Protein AF-A0A3E2HBJ3-F1 (afdb_monomer_lite)

InterPro domains:
  IPR029058 Alpha/Beta hydrolase fold [G3DSA:3.40.50.1820] (327-447)
  IPR029058 Alpha/Beta hydrolase fold [SSF53474] (350-447)
  IPR036291 NAD(P)-binding domain superfamily [SSF51735] (19-275)
  IPR052228 Secondary Metabolite Biosynthesis Oxidoreductase [PTHR47534] (6-343)

Sequence (447 aa):
MTKLDTVHSLTTTLVQGQPLVAVFFGGTGGIGHYTLRALATASAKNGGKGFRAYIVGRKAKAAEDIIAECHDIYPQGKYKFVKIDDLSLIKDVDRACADIVELEEKESQHPRIDYLMMCQGGSIFLPRIDTKEGLDVTMSLMYYSRMRIITKLLPLLLKSKLPPAVVSVYAAGSEAKLFPEDLSLRDLSHYSYSQARSHMAYMHTFFMENLAEQNRGKLALIHIFPGVVLGPGFQNPELPAWFRVVWNCFFVPIFGRFLTVKPDNCGNRMLSLASTCYPPRPIDESSNKEAVTKGTDGKPGSGVYSLTWNGENNFPSKLYSAINKDEMRKKVWEHTARAFEVIEAGEVFKEYFIFCADLLGLLYGSSSPFSFNPDTSRICGPDFLQTTIRDNIRLHKQILDTLDVTSVAAVIGESMESITTLEWPLCTLKDYVKTIILITTPADHSA

pLDDT: mean 90.89, std 8.53, range [45.78, 98.81]

Structure (mmCIF, N/CA/C/O backbone):
data_AF-A0A3E2HBJ3-F1
#
_entry.id   AF-A0A3E2HBJ3-F1
#
loop_
_atom_site.group_PDB
_atom_site.id
_atom_site.type_symbol
_atom_site.label_atom_id
_atom_site.label_alt_id
_atom_site.label_comp_id
_atom_site.label_asym_id
_atom_site.label_entity_id
_atom_site.label_seq_id
_atom_site.pdbx_PDB_ins_code
_atom_site.Cartn_x
_atom_site.Cartn_y
_atom_site.Cartn_z
_atom_site.occupancy
_atom_site.B_iso_or_equiv
_atom_site.auth_seq_id
_atom_site.auth_comp_id
_atom_site.auth_asym_id
_atom_site.auth_atom_id
_atom_site.pdbx_PDB_model_num
ATOM 1 N N . MET A 1 1 ? 5.352 10.130 24.819 1.00 59.56 1 MET A N 1
ATOM 2 C CA . MET A 1 1 ? 4.547 8.912 24.593 1.00 59.56 1 MET A CA 1
ATOM 3 C C . MET A 1 1 ? 3.095 9.208 24.932 1.00 59.56 1 MET A C 1
ATOM 5 O O . MET A 1 1 ? 2.836 9.612 26.063 1.00 59.56 1 MET A O 1
ATOM 9 N N . THR A 1 2 ? 2.147 8.981 24.016 1.00 73.31 2 THR A N 1
ATOM 10 C CA . THR A 1 2 ? 0.710 9.113 24.325 1.00 73.31 2 THR A CA 1
ATOM 11 C C . THR A 1 2 ? 0.325 8.146 25.444 1.00 73.31 2 THR A C 1
ATOM 13 O O . THR A 1 2 ? 0.535 6.930 25.319 1.00 73.31 2 THR A O 1
ATOM 16 N N . LYS A 1 3 ? -0.194 8.692 26.552 1.00 85.19 3 LYS A N 1
ATOM 17 C CA . LYS A 1 3 ? -0.596 7.926 27.741 1.00 85.19 3 LYS A CA 1
ATOM 18 C C . LYS A 1 3 ? -1.747 6.980 27.399 1.00 85.19 3 LYS A C 1
ATOM 20 O O . LYS A 1 3 ? -2.591 7.302 26.565 1.00 85.19 3 LYS A O 1
ATOM 25 N N . LEU A 1 4 ? -1.780 5.815 28.044 1.00 85.25 4 LEU A N 1
ATOM 26 C CA . LEU A 1 4 ? -2.797 4.797 27.768 1.00 85.25 4 LEU A CA 1
ATOM 27 C C . LEU A 1 4 ? -4.214 5.285 28.117 1.00 85.25 4 LEU A C 1
ATOM 29 O O . LEU A 1 4 ? -5.149 4.998 27.380 1.00 85.25 4 LEU A O 1
ATOM 33 N N . ASP A 1 5 ? -4.360 6.111 29.154 1.00 87.69 5 ASP A N 1
ATOM 34 C CA . ASP A 1 5 ? -5.650 6.714 29.522 1.00 87.69 5 ASP A CA 1
ATOM 35 C C . ASP A 1 5 ? -6.202 7.613 28.408 1.00 87.69 5 ASP A C 1
ATOM 37 O O . ASP A 1 5 ? -7.395 7.592 28.107 1.00 87.69 5 ASP A O 1
ATOM 41 N N . THR A 1 6 ? -5.320 8.359 27.735 1.00 88.94 6 THR A N 1
ATOM 42 C CA . THR A 1 6 ? -5.684 9.155 26.558 1.00 88.94 6 THR A CA 1
ATOM 43 C C . THR A 1 6 ? -6.136 8.250 25.417 1.00 88.94 6 THR A C 1
ATOM 45 O O . THR A 1 6 ? -7.175 8.508 24.823 1.00 88.94 6 THR A O 1
ATOM 48 N N . VAL A 1 7 ? -5.408 7.159 25.146 1.00 89.88 7 VAL A N 1
ATOM 49 C CA . VAL A 1 7 ? -5.790 6.161 24.129 1.00 89.88 7 VAL A CA 1
ATOM 50 C C . VAL A 1 7 ? -7.188 5.610 24.421 1.00 89.88 7 VAL A C 1
ATOM 52 O O . VAL A 1 7 ? -8.035 5.604 23.532 1.00 89.88 7 VAL A O 1
ATOM 55 N N . HIS A 1 8 ? -7.465 5.224 25.668 1.00 91.81 8 HIS A N 1
ATOM 56 C CA . HIS A 1 8 ? -8.780 4.726 26.063 1.00 91.81 8 HIS A CA 1
ATOM 57 C C . HIS A 1 8 ? -9.880 5.776 25.880 1.00 91.81 8 HIS A C 1
ATOM 59 O O . HIS A 1 8 ? -10.893 5.473 25.252 1.00 91.81 8 HIS A O 1
ATOM 65 N N . SER A 1 9 ? -9.660 7.017 26.319 1.00 92.31 9 SER A N 1
ATOM 66 C CA . SER A 1 9 ? -10.615 8.120 26.132 1.00 92.31 9 SER A CA 1
ATOM 67 C C . SER A 1 9 ? -10.951 8.372 24.651 1.00 92.31 9 SER A C 1
ATOM 69 O O . SER A 1 9 ? -12.122 8.508 24.278 1.00 92.31 9 SER A O 1
ATOM 71 N N . LEU A 1 10 ? -9.938 8.338 23.776 1.00 91.88 10 LEU A N 1
ATOM 72 C CA . LEU A 1 10 ? -10.115 8.487 22.329 1.00 91.88 10 LEU A CA 1
ATOM 73 C C . LEU A 1 10 ? -10.937 7.335 21.734 1.00 91.88 10 LEU A C 1
ATOM 75 O O . LEU A 1 10 ? -11.866 7.576 20.965 1.00 91.88 10 LEU A O 1
ATOM 79 N N . THR A 1 11 ? -10.641 6.088 22.118 1.00 92.25 11 THR A N 1
ATOM 80 C CA . THR A 1 11 ? -11.408 4.919 21.652 1.00 92.25 11 THR A CA 1
ATOM 81 C C . THR A 1 11 ? -12.848 4.919 22.166 1.00 92.25 11 THR A C 1
ATOM 83 O O . THR A 1 11 ? -13.752 4.558 21.419 1.00 92.25 11 THR A O 1
ATOM 86 N N . THR A 1 12 ? -13.083 5.381 23.399 1.00 93.38 12 THR A N 1
ATOM 87 C CA . THR A 1 12 ? -14.426 5.546 23.972 1.00 93.38 12 THR A CA 1
ATOM 88 C C . THR A 1 12 ? -15.247 6.538 23.158 1.00 93.38 12 THR A C 1
ATOM 90 O O . THR A 1 12 ? -16.350 6.214 22.723 1.00 93.38 12 THR A O 1
ATOM 93 N N . THR A 1 13 ? -14.679 7.715 22.885 1.00 93.25 13 THR A N 1
ATOM 94 C CA . THR A 1 13 ? -15.342 8.758 22.087 1.00 93.25 13 THR A CA 1
ATOM 95 C C . THR A 1 13 ? -15.704 8.243 20.692 1.00 93.25 13 THR A C 1
ATOM 97 O O . THR A 1 13 ? -16.808 8.486 20.204 1.00 93.25 13 THR A O 1
ATOM 100 N N . LEU A 1 14 ? -14.802 7.478 20.069 1.00 93.75 14 LEU A N 1
ATOM 101 C CA . LEU A 1 14 ? -15.009 6.896 18.746 1.00 93.75 14 LEU A CA 1
ATOM 102 C C . LEU A 1 14 ? -16.221 5.947 18.710 1.00 93.75 14 LEU A C 1
ATOM 104 O O . LEU A 1 14 ? -17.112 6.125 17.880 1.00 93.75 14 LEU A O 1
ATOM 108 N N . VAL A 1 15 ? -16.280 4.961 19.614 1.00 95.56 15 VAL A N 1
ATOM 109 C CA . VAL A 1 15 ? -17.346 3.936 19.599 1.00 95.56 15 VAL A CA 1
ATOM 110 C C . VAL A 1 15 ? -18.705 4.467 20.068 1.00 95.56 15 VAL A C 1
ATOM 112 O O . VAL A 1 15 ? -19.746 3.938 19.674 1.00 95.56 15 VAL A O 1
ATOM 115 N N . GLN A 1 16 ? -18.716 5.526 20.884 1.00 94.75 16 GLN A N 1
ATOM 116 C CA . GLN A 1 16 ? -19.937 6.209 21.327 1.00 94.75 16 GLN A CA 1
ATOM 117 C C . GLN A 1 16 ? -20.500 7.169 20.269 1.00 94.75 16 GLN A C 1
ATOM 119 O O . GLN A 1 16 ? -21.687 7.507 20.306 1.00 94.75 16 GLN A O 1
ATOM 124 N N . GLY A 1 17 ? -19.679 7.617 19.316 1.00 91.81 17 GLY A N 1
ATOM 125 C CA . GLY A 1 17 ? -20.082 8.586 18.299 1.00 91.81 17 GLY A CA 1
ATOM 126 C C . GLY A 1 17 ? -21.186 8.052 17.388 1.00 91.81 17 GLY A C 1
ATOM 127 O O . GLY A 1 17 ? -22.285 8.612 17.335 1.00 91.81 17 GLY A O 1
ATOM 128 N N . GLN A 1 18 ? -20.927 6.933 16.711 1.00 93.06 18 GLN A N 1
ATOM 129 C CA . GLN A 1 18 ? -21.837 6.313 15.742 1.00 93.06 18 GLN A CA 1
ATOM 130 C C . GLN A 1 18 ? -21.513 4.823 15.536 1.00 93.06 18 GLN A C 1
ATOM 132 O O . GLN A 1 18 ? -20.426 4.392 15.921 1.00 93.06 18 GLN A O 1
ATOM 137 N N . PRO A 1 19 ? -22.401 4.038 14.892 1.00 95.62 19 PRO A N 1
ATOM 138 C CA . PRO A 1 19 ? -22.034 2.705 14.438 1.00 95.62 19 PRO A CA 1
ATOM 139 C C . PRO A 1 19 ? -20.883 2.771 13.426 1.00 95.62 19 PRO A C 1
ATOM 141 O O . PRO A 1 19 ? -20.932 3.593 12.505 1.00 95.62 19 PRO A O 1
ATOM 144 N N . LEU A 1 20 ? -19.882 1.903 13.565 1.00 97.12 20 LEU A N 1
ATOM 145 C CA . LEU A 1 20 ? -18.678 1.922 12.722 1.00 97.12 20 LEU A CA 1
ATOM 146 C C . LEU A 1 20 ? -18.701 0.828 11.654 1.00 97.12 20 LEU A C 1
ATOM 148 O O . LEU A 1 20 ? -19.156 -0.286 11.909 1.00 97.12 20 LEU A O 1
ATOM 152 N N . VAL A 1 21 ? -18.156 1.122 10.478 1.00 98.38 21 VAL A N 1
ATOM 153 C CA . VAL A 1 21 ? -17.808 0.117 9.467 1.00 98.38 21 VAL A CA 1
ATOM 154 C C . VAL A 1 21 ? -16.293 0.044 9.337 1.00 98.38 21 VAL A C 1
ATOM 156 O O . VAL A 1 21 ? -15.652 1.017 8.938 1.00 98.38 21 VAL A O 1
ATOM 159 N N . ALA A 1 22 ? -15.721 -1.103 9.695 1.00 98.50 22 ALA A N 1
ATOM 160 C CA . ALA A 1 22 ? -14.284 -1.314 9.764 1.00 98.50 22 ALA A CA 1
ATOM 161 C C . ALA A 1 22 ? -13.831 -2.472 8.862 1.00 98.50 22 ALA A C 1
ATOM 163 O O . ALA A 1 22 ? -14.463 -3.526 8.830 1.00 98.50 22 ALA A O 1
ATOM 164 N N . VAL A 1 23 ? -12.715 -2.299 8.157 1.00 98.81 23 VAL A N 1
ATOM 165 C CA . VAL A 1 23 ? -12.122 -3.320 7.278 1.00 98.81 23 VAL A CA 1
ATOM 166 C C . VAL A 1 23 ? -10.689 -3.599 7.717 1.00 98.81 23 VAL A C 1
ATOM 168 O O . VAL A 1 23 ? -9.910 -2.669 7.913 1.00 98.81 23 VAL A O 1
ATOM 171 N N . PHE A 1 24 ? -10.329 -4.876 7.858 1.00 98.38 24 PHE A N 1
ATOM 172 C CA . PHE A 1 24 ? -9.036 -5.323 8.380 1.00 98.38 24 PHE A CA 1
ATOM 173 C C . PHE A 1 24 ? -8.329 -6.255 7.390 1.00 98.38 24 PHE A C 1
ATOM 175 O O . PHE A 1 24 ? -8.541 -7.470 7.402 1.00 98.38 24 PHE A O 1
ATOM 182 N N . PHE A 1 25 ? -7.435 -5.704 6.570 1.00 97.88 25 PHE A N 1
ATOM 183 C CA . PHE A 1 25 ? -6.512 -6.481 5.744 1.00 97.88 25 PHE A CA 1
ATOM 184 C C . PHE A 1 25 ? -5.351 -7.012 6.584 1.00 97.88 25 PHE A C 1
ATOM 186 O O . PHE A 1 25 ? -4.659 -6.257 7.270 1.00 97.88 25 PHE A O 1
ATOM 193 N N . GLY A 1 26 ? -5.154 -8.334 6.550 1.00 92.31 26 GLY A N 1
ATOM 194 C CA . GLY A 1 26 ? -4.297 -9.029 7.515 1.00 92.31 26 GLY A CA 1
ATOM 195 C C . GLY A 1 26 ? -4.997 -9.280 8.857 1.00 92.31 26 GLY A C 1
ATOM 196 O O . GLY A 1 26 ? -4.331 -9.414 9.879 1.00 92.31 26 GLY A O 1
ATOM 197 N N . GLY A 1 27 ? -6.334 -9.340 8.872 1.00 90.00 27 GLY A N 1
ATOM 198 C CA . GLY A 1 27 ? -7.138 -9.446 10.094 1.00 90.00 27 GLY A CA 1
ATOM 199 C C . GLY A 1 27 ? -7.087 -10.806 10.801 1.00 90.00 27 GLY A C 1
ATOM 200 O O . GLY A 1 27 ? -7.453 -10.899 11.967 1.00 90.00 27 GLY A O 1
ATOM 201 N N . THR A 1 28 ? -6.592 -11.861 10.146 1.00 90.38 28 THR A N 1
ATOM 202 C CA . THR A 1 28 ? -6.589 -13.240 10.678 1.00 90.38 28 THR A CA 1
ATOM 203 C C . THR A 1 28 ? -5.418 -13.544 11.625 1.00 90.38 28 THR A C 1
ATOM 205 O O . THR A 1 28 ? -4.959 -14.683 11.706 1.00 90.38 28 THR A O 1
ATOM 208 N N . GLY A 1 29 ? -4.857 -12.526 12.280 1.00 89.00 29 GLY A N 1
ATOM 209 C CA . GLY A 1 29 ? -3.776 -12.675 13.251 1.00 89.00 29 GLY A CA 1
ATOM 210 C C . GLY A 1 29 ? -3.040 -11.369 13.550 1.00 89.00 29 GLY A C 1
ATOM 211 O O . GLY A 1 29 ? -3.219 -10.361 12.871 1.00 89.00 29 GLY A O 1
ATOM 212 N N . GLY A 1 30 ? -2.191 -11.391 14.581 1.00 90.50 30 GLY A N 1
ATOM 213 C CA . GLY A 1 30 ? -1.325 -10.264 14.939 1.00 90.50 30 GLY A CA 1
ATOM 214 C C . GLY A 1 30 ? -2.084 -8.947 15.138 1.00 90.50 30 GLY A C 1
ATOM 215 O O . GLY A 1 30 ? -3.126 -8.909 15.785 1.00 90.50 30 GLY A O 1
ATOM 216 N N . ILE A 1 31 ? -1.551 -7.862 14.570 1.00 93.00 31 ILE A N 1
ATOM 217 C CA . ILE A 1 31 ? -2.036 -6.491 14.788 1.00 93.00 31 ILE A CA 1
ATOM 218 C C . ILE A 1 31 ? -3.498 -6.316 14.349 1.00 93.00 31 ILE A C 1
ATOM 220 O O . ILE A 1 31 ? -4.268 -5.669 15.060 1.00 93.00 31 ILE A O 1
ATOM 224 N N . GLY A 1 32 ? -3.900 -6.914 13.223 1.00 94.44 32 GLY A N 1
ATOM 225 C CA . GLY A 1 32 ? -5.278 -6.847 12.734 1.00 94.44 32 GLY A CA 1
ATOM 226 C C . GLY A 1 32 ? -6.265 -7.462 13.725 1.00 94.44 32 GLY A C 1
ATOM 227 O O . GLY A 1 32 ? -7.242 -6.813 14.098 1.00 94.44 32 GLY A O 1
ATOM 228 N N . HIS A 1 33 ? -5.942 -8.653 14.242 1.00 95.00 33 HIS A N 1
ATOM 229 C CA . HIS A 1 33 ? -6.715 -9.296 15.307 1.00 95.00 33 HIS A CA 1
ATOM 230 C C . HIS A 1 33 ? -6.777 -8.410 16.562 1.00 95.00 33 HIS A C 1
ATOM 232 O O . HIS A 1 33 ? -7.863 -8.101 17.049 1.00 95.00 33 HIS A O 1
ATOM 238 N N . TYR A 1 34 ? -5.632 -7.943 17.066 1.00 95.62 34 TYR A N 1
ATOM 239 C CA . TYR A 1 34 ? -5.597 -7.149 18.298 1.00 95.62 34 TYR A CA 1
ATOM 240 C C . TYR A 1 34 ? -6.432 -5.866 18.190 1.00 95.62 34 TYR A C 1
ATOM 242 O O . TYR A 1 34 ? -7.060 -5.452 19.163 1.00 95.62 34 TYR A O 1
ATOM 250 N N . THR A 1 35 ? -6.475 -5.256 17.005 1.00 97.19 35 THR A N 1
ATOM 251 C CA . THR A 1 35 ? -7.274 -4.052 16.744 1.00 97.19 35 THR A CA 1
ATOM 252 C C . THR A 1 35 ? -8.773 -4.362 16.713 1.00 97.19 35 THR A C 1
ATOM 254 O O . THR A 1 35 ? -9.554 -3.632 17.320 1.00 97.19 35 THR A O 1
ATOM 257 N N . LEU A 1 36 ? -9.185 -5.470 16.084 1.00 97.88 36 LEU A N 1
ATOM 258 C CA . LEU A 1 36 ? -10.582 -5.921 16.097 1.00 97.88 36 LEU A CA 1
ATOM 259 C C . LEU A 1 36 ? -11.061 -6.240 17.521 1.00 97.88 36 LEU A C 1
ATOM 261 O O . LEU A 1 36 ? -12.124 -5.783 17.940 1.00 97.88 36 LEU A O 1
ATOM 265 N N . ARG A 1 37 ? -10.237 -6.951 18.297 1.00 97.50 37 ARG A N 1
ATOM 266 C CA . ARG A 1 37 ? -10.508 -7.257 19.706 1.00 97.50 37 ARG A CA 1
ATOM 267 C C . ARG A 1 37 ? -10.623 -5.989 20.554 1.00 97.50 37 ARG A C 1
ATOM 269 O O . ARG A 1 37 ? -11.498 -5.901 21.417 1.00 97.50 37 ARG A O 1
ATOM 276 N N . ALA A 1 38 ? -9.777 -4.987 20.300 1.00 97.44 38 ALA A N 1
ATOM 277 C CA . ALA A 1 38 ? -9.869 -3.684 20.955 1.00 97.44 38 ALA A CA 1
ATOM 278 C C . ALA A 1 38 ? -11.175 -2.953 20.599 1.00 97.44 38 ALA A C 1
ATOM 280 O O . ALA A 1 38 ? -11.800 -2.385 21.491 1.00 97.44 38 ALA A O 1
ATOM 281 N N . LEU A 1 39 ? -11.631 -3.022 19.342 1.00 98.00 39 LEU A N 1
ATOM 282 C CA . LEU A 1 39 ? -12.913 -2.449 18.913 1.00 98.00 39 LEU A CA 1
ATOM 283 C C . LEU A 1 39 ? -14.101 -3.126 19.609 1.00 98.00 39 LEU A C 1
ATOM 285 O O . LEU A 1 39 ? -14.969 -2.430 20.142 1.00 98.00 39 LEU A O 1
ATOM 289 N N . ALA A 1 40 ? -14.116 -4.461 19.667 1.00 98.00 40 ALA A N 1
ATOM 290 C CA . ALA A 1 40 ? -15.130 -5.221 20.398 1.00 98.00 40 ALA A CA 1
ATOM 291 C C . ALA A 1 40 ? -15.133 -4.856 21.891 1.00 98.00 40 ALA A C 1
ATOM 293 O O . ALA A 1 40 ? -16.171 -4.509 22.452 1.00 98.00 40 ALA A O 1
ATOM 294 N N . THR A 1 41 ? -13.952 -4.828 22.515 1.00 97.56 41 THR A N 1
ATOM 295 C CA . THR A 1 41 ? -13.788 -4.502 23.939 1.00 97.56 41 THR A CA 1
ATOM 296 C C . THR A 1 41 ? -14.238 -3.077 24.258 1.00 97.56 41 THR A C 1
ATOM 298 O O . THR A 1 41 ? -14.958 -2.866 25.234 1.00 97.56 41 THR A O 1
ATOM 301 N N . ALA A 1 42 ? -13.833 -2.093 23.450 1.00 96.62 42 ALA A N 1
ATOM 302 C CA . ALA A 1 42 ? -14.231 -0.702 23.635 1.00 96.62 42 ALA A CA 1
ATOM 303 C C . ALA A 1 42 ? -15.745 -0.533 23.457 1.00 96.62 42 ALA A C 1
ATOM 305 O O . ALA A 1 42 ? -16.374 0.169 24.247 1.00 96.62 42 ALA A O 1
ATOM 306 N N . SER A 1 43 ? -16.339 -1.216 22.474 1.00 97.31 43 SER A N 1
ATOM 307 C CA . SER A 1 43 ? -17.785 -1.178 22.232 1.00 97.31 43 SER A CA 1
ATOM 308 C C . SER A 1 43 ? -18.574 -1.792 23.390 1.00 97.31 43 SER A C 1
ATOM 310 O O . SER A 1 43 ? -19.545 -1.193 23.847 1.00 97.31 43 SER A O 1
ATOM 312 N N . ALA A 1 44 ? -18.128 -2.934 23.919 1.00 96.94 44 ALA A N 1
ATOM 313 C CA . ALA A 1 44 ? -18.772 -3.601 25.048 1.00 96.94 44 ALA A CA 1
ATOM 314 C C . ALA A 1 44 ? -18.678 -2.787 26.347 1.00 96.94 44 ALA A C 1
ATOM 316 O O . ALA A 1 44 ? -19.669 -2.627 27.054 1.00 96.94 44 ALA A O 1
ATOM 317 N N . LYS A 1 45 ? -17.493 -2.247 26.662 1.00 95.94 45 LYS A N 1
ATOM 318 C CA . LYS A 1 45 ? -17.251 -1.554 27.938 1.00 95.94 45 LYS A CA 1
ATOM 319 C C . LYS A 1 45 ? -17.801 -0.135 27.988 1.00 95.94 45 LYS A C 1
ATOM 321 O O . LYS A 1 45 ? -18.138 0.336 29.068 1.00 95.94 45 LYS A O 1
ATOM 326 N N . ASN A 1 46 ? -17.874 0.548 26.846 1.00 93.31 46 ASN A N 1
ATOM 327 C CA . ASN A 1 46 ? -18.139 1.985 26.812 1.00 93.31 46 ASN A CA 1
ATOM 328 C C . ASN A 1 46 ? -19.472 2.351 26.142 1.00 93.31 46 ASN A C 1
ATOM 330 O O . ASN A 1 46 ? -19.656 3.502 25.756 1.00 93.31 46 ASN A O 1
ATOM 334 N N . GLY A 1 47 ? -20.402 1.402 25.987 1.00 91.50 47 GLY A N 1
ATOM 335 C CA . GLY A 1 47 ? -21.711 1.670 25.378 1.00 91.50 47 GLY A CA 1
ATOM 336 C C . GLY A 1 47 ? -21.617 2.023 23.891 1.00 91.50 47 GLY A C 1
ATOM 337 O O . GLY A 1 47 ? -22.210 3.003 23.442 1.00 91.50 47 GLY A O 1
ATOM 338 N N . GLY A 1 48 ? -20.828 1.255 23.135 1.00 92.81 48 GLY A N 1
ATOM 339 C CA . GLY A 1 48 ? -20.656 1.456 21.699 1.00 92.81 48 GLY A CA 1
ATOM 340 C C . GLY A 1 48 ? -21.964 1.287 20.925 1.00 92.81 48 GLY A C 1
ATOM 341 O O . GLY A 1 48 ? -22.804 0.455 21.264 1.00 92.81 48 GLY A O 1
ATOM 342 N N . LYS A 1 49 ? -22.125 2.053 19.843 1.00 94.88 49 LYS A N 1
ATOM 343 C CA . LYS A 1 49 ? -23.349 2.069 19.017 1.00 94.88 49 LYS A CA 1
ATOM 344 C C . LYS A 1 49 ? -23.433 0.932 17.982 1.00 94.88 49 LYS A C 1
ATOM 346 O O . LYS A 1 49 ? -24.240 1.007 17.058 1.00 94.88 49 LYS A O 1
ATOM 351 N N . GLY A 1 50 ? -22.611 -0.107 18.115 1.00 95.69 50 GLY A N 1
ATOM 352 C CA . GLY A 1 50 ? -22.509 -1.219 17.166 1.00 95.69 50 GLY A CA 1
ATOM 353 C C . GLY A 1 50 ? -21.425 -1.030 16.103 1.00 95.69 50 GLY A C 1
ATOM 354 O O . GLY A 1 50 ? -20.943 0.076 15.863 1.00 95.69 50 GLY A O 1
ATOM 355 N N . PHE A 1 51 ? -21.034 -2.117 15.437 1.00 97.56 51 PHE A N 1
ATOM 356 C CA . PHE A 1 51 ? -20.147 -2.044 14.276 1.00 97.56 51 PHE A CA 1
ATOM 357 C C . PHE A 1 51 ? -20.347 -3.210 13.303 1.00 97.56 51 PHE A C 1
ATOM 359 O O . PHE A 1 51 ? -20.869 -4.266 13.668 1.00 97.56 51 PHE A O 1
ATOM 366 N N . ARG A 1 52 ? -19.899 -3.005 12.062 1.00 98.25 52 ARG A N 1
ATOM 367 C CA . ARG A 1 52 ? -19.652 -4.046 11.060 1.00 98.25 52 ARG A CA 1
ATOM 368 C C . ARG A 1 52 ? -18.152 -4.150 10.822 1.00 98.25 52 ARG A C 1
ATOM 370 O O . ARG A 1 52 ? -17.514 -3.140 10.538 1.00 98.25 52 ARG A O 1
ATOM 377 N N . ALA A 1 53 ? -17.603 -5.350 10.938 1.00 98.56 53 ALA A N 1
ATOM 378 C CA . ALA A 1 53 ? -16.197 -5.626 10.696 1.00 98.56 53 ALA A CA 1
ATOM 379 C C . ALA A 1 53 ? -16.034 -6.617 9.541 1.00 98.56 53 ALA A C 1
ATOM 381 O O . ALA A 1 53 ? -16.609 -7.704 9.574 1.00 98.56 53 ALA A O 1
ATOM 382 N N . TYR A 1 54 ? -15.210 -6.255 8.561 1.00 98.75 54 TYR A N 1
ATOM 383 C CA . TYR A 1 54 ? -14.771 -7.125 7.473 1.00 98.75 54 TYR A CA 1
ATOM 384 C C . TYR A 1 54 ? -13.342 -7.589 7.753 1.00 98.75 54 TYR A C 1
ATOM 386 O O . TYR A 1 54 ? -12.403 -6.792 7.746 1.00 98.75 54 TYR A O 1
ATOM 394 N N . ILE A 1 55 ? -13.177 -8.876 8.038 1.00 98.44 55 ILE A N 1
ATOM 395 C CA . ILE A 1 55 ? -11.899 -9.508 8.355 1.00 98.44 55 ILE A CA 1
ATOM 396 C C . ILE A 1 55 ? -11.372 -10.134 7.071 1.00 98.44 55 ILE A C 1
ATOM 398 O O . ILE A 1 55 ? -11.937 -11.112 6.589 1.00 98.44 55 ILE A O 1
ATOM 402 N N . VAL A 1 56 ? -10.285 -9.592 6.524 1.00 98.31 56 VAL A N 1
ATOM 403 C CA . VAL A 1 56 ? -9.696 -10.083 5.275 1.00 98.31 56 VAL A CA 1
ATOM 404 C C . VAL A 1 56 ? -8.424 -10.870 5.566 1.00 98.31 56 VAL A C 1
ATOM 406 O O . VAL A 1 56 ? -7.495 -10.378 6.222 1.00 98.31 56 VAL A O 1
ATOM 409 N N . GLY A 1 57 ? -8.349 -12.096 5.053 1.00 95.75 57 GLY A N 1
ATOM 410 C CA . GLY A 1 57 ? -7.137 -12.902 5.135 1.00 95.75 57 GLY A CA 1
ATOM 411 C C . GLY A 1 57 ? -7.269 -14.292 4.523 1.00 95.75 57 GLY A C 1
ATOM 412 O O . GLY A 1 57 ? -8.296 -14.660 3.964 1.00 95.75 57 GLY A O 1
ATOM 413 N N . ARG A 1 58 ? -6.189 -15.068 4.643 1.00 93.44 58 ARG A N 1
ATOM 414 C CA . ARG A 1 58 ? -6.031 -16.364 3.959 1.00 93.44 58 ARG A CA 1
ATOM 415 C C . ARG A 1 58 ? -6.619 -17.545 4.726 1.00 93.44 58 ARG A C 1
ATOM 417 O O . ARG A 1 58 ? -7.051 -18.534 4.142 1.00 93.44 58 ARG A O 1
ATOM 424 N N . LYS A 1 59 ? -6.595 -17.471 6.059 1.00 92.94 59 LYS A N 1
ATOM 425 C CA . LYS A 1 59 ? -6.857 -18.612 6.946 1.00 92.94 59 LYS A CA 1
ATOM 426 C C . LYS A 1 59 ? -8.277 -18.549 7.505 1.00 92.94 59 LYS A C 1
ATOM 428 O O . LYS A 1 59 ? -8.491 -17.891 8.518 1.00 92.94 59 LYS A O 1
ATOM 433 N N . ALA A 1 60 ? -9.206 -19.276 6.880 1.00 94.81 60 ALA A N 1
ATOM 434 C CA . ALA A 1 60 ? -10.608 -19.341 7.309 1.00 94.81 60 ALA A CA 1
ATOM 435 C C . ALA A 1 60 ? -10.752 -19.775 8.775 1.00 94.81 60 ALA A C 1
ATOM 437 O O . ALA A 1 60 ? -11.381 -19.071 9.554 1.00 94.81 60 ALA A O 1
ATOM 438 N N . LYS A 1 61 ? -10.052 -20.840 9.191 1.00 95.50 61 LYS A N 1
ATOM 439 C CA . LYS A 1 61 ? -10.119 -21.316 10.579 1.00 95.50 61 LYS A CA 1
ATOM 440 C C . LYS A 1 61 ? -9.659 -20.267 11.601 1.00 95.50 61 LYS A C 1
ATOM 442 O O . LYS A 1 61 ? -10.312 -20.055 12.612 1.00 95.50 61 LYS A O 1
ATOM 447 N N . ALA A 1 62 ? -8.569 -19.556 11.304 1.00 94.12 62 ALA A N 1
ATOM 448 C CA . ALA A 1 62 ? -8.102 -18.478 12.174 1.00 94.12 62 ALA A CA 1
ATOM 449 C C . ALA A 1 62 ? -9.099 -17.307 12.222 1.00 94.12 62 ALA A C 1
ATOM 451 O O . ALA A 1 62 ? -9.252 -16.687 13.267 1.00 94.12 62 ALA A O 1
ATOM 452 N N . ALA A 1 63 ? -9.776 -17.003 11.108 1.00 96.31 63 ALA A N 1
ATOM 453 C CA . ALA A 1 63 ? -10.844 -16.009 11.093 1.00 96.31 63 ALA A CA 1
ATOM 454 C C . ALA A 1 63 ? -12.039 -16.444 11.948 1.00 96.31 63 ALA A C 1
ATOM 456 O O . ALA A 1 63 ? -12.520 -15.636 12.729 1.00 96.31 63 ALA A O 1
ATOM 457 N N . GLU A 1 64 ? -12.488 -17.697 11.838 1.00 97.50 64 GLU A N 1
ATOM 458 C CA . GLU A 1 64 ? -13.578 -18.250 12.654 1.00 97.50 64 GLU A CA 1
ATOM 459 C C . GLU A 1 64 ? -13.283 -18.124 14.150 1.00 97.50 64 GLU A C 1
ATOM 461 O O . GLU A 1 64 ? -14.116 -17.610 14.890 1.00 97.50 64 GLU A O 1
ATOM 466 N N . ASP A 1 65 ? -12.084 -18.526 14.581 1.00 97.38 65 ASP A N 1
ATOM 467 C CA . ASP A 1 65 ? -11.691 -18.483 15.993 1.00 97.38 65 ASP A CA 1
ATOM 468 C C . ASP A 1 65 ? -11.638 -17.032 16.518 1.00 97.38 65 ASP A C 1
ATOM 470 O O . ASP A 1 65 ? -12.145 -16.737 17.599 1.00 97.38 65 ASP A O 1
ATOM 474 N N . ILE A 1 66 ? -11.092 -16.100 15.724 1.00 96.81 66 ILE A N 1
ATOM 475 C CA . ILE A 1 66 ? -11.049 -14.665 16.061 1.00 96.81 66 ILE A CA 1
ATOM 476 C C . ILE A 1 66 ? -12.455 -14.053 16.100 1.00 96.81 66 ILE A C 1
ATOM 478 O O . ILE A 1 66 ? -12.751 -13.220 16.959 1.00 96.81 66 ILE A O 1
ATOM 482 N N . ILE A 1 67 ? -13.322 -14.431 15.157 1.00 98.25 67 ILE A N 1
ATOM 483 C CA . ILE A 1 67 ? -14.704 -13.949 15.100 1.00 98.25 67 ILE A CA 1
ATOM 484 C C . ILE A 1 67 ? -15.480 -14.452 16.315 1.00 98.25 67 ILE A C 1
ATOM 486 O O . ILE A 1 67 ? -16.183 -13.650 16.921 1.00 98.25 67 ILE A O 1
ATOM 490 N N . ALA A 1 68 ? -15.322 -15.721 16.698 1.00 98.19 68 ALA A N 1
ATOM 491 C CA . ALA A 1 68 ? -15.936 -16.276 17.900 1.00 98.19 68 ALA A CA 1
ATOM 492 C C . ALA A 1 68 ? -15.487 -15.513 19.156 1.00 98.19 68 ALA A C 1
ATOM 494 O O . ALA A 1 68 ? -16.333 -15.023 19.899 1.00 98.19 68 ALA A O 1
ATOM 495 N N . GLU A 1 69 ? -14.176 -15.292 19.325 1.00 97.75 69 GLU A N 1
ATOM 496 C CA . GLU A 1 69 ? -13.642 -14.501 20.444 1.00 97.75 69 GLU A CA 1
ATOM 497 C C . GLU A 1 69 ? -14.249 -13.087 20.491 1.00 97.75 69 GLU A C 1
ATOM 499 O O . GLU A 1 69 ? -14.689 -12.615 21.540 1.00 97.75 69 GLU A O 1
ATOM 504 N N . CYS A 1 70 ? -14.286 -12.382 19.357 1.00 97.94 70 CYS A N 1
ATOM 505 C CA . CYS A 1 70 ? -14.816 -11.019 19.318 1.00 97.94 70 CYS A CA 1
ATOM 506 C C . CYS A 1 70 ? -16.339 -10.980 19.512 1.00 97.94 70 CYS A C 1
ATOM 508 O O . CYS A 1 70 ? -16.852 -10.041 20.125 1.00 97.94 70 CYS A O 1
ATOM 510 N N . HIS A 1 71 ? -17.058 -11.989 19.019 1.00 97.88 71 HIS A N 1
ATOM 511 C CA . HIS A 1 71 ? -18.495 -12.129 19.217 1.00 97.88 71 HIS A CA 1
ATOM 512 C C . HIS A 1 71 ? -18.834 -12.373 20.692 1.00 97.88 71 HIS A C 1
ATOM 514 O O . HIS A 1 71 ? -19.739 -11.715 21.197 1.00 97.88 71 HIS A O 1
ATOM 520 N N . ASP A 1 72 ? -18.062 -13.198 21.406 1.00 98.19 72 ASP A N 1
ATOM 521 C CA . ASP A 1 72 ? -18.218 -13.403 22.854 1.00 98.19 72 ASP A CA 1
ATOM 522 C C . ASP A 1 72 ? -18.018 -12.100 23.647 1.00 98.19 72 ASP A C 1
ATOM 524 O O . ASP A 1 72 ? -18.712 -11.844 24.632 1.00 98.19 72 ASP A O 1
ATOM 528 N N . ILE A 1 73 ? -17.093 -11.237 23.205 1.00 97.94 73 ILE A N 1
ATOM 529 C CA . ILE A 1 73 ? -16.860 -9.918 23.817 1.00 97.94 73 ILE A CA 1
ATOM 530 C C . ILE A 1 73 ? -18.007 -8.946 23.506 1.00 97.94 73 ILE A C 1
ATOM 532 O O . ILE A 1 73 ? -18.434 -8.192 24.383 1.00 97.94 73 ILE A O 1
ATOM 536 N N . TYR A 1 74 ? -18.477 -8.909 22.257 1.00 98.06 74 TYR A N 1
ATOM 537 C CA . TYR A 1 74 ? -19.520 -7.985 21.810 1.00 98.06 74 TYR A CA 1
ATOM 538 C C . TYR A 1 74 ? -20.463 -8.643 20.782 1.00 98.06 74 TYR A C 1
ATOM 540 O O . TYR A 1 74 ? -20.254 -8.498 19.568 1.00 98.06 74 TYR A O 1
ATOM 548 N N . PRO A 1 75 ? -21.543 -9.307 21.251 1.00 97.25 75 PRO A N 1
ATOM 549 C CA . PRO A 1 75 ? -22.456 -10.071 20.390 1.00 97.25 75 PRO A CA 1
ATOM 550 C C . PRO A 1 75 ? -23.264 -9.221 19.402 1.00 97.25 75 PRO A C 1
ATOM 552 O O . PRO A 1 75 ? -23.728 -9.715 18.380 1.00 97.25 75 PRO A O 1
ATOM 555 N N . GLN A 1 76 ? -23.439 -7.927 19.696 1.00 95.75 76 GLN A N 1
ATOM 556 C CA . GLN A 1 76 ? -24.157 -6.985 18.827 1.00 95.75 76 GLN A CA 1
ATOM 557 C C . GLN A 1 76 ? -23.339 -6.572 17.590 1.00 95.75 76 GLN A C 1
ATOM 559 O O . GLN A 1 76 ? -23.884 -5.979 16.657 1.00 95.75 76 GLN A O 1
ATOM 564 N N . GLY A 1 77 ? -22.030 -6.849 17.580 1.00 96.75 77 GLY A N 1
ATOM 565 C CA . GLY A 1 77 ? -21.168 -6.617 16.427 1.00 96.75 77 GLY A CA 1
ATOM 566 C C . GLY A 1 77 ? -21.479 -7.593 15.294 1.00 96.75 77 GLY A C 1
ATOM 567 O O . GLY A 1 77 ? -21.749 -8.772 15.521 1.00 96.75 77 GLY A O 1
ATOM 568 N N . LYS A 1 78 ? -21.410 -7.111 14.054 1.00 98.06 78 LYS A N 1
ATOM 569 C CA . LYS A 1 78 ? -21.487 -7.954 12.857 1.00 98.06 78 LYS A CA 1
ATOM 570 C C . LYS A 1 78 ? -20.079 -8.205 12.332 1.00 98.06 78 LYS A C 1
ATO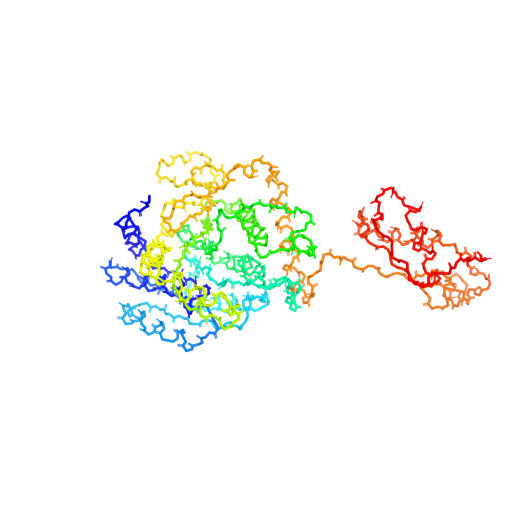M 572 O O . LYS A 1 78 ? -19.356 -7.255 12.037 1.00 98.06 78 LYS A O 1
ATOM 577 N N . TYR A 1 79 ? -19.718 -9.468 12.159 1.00 98.31 79 TYR A N 1
ATOM 578 C CA . TYR A 1 79 ? -18.390 -9.881 11.716 1.00 98.31 79 TYR A CA 1
ATOM 579 C C . TYR A 1 79 ? -18.511 -10.675 10.420 1.00 98.31 79 TYR A C 1
ATOM 581 O O . TYR A 1 79 ? -19.286 -11.626 10.345 1.00 98.31 79 TYR A O 1
ATOM 589 N N . LYS A 1 80 ? -17.761 -10.281 9.392 1.00 98.12 80 LYS A N 1
ATOM 590 C CA . LYS A 1 80 ? -17.768 -10.924 8.078 1.00 98.12 80 LYS A CA 1
ATOM 591 C C . LYS A 1 80 ? -16.350 -11.281 7.675 1.00 98.12 80 LYS A C 1
ATOM 593 O O . LYS A 1 80 ? -15.478 -10.416 7.654 1.00 98.12 80 LYS A O 1
ATOM 598 N N . PHE A 1 81 ? -16.119 -12.545 7.348 1.00 98.50 81 PHE A N 1
ATOM 599 C CA . PHE A 1 81 ? -14.843 -12.988 6.802 1.00 98.50 81 PHE A CA 1
ATOM 600 C C . PHE A 1 81 ? -14.845 -12.853 5.277 1.00 98.50 81 PHE A C 1
ATOM 602 O O . PHE A 1 81 ? -15.787 -13.290 4.620 1.00 98.50 81 PHE A O 1
ATOM 609 N N . VAL A 1 82 ? -13.780 -12.275 4.723 1.00 98.38 82 VAL A N 1
ATOM 610 C CA . VAL A 1 82 ? -13.524 -12.205 3.281 1.00 98.38 82 VAL A CA 1
ATOM 611 C C . VAL A 1 82 ? -12.229 -12.958 3.006 1.00 98.38 82 VAL A C 1
ATOM 613 O O . VAL A 1 82 ? -11.141 -12.546 3.426 1.00 98.38 82 VAL A O 1
ATOM 616 N N . LYS A 1 83 ? -12.351 -14.103 2.331 1.00 97.44 83 LYS A N 1
ATOM 617 C CA . LYS A 1 83 ? -11.203 -14.946 2.006 1.00 97.44 83 LYS A CA 1
ATOM 618 C C . LYS A 1 83 ? -10.468 -14.388 0.791 1.00 97.44 83 LYS A C 1
ATOM 620 O O . LYS A 1 83 ? -11.049 -14.235 -0.280 1.00 97.44 83 LYS A O 1
ATOM 625 N N . ILE A 1 84 ? -9.165 -14.201 0.949 1.00 96.50 84 ILE A N 1
ATOM 626 C CA . ILE A 1 84 ? -8.237 -13.900 -0.141 1.00 96.50 84 ILE A CA 1
ATOM 627 C C . ILE A 1 84 ? -7.108 -14.923 -0.131 1.00 96.50 84 ILE A C 1
ATOM 629 O O . ILE A 1 84 ? -6.695 -15.349 0.946 1.00 96.50 84 ILE A O 1
ATOM 633 N N . ASP A 1 85 ? -6.617 -15.325 -1.298 1.00 93.19 85 ASP A N 1
ATOM 634 C CA . ASP A 1 85 ? -5.591 -16.362 -1.396 1.00 93.19 85 ASP A CA 1
ATOM 635 C C . ASP A 1 85 ? -4.185 -15.747 -1.357 1.00 93.19 85 ASP A C 1
ATOM 637 O O . ASP A 1 85 ? -3.373 -16.146 -0.514 1.00 93.19 85 ASP A O 1
ATOM 641 N N . ASP A 1 86 ? -3.925 -14.703 -2.154 1.00 94.62 86 ASP A N 1
ATOM 642 C CA . ASP A 1 86 ? -2.635 -14.012 -2.165 1.00 94.62 86 ASP A CA 1
ATOM 643 C C . ASP A 1 86 ? -2.758 -12.477 -2.210 1.00 94.62 86 ASP A C 1
ATOM 645 O O . ASP A 1 86 ? -3.115 -11.874 -3.214 1.00 94.62 86 ASP A O 1
ATOM 649 N N . LEU A 1 87 ? -2.379 -11.813 -1.111 1.00 95.25 87 LEU A N 1
ATOM 650 C CA . LEU A 1 87 ? -2.353 -10.345 -1.018 1.00 95.25 87 LEU A CA 1
ATOM 651 C C . LEU A 1 87 ? -1.186 -9.693 -1.776 1.00 95.25 87 LEU A C 1
ATOM 653 O O . LEU A 1 87 ? -1.113 -8.467 -1.821 1.00 95.25 87 LEU A O 1
ATOM 657 N N . SER A 1 88 ? -0.260 -10.478 -2.331 1.00 95.56 88 SER A N 1
ATOM 658 C CA . SER A 1 88 ? 0.770 -9.981 -3.246 1.00 95.56 88 SER A CA 1
ATOM 659 C C . SER A 1 88 ? 0.290 -9.908 -4.701 1.00 95.56 88 SER A C 1
ATOM 661 O O . SER A 1 88 ? 1.003 -9.345 -5.528 1.00 95.56 88 SER A O 1
ATOM 663 N N . LEU A 1 89 ? -0.909 -10.414 -5.016 1.00 98.00 89 LEU A N 1
ATOM 664 C CA . LEU A 1 89 ? -1.517 -10.298 -6.341 1.00 98.00 89 LEU A CA 1
ATOM 665 C C . LEU A 1 89 ? -2.600 -9.211 -6.341 1.00 98.00 89 LEU A C 1
ATOM 667 O O . LEU A 1 89 ? -3.566 -9.263 -5.580 1.00 98.00 89 LEU A O 1
ATOM 671 N N . ILE A 1 90 ? -2.451 -8.219 -7.212 1.00 98.31 90 ILE A N 1
ATOM 672 C CA . ILE A 1 90 ? -3.365 -7.088 -7.385 1.00 98.31 90 ILE A CA 1
ATOM 673 C C . ILE A 1 90 ? -4.741 -7.568 -7.860 1.00 98.31 90 ILE A C 1
ATOM 675 O O . ILE A 1 90 ? -5.748 -7.048 -7.386 1.00 98.31 90 ILE A O 1
ATOM 679 N N . LYS A 1 91 ? -4.822 -8.611 -8.698 1.00 97.81 91 LYS A N 1
ATOM 680 C CA . LYS A 1 91 ? -6.113 -9.209 -9.095 1.00 97.81 91 LYS A CA 1
ATOM 681 C C . LYS A 1 91 ? -6.880 -9.816 -7.918 1.00 97.81 91 LYS A C 1
ATOM 683 O O . LYS A 1 91 ? -8.096 -9.650 -7.814 1.00 97.81 91 LYS A O 1
ATOM 688 N N . ASP A 1 92 ? -6.180 -10.482 -7.004 1.00 98.19 92 ASP A N 1
ATOM 689 C CA . ASP A 1 92 ? -6.787 -11.030 -5.786 1.00 98.19 92 ASP A CA 1
ATOM 690 C C . ASP A 1 92 ? -7.248 -9.912 -4.844 1.00 98.19 92 ASP A C 1
ATOM 692 O O . ASP A 1 92 ? -8.313 -10.011 -4.228 1.00 98.19 92 ASP A O 1
ATOM 696 N N . VAL A 1 93 ? -6.468 -8.829 -4.757 1.00 98.56 93 VAL A N 1
ATOM 697 C CA . VAL A 1 93 ? -6.840 -7.614 -4.023 1.00 98.56 93 VAL A CA 1
ATOM 698 C C . VAL A 1 93 ? -8.109 -6.989 -4.604 1.00 98.56 93 VAL A C 1
ATOM 700 O O . VAL A 1 93 ? -9.012 -6.647 -3.839 1.00 98.56 93 VAL A O 1
ATOM 703 N N . ASP A 1 94 ? -8.203 -6.874 -5.929 1.00 98.50 94 ASP A N 1
ATOM 704 C CA . ASP A 1 94 ? -9.372 -6.326 -6.619 1.00 98.50 94 ASP A CA 1
ATOM 705 C C . ASP A 1 94 ? -10.628 -7.148 -6.336 1.00 98.50 94 ASP A C 1
ATOM 707 O O . ASP A 1 94 ? -11.656 -6.579 -5.959 1.00 98.50 94 ASP A O 1
ATOM 711 N N . ARG A 1 95 ? -10.528 -8.482 -6.422 1.00 98.50 95 ARG A N 1
ATOM 712 C CA . ARG A 1 95 ? -11.615 -9.400 -6.056 1.00 98.50 95 ARG A CA 1
ATOM 713 C C . ARG A 1 95 ? -12.064 -9.190 -4.612 1.00 98.50 95 ARG A C 1
ATOM 715 O O . ARG A 1 95 ? -13.246 -8.985 -4.368 1.00 98.50 95 ARG A O 1
ATOM 722 N N . ALA A 1 96 ? -11.135 -9.193 -3.655 1.00 98.50 96 ALA A N 1
ATOM 723 C CA . ALA A 1 96 ? -11.488 -9.027 -2.245 1.00 98.50 96 ALA A CA 1
ATOM 724 C C . ALA A 1 96 ? -12.122 -7.656 -1.955 1.00 98.50 96 ALA A C 1
ATOM 726 O O . ALA A 1 96 ? -13.024 -7.556 -1.124 1.00 98.50 96 ALA A O 1
ATOM 727 N N . CYS A 1 97 ? -11.678 -6.594 -2.636 1.00 98.81 97 CYS A N 1
ATOM 728 C CA . CYS A 1 97 ? -12.308 -5.280 -2.521 1.00 98.81 97 CYS A CA 1
ATOM 729 C C . CYS A 1 97 ? -13.725 -5.280 -3.110 1.00 98.81 97 CYS A C 1
ATOM 731 O O . CYS A 1 97 ? -14.621 -4.718 -2.484 1.00 98.81 97 CYS A O 1
ATOM 733 N N . ALA A 1 98 ? -13.943 -5.928 -4.259 1.00 98.62 98 ALA A N 1
ATOM 734 C CA . ALA A 1 98 ? -15.271 -6.080 -4.852 1.00 98.62 98 ALA A CA 1
ATOM 735 C C . ALA A 1 98 ? -16.224 -6.853 -3.923 1.00 98.62 98 ALA A C 1
ATOM 737 O O . ALA A 1 98 ? -17.333 -6.383 -3.673 1.00 98.62 98 ALA A O 1
ATOM 738 N N . ASP A 1 99 ? -15.756 -7.953 -3.321 1.00 98.62 99 ASP A N 1
ATOM 739 C CA . ASP A 1 99 ? -16.522 -8.731 -2.339 1.00 98.62 99 ASP A CA 1
ATOM 740 C C . ASP A 1 99 ? -16.931 -7.862 -1.132 1.00 98.62 99 ASP A C 1
ATOM 742 O O . ASP A 1 99 ? -18.072 -7.912 -0.673 1.00 98.62 99 ASP A O 1
ATOM 746 N N . ILE A 1 100 ? -16.021 -7.026 -0.611 1.00 98.75 100 ILE A N 1
ATOM 747 C CA . ILE A 1 100 ? -16.324 -6.098 0.496 1.00 98.75 100 ILE A CA 1
ATOM 748 C C . ILE A 1 100 ? -17.384 -5.075 0.084 1.00 98.75 100 ILE A C 1
ATOM 750 O O . ILE A 1 100 ? -18.306 -4.817 0.861 1.00 98.75 100 ILE A O 1
ATOM 754 N N . VAL A 1 101 ? -17.255 -4.489 -1.110 1.00 98.69 101 VAL A N 1
ATOM 755 C CA . VAL A 1 101 ? -18.220 -3.511 -1.627 1.00 98.69 101 VAL A CA 1
ATOM 756 C C . VAL A 1 101 ? -19.604 -4.143 -1.729 1.00 98.69 101 VAL A C 1
ATOM 758 O O . VAL A 1 101 ? -20.547 -3.621 -1.136 1.00 98.69 101 VAL A O 1
ATOM 761 N N . GLU A 1 102 ? -19.713 -5.308 -2.367 1.00 98.44 102 GLU A N 1
ATOM 762 C CA . GLU A 1 102 ? -20.978 -6.029 -2.514 1.00 98.44 102 GLU A CA 1
ATOM 763 C C . GLU A 1 102 ? -21.595 -6.386 -1.151 1.00 98.44 102 GLU A C 1
ATOM 765 O O . GLU A 1 102 ? -22.796 -6.208 -0.926 1.00 98.44 102 GLU A O 1
ATOM 770 N N . LEU A 1 103 ? -20.783 -6.873 -0.208 1.00 98.31 103 LEU A N 1
ATOM 771 C CA . LEU A 1 103 ? -21.263 -7.230 1.125 1.00 98.31 103 LEU A CA 1
ATOM 772 C C . LEU A 1 103 ? -21.761 -6.019 1.921 1.00 98.31 103 LEU A C 1
ATOM 774 O O . LEU A 1 103 ? -22.704 -6.177 2.699 1.00 98.31 103 LEU A O 1
ATOM 778 N N . GLU A 1 104 ? -21.138 -4.850 1.774 1.00 98.12 104 GLU A N 1
ATOM 779 C CA . GLU A 1 104 ? -21.543 -3.630 2.478 1.00 98.12 104 GLU A CA 1
ATOM 780 C C . GLU A 1 104 ? -22.776 -2.983 1.842 1.00 98.12 104 GLU A C 1
ATOM 782 O O . GLU A 1 104 ? -23.668 -2.537 2.567 1.00 98.12 104 GLU A O 1
ATOM 787 N N . GLU A 1 105 ? -22.878 -3.001 0.513 1.00 97.44 105 GLU A N 1
ATOM 788 C CA . GLU A 1 105 ? -24.064 -2.548 -0.226 1.00 97.44 105 GLU A CA 1
ATOM 789 C C . GLU A 1 105 ? -25.302 -3.393 0.094 1.00 97.44 105 GLU A C 1
ATOM 791 O O . GLU A 1 105 ? -26.402 -2.856 0.222 1.00 97.44 105 GLU A O 1
ATOM 796 N N . LYS A 1 106 ? -25.133 -4.702 0.323 1.00 97.12 106 LYS A N 1
ATOM 797 C CA . LYS A 1 106 ? -26.224 -5.583 0.773 1.00 97.12 106 LYS A CA 1
ATOM 798 C C . LYS A 1 106 ? -26.658 -5.335 2.221 1.00 97.12 106 LYS A C 1
ATOM 800 O O . LYS A 1 106 ? -27.821 -5.546 2.551 1.00 97.12 106 LYS A O 1
ATOM 805 N N . GLU A 1 107 ? -25.749 -4.922 3.105 1.00 95.19 107 GLU A N 1
ATOM 806 C CA . GLU A 1 107 ? -26.049 -4.732 4.536 1.00 95.19 107 GLU A CA 1
ATOM 807 C C . GLU A 1 107 ? -26.668 -3.377 4.871 1.00 95.19 107 GLU A C 1
ATOM 809 O O . GLU A 1 107 ? -27.268 -3.222 5.938 1.00 95.19 107 GLU A O 1
ATOM 814 N N . SER A 1 108 ? -26.455 -2.368 4.028 1.00 93.81 108 SER A N 1
ATOM 815 C CA . SER A 1 108 ? -26.741 -0.979 4.365 1.00 93.81 108 SER A CA 1
ATOM 816 C C . SER A 1 108 ? -27.246 -0.210 3.155 1.00 93.81 108 SER A C 1
ATOM 818 O O . SER A 1 108 ? -26.587 -0.150 2.127 1.00 93.81 108 SER A O 1
ATOM 820 N N . GLN A 1 109 ? -28.353 0.517 3.327 1.00 92.38 109 GLN A N 1
ATOM 821 C CA . GLN A 1 109 ? -28.809 1.512 2.345 1.00 92.38 109 GLN A CA 1
ATOM 822 C C . GLN A 1 109 ? -27.827 2.691 2.193 1.00 92.38 109 GLN A C 1
ATOM 824 O O . GLN A 1 109 ? -27.897 3.441 1.227 1.00 92.38 109 GLN A O 1
ATOM 829 N N . HIS A 1 110 ? -26.911 2.861 3.154 1.00 94.56 110 HIS A N 1
ATOM 830 C CA . HIS A 1 110 ? -25.866 3.886 3.148 1.00 94.56 110 HIS A CA 1
ATOM 831 C C . HIS A 1 110 ? -24.496 3.213 3.349 1.00 94.56 110 HIS A C 1
ATOM 833 O O . HIS A 1 110 ? -23.960 3.241 4.469 1.00 94.56 110 HIS A O 1
ATOM 839 N N . PRO A 1 111 ? -23.974 2.521 2.322 1.00 97.31 111 PRO A N 1
ATOM 840 C CA . PRO A 1 111 ? -22.724 1.773 2.404 1.00 97.31 111 PRO A CA 1
ATOM 841 C C . PRO A 1 111 ? -21.542 2.734 2.546 1.00 97.31 111 PRO A C 1
ATOM 843 O O . PRO A 1 111 ? -21.458 3.745 1.841 1.00 97.31 111 PRO A O 1
ATOM 846 N N . ARG A 1 112 ? -20.640 2.438 3.482 1.00 97.94 112 ARG A N 1
ATOM 847 C CA . ARG A 1 112 ? -19.463 3.269 3.778 1.00 97.94 112 ARG A CA 1
ATOM 848 C C . ARG A 1 112 ? -18.372 2.454 4.459 1.00 97.94 112 ARG A C 1
ATOM 850 O O . ARG A 1 112 ? -18.644 1.371 4.960 1.00 97.94 112 ARG A O 1
ATOM 857 N N . ILE A 1 113 ? -17.177 3.024 4.565 1.00 98.62 113 ILE A N 1
ATOM 858 C CA . ILE A 1 113 ? -16.110 2.527 5.441 1.00 98.62 113 ILE A CA 1
ATOM 859 C C . ILE A 1 113 ? -15.631 3.691 6.308 1.00 98.62 113 ILE A C 1
ATOM 861 O O . ILE A 1 113 ? -15.221 4.718 5.778 1.00 98.62 113 ILE A O 1
ATOM 865 N N . ASP A 1 114 ? -15.681 3.528 7.630 1.00 98.00 114 ASP A N 1
ATOM 866 C CA . ASP A 1 114 ? -15.231 4.535 8.601 1.00 98.00 114 ASP A CA 1
ATOM 867 C C . ASP A 1 114 ? -13.769 4.280 9.041 1.00 98.00 114 ASP A C 1
ATOM 869 O O . ASP A 1 114 ? -13.046 5.212 9.395 1.00 98.00 114 ASP A O 1
ATOM 873 N N . TYR A 1 115 ? -13.314 3.021 9.009 1.00 98.44 115 TYR A N 1
ATOM 874 C CA . TYR A 1 115 ? -11.955 2.629 9.397 1.00 98.44 115 TYR A CA 1
ATOM 875 C C . TYR A 1 115 ? -11.390 1.543 8.475 1.00 98.44 115 TYR A C 1
ATOM 877 O O . TYR A 1 115 ? -11.953 0.455 8.367 1.00 98.44 115 TYR A O 1
ATOM 885 N N . LEU A 1 116 ? -10.256 1.812 7.831 1.00 98.75 116 LEU A N 1
ATOM 886 C CA . LEU A 1 116 ? -9.549 0.852 6.985 1.00 98.75 116 LEU A CA 1
ATOM 887 C C . LEU A 1 116 ? -8.168 0.574 7.574 1.00 98.75 116 LEU A C 1
ATOM 889 O O . LEU A 1 116 ? -7.310 1.448 7.594 1.00 98.75 116 LEU A O 1
ATOM 893 N N . MET A 1 117 ? -7.943 -0.660 8.010 1.00 97.94 117 MET A N 1
ATOM 894 C CA . MET A 1 117 ? -6.693 -1.117 8.603 1.00 97.94 117 MET A CA 1
ATOM 895 C C . MET A 1 117 ? -5.998 -2.111 7.676 1.00 97.94 117 MET A C 1
ATOM 897 O O . MET A 1 117 ? -6.529 -3.182 7.389 1.00 97.94 117 MET A O 1
ATOM 901 N N . MET A 1 118 ? -4.786 -1.783 7.243 1.00 98.06 118 MET A N 1
ATOM 902 C CA . MET A 1 118 ? -3.952 -2.620 6.384 1.00 98.06 118 MET A CA 1
ATOM 903 C C . MET A 1 118 ? -2.677 -2.993 7.127 1.00 98.06 118 MET A C 1
ATOM 905 O O . MET A 1 118 ? -1.778 -2.173 7.307 1.00 98.06 118 MET A O 1
ATOM 909 N N . CYS A 1 119 ? -2.600 -4.242 7.573 1.00 93.31 119 CYS A N 1
ATOM 910 C CA . CYS A 1 119 ? -1.466 -4.777 8.326 1.00 93.31 119 CYS A CA 1
ATOM 911 C C . CYS A 1 119 ? -0.914 -6.079 7.734 1.00 93.31 119 CYS A C 1
ATOM 913 O O . CYS A 1 119 ? -0.091 -6.747 8.361 1.00 93.31 119 CYS A O 1
ATOM 915 N N . GLN A 1 120 ? -1.344 -6.440 6.520 1.00 89.75 120 GLN A N 1
ATOM 916 C CA . GLN A 1 120 ? -0.794 -7.576 5.794 1.00 89.75 120 GLN A CA 1
ATOM 917 C C . GLN A 1 120 ? 0.703 -7.393 5.555 1.00 89.75 120 GLN A C 1
ATOM 919 O O . GLN A 1 120 ? 1.146 -6.297 5.220 1.00 89.75 120 GLN A O 1
ATOM 924 N N . GLY A 1 121 ? 1.481 -8.455 5.738 1.00 83.94 121 GLY A N 1
ATOM 925 C CA . GLY A 1 121 ? 2.932 -8.398 5.628 1.00 83.94 121 GLY A CA 1
ATOM 926 C C . GLY A 1 121 ? 3.649 -9.291 6.637 1.00 83.94 121 GLY A C 1
ATOM 927 O O . GLY A 1 121 ? 3.034 -9.931 7.487 1.00 83.94 121 GLY A O 1
ATOM 928 N N . GLY A 1 122 ? 4.974 -9.314 6.547 1.00 75.81 122 GLY A N 1
ATOM 929 C CA . GLY A 1 122 ? 5.884 -9.911 7.514 1.00 75.81 122 GLY A CA 1
ATOM 930 C C . GLY A 1 122 ? 7.322 -9.458 7.262 1.00 75.81 122 GLY A C 1
ATOM 931 O O . GLY A 1 122 ? 7.588 -8.674 6.352 1.00 75.81 122 GLY A O 1
ATOM 932 N N . SER A 1 123 ? 8.256 -9.959 8.065 1.00 73.56 123 SER A N 1
ATOM 933 C CA . SER A 1 123 ? 9.685 -9.783 7.798 1.00 73.56 123 SER A CA 1
ATOM 934 C C . SER A 1 123 ? 10.103 -10.733 6.673 1.00 73.56 123 SER A C 1
ATOM 936 O O . SER A 1 123 ? 10.285 -11.922 6.917 1.00 73.56 123 SER A O 1
ATOM 938 N N . ILE A 1 124 ? 10.208 -10.228 5.443 1.00 75.69 124 ILE A N 1
ATOM 939 C CA . ILE A 1 124 ? 10.523 -11.030 4.252 1.00 75.69 124 ILE A CA 1
ATOM 940 C C . ILE A 1 124 ? 11.988 -10.796 3.881 1.00 75.69 124 ILE A C 1
ATOM 942 O O . ILE A 1 124 ? 12.321 -9.812 3.237 1.00 75.69 124 ILE A O 1
ATOM 946 N N . PHE A 1 125 ? 12.885 -11.687 4.304 1.00 74.94 125 PHE A N 1
ATOM 947 C CA . PHE A 1 125 ? 14.324 -11.591 4.011 1.00 74.94 125 PHE A CA 1
ATOM 948 C C . PHE A 1 125 ? 14.692 -12.354 2.734 1.00 74.94 125 PHE A C 1
ATOM 950 O O . PHE A 1 125 ? 15.578 -13.207 2.748 1.00 74.94 125 PHE A O 1
ATOM 957 N N . LEU A 1 126 ? 13.969 -12.085 1.650 1.00 73.81 126 LEU A N 1
ATOM 958 C CA . LEU A 1 126 ? 14.191 -12.718 0.353 1.00 73.81 126 LEU A CA 1
ATOM 959 C C . LEU A 1 126 ? 14.893 -11.740 -0.602 1.00 73.81 126 LEU A C 1
ATOM 961 O O . LEU A 1 126 ? 14.761 -10.524 -0.430 1.00 73.81 126 LEU A O 1
ATOM 965 N N . PRO A 1 127 ? 15.655 -12.242 -1.594 1.00 84.50 127 PRO A N 1
ATOM 966 C CA . PRO A 1 127 ? 16.023 -11.426 -2.745 1.00 84.50 127 PRO A CA 1
ATOM 967 C C . PRO A 1 127 ? 14.759 -10.982 -3.492 1.00 84.50 127 PRO A C 1
ATOM 969 O O . PRO A 1 127 ? 13.664 -11.485 -3.224 1.00 84.50 127 PRO A O 1
ATOM 972 N N . ARG A 1 128 ? 14.916 -10.066 -4.451 1.00 90.44 128 ARG A N 1
ATOM 973 C CA . ARG A 1 128 ? 13.810 -9.666 -5.315 1.00 90.44 128 ARG A CA 1
ATOM 974 C C . ARG A 1 128 ? 13.232 -10.895 -6.015 1.00 90.44 128 ARG A C 1
ATOM 976 O O . ARG A 1 128 ? 13.956 -11.611 -6.704 1.00 90.44 128 ARG A O 1
ATOM 983 N N . ILE A 1 129 ? 11.934 -11.114 -5.852 1.00 91.06 129 ILE A N 1
ATOM 984 C CA . ILE A 1 129 ? 11.184 -12.162 -6.548 1.00 91.06 129 ILE A CA 1
ATOM 985 C C . ILE A 1 129 ? 9.937 -11.498 -7.097 1.00 91.06 129 ILE A C 1
ATOM 987 O O . ILE A 1 129 ? 9.175 -10.926 -6.324 1.00 91.06 129 ILE A O 1
ATOM 991 N N . ASP A 1 130 ? 9.725 -11.568 -8.407 1.00 94.19 130 ASP A N 1
ATOM 992 C CA . ASP A 1 130 ? 8.547 -10.971 -9.026 1.00 94.19 130 ASP A CA 1
ATOM 993 C C . ASP A 1 130 ? 7.333 -11.909 -8.909 1.00 94.19 130 ASP A C 1
ATOM 995 O O . ASP A 1 130 ? 7.429 -13.131 -9.047 1.00 94.19 130 ASP A O 1
ATOM 999 N N . THR A 1 131 ? 6.167 -11.323 -8.658 1.00 96.06 131 THR A N 1
ATOM 1000 C CA . THR A 1 131 ? 4.864 -11.970 -8.776 1.00 96.06 131 THR A CA 1
ATOM 1001 C C . THR A 1 131 ? 4.582 -12.295 -10.242 1.00 96.06 131 THR A C 1
ATOM 1003 O O . THR A 1 131 ? 5.220 -11.776 -11.162 1.00 96.06 131 THR A O 1
ATOM 1006 N N . LYS A 1 132 ? 3.537 -13.091 -10.493 1.00 96.44 132 LYS A N 1
ATOM 1007 C CA . LYS A 1 132 ? 3.046 -13.354 -11.859 1.00 96.44 132 LYS A CA 1
ATOM 1008 C C . LYS A 1 132 ? 2.565 -12.092 -12.591 1.00 96.44 132 LYS A C 1
ATOM 1010 O O . LYS A 1 132 ? 2.381 -12.129 -13.800 1.00 96.44 132 LYS A O 1
ATOM 1015 N N . GLU A 1 133 ? 2.365 -10.998 -11.865 1.00 96.94 133 GLU A N 1
ATOM 1016 C CA . GLU A 1 133 ? 1.944 -9.694 -12.380 1.00 96.94 133 GLU A CA 1
ATOM 1017 C C . GLU A 1 133 ? 3.136 -8.744 -12.603 1.00 96.94 133 GLU A C 1
ATOM 1019 O O . GLU A 1 133 ? 2.948 -7.608 -13.027 1.00 96.94 133 GLU A O 1
ATOM 1024 N N . GLY A 1 134 ? 4.368 -9.200 -12.344 1.00 95.44 134 GLY A N 1
ATOM 1025 C CA . GLY A 1 134 ? 5.594 -8.447 -12.613 1.00 95.44 134 GLY A CA 1
ATOM 1026 C C . GLY A 1 134 ? 6.001 -7.468 -11.511 1.00 95.44 134 GLY A C 1
ATOM 1027 O O . GLY A 1 134 ? 6.861 -6.624 -11.743 1.00 95.44 134 GLY A O 1
ATOM 1028 N N . LEU A 1 135 ? 5.419 -7.547 -10.314 1.00 96.19 135 LEU A N 1
ATOM 1029 C CA . LEU A 1 135 ? 5.806 -6.724 -9.161 1.00 96.19 135 LEU A CA 1
ATOM 1030 C C . LEU A 1 135 ? 6.693 -7.528 -8.213 1.00 96.19 135 LEU A C 1
ATOM 1032 O O . LEU A 1 135 ? 6.407 -8.693 -7.988 1.00 96.19 135 LEU A O 1
ATOM 1036 N N . ASP A 1 136 ? 7.706 -6.926 -7.587 1.00 95.31 136 ASP A N 1
ATOM 1037 C CA . ASP A 1 136 ? 8.424 -7.604 -6.494 1.00 95.31 136 ASP A CA 1
ATOM 1038 C C . ASP A 1 136 ? 7.431 -8.020 -5.393 1.00 95.31 136 ASP A C 1
ATOM 1040 O O . ASP A 1 136 ? 6.635 -7.198 -4.951 1.00 95.31 136 ASP A O 1
ATOM 1044 N N . VAL A 1 137 ? 7.462 -9.272 -4.931 1.00 94.00 137 VAL A N 1
ATOM 1045 C CA . VAL A 1 137 ? 6.509 -9.843 -3.961 1.00 94.00 137 VAL A CA 1
ATOM 1046 C C . VAL A 1 137 ? 6.481 -9.038 -2.662 1.00 94.00 137 VAL A C 1
ATOM 1048 O O . VAL A 1 137 ? 5.402 -8.778 -2.119 1.00 94.00 137 VAL A O 1
ATOM 1051 N N . THR A 1 138 ? 7.646 -8.606 -2.166 1.00 93.19 138 THR A N 1
ATOM 1052 C CA . THR A 1 138 ? 7.737 -7.818 -0.929 1.00 93.19 138 THR A CA 1
ATOM 1053 C C . THR A 1 138 ? 7.089 -6.454 -1.126 1.00 93.19 138 THR A C 1
ATOM 1055 O O . THR A 1 138 ? 6.244 -6.052 -0.323 1.00 93.19 138 THR A O 1
ATOM 1058 N N . MET A 1 139 ? 7.433 -5.759 -2.211 1.00 95.81 139 MET A N 1
ATOM 1059 C CA . MET A 1 139 ? 6.850 -4.464 -2.549 1.00 95.81 139 MET A CA 1
ATOM 1060 C C . MET A 1 139 ? 5.372 -4.559 -2.910 1.00 95.81 139 MET A C 1
ATOM 1062 O O . MET A 1 139 ? 4.603 -3.667 -2.561 1.00 95.81 139 MET A O 1
ATOM 1066 N N . SER A 1 140 ? 4.938 -5.637 -3.555 1.00 96.56 140 SER A N 1
ATOM 1067 C CA . SER A 1 140 ? 3.537 -5.862 -3.886 1.00 96.56 140 SER A CA 1
ATOM 1068 C C . SER A 1 140 ? 2.709 -6.004 -2.616 1.00 96.56 140 SER A C 1
ATOM 1070 O O . SER A 1 140 ? 1.761 -5.251 -2.387 1.00 96.56 140 SER A O 1
ATOM 1072 N N . LEU A 1 141 ? 3.139 -6.879 -1.705 1.00 94.56 141 LEU A N 1
ATOM 1073 C CA . LEU A 1 141 ? 2.439 -7.107 -0.448 1.00 94.56 141 LEU A CA 1
ATOM 1074 C C . LEU A 1 141 ? 2.442 -5.868 0.462 1.00 94.56 141 LEU A C 1
ATOM 1076 O O . LEU A 1 141 ? 1.441 -5.579 1.114 1.00 94.56 141 LEU A O 1
ATOM 1080 N N . MET A 1 142 ? 3.556 -5.137 0.519 1.00 94.44 142 MET A N 1
ATOM 1081 C CA . MET A 1 142 ? 3.731 -4.031 1.462 1.00 94.44 142 MET A CA 1
ATOM 1082 C C . MET A 1 142 ? 3.372 -2.660 0.885 1.00 94.44 142 MET A C 1
ATOM 1084 O O . MET A 1 142 ? 3.086 -1.754 1.651 1.00 94.44 142 MET A O 1
ATOM 1088 N N . TYR A 1 143 ? 3.365 -2.446 -0.422 1.00 97.75 143 TYR A N 1
ATOM 1089 C CA . TYR A 1 143 ? 3.067 -1.136 -1.005 1.00 97.75 143 TYR A CA 1
ATOM 1090 C C . TYR A 1 143 ? 1.917 -1.205 -2.004 1.00 97.75 143 TYR A C 1
ATOM 1092 O O . TYR A 1 143 ? 0.853 -0.650 -1.723 1.00 97.75 143 TYR A O 1
ATOM 1100 N N . TYR A 1 144 ? 2.092 -1.908 -3.127 1.00 98.38 144 TYR A N 1
ATOM 1101 C CA . TYR A 1 144 ? 1.129 -1.855 -4.234 1.00 98.38 144 TYR A CA 1
ATOM 1102 C C . TYR A 1 144 ? -0.253 -2.369 -3.823 1.00 98.38 144 TYR A C 1
ATOM 1104 O O . TYR A 1 144 ? -1.246 -1.692 -4.078 1.00 98.38 144 TYR A O 1
ATOM 1112 N N . SER A 1 145 ? -0.331 -3.494 -3.103 1.00 98.31 145 SER A N 1
ATOM 1113 C CA . SER A 1 145 ? -1.606 -4.032 -2.612 1.00 98.31 145 SER A CA 1
ATOM 1114 C C . SER A 1 145 ? -2.345 -3.022 -1.737 1.00 98.31 145 SER A C 1
ATOM 1116 O O . SER A 1 145 ? -3.545 -2.837 -1.885 1.00 98.31 145 SER A O 1
ATOM 1118 N N . ARG A 1 146 ? -1.633 -2.297 -0.866 1.00 98.31 146 ARG A N 1
ATOM 1119 C CA . ARG A 1 146 ? -2.223 -1.292 0.028 1.00 98.31 146 ARG A CA 1
ATOM 1120 C C . ARG A 1 146 ? -2.750 -0.098 -0.751 1.00 98.31 146 ARG A C 1
ATOM 1122 O O . ARG A 1 146 ? -3.878 0.317 -0.517 1.00 98.31 146 ARG A O 1
ATOM 1129 N N . MET A 1 147 ? -1.981 0.419 -1.707 1.00 98.56 147 MET A N 1
ATOM 1130 C CA . MET A 1 147 ? -2.449 1.521 -2.553 1.00 98.56 147 MET A CA 1
ATOM 1131 C C . MET A 1 147 ? -3.650 1.092 -3.411 1.00 98.56 147 MET A C 1
ATOM 1133 O O . MET A 1 147 ? -4.605 1.860 -3.563 1.00 98.56 147 MET A O 1
ATOM 1137 N N . ARG A 1 148 ? -3.672 -0.159 -3.893 1.00 98.69 148 ARG A N 1
ATOM 1138 C CA . ARG A 1 148 ? -4.823 -0.707 -4.620 1.00 98.69 148 ARG A CA 1
ATOM 1139 C C . ARG A 1 148 ? -6.058 -0.847 -3.731 1.00 98.69 148 ARG A C 1
ATOM 1141 O O . ARG A 1 148 ? -7.136 -0.428 -4.133 1.00 98.69 148 ARG A O 1
ATOM 1148 N N . ILE A 1 149 ? -5.904 -1.342 -2.502 1.00 98.81 149 ILE A N 1
ATOM 1149 C CA . ILE A 1 149 ? -6.999 -1.426 -1.523 1.00 98.81 149 ILE A CA 1
ATOM 1150 C C . ILE A 1 149 ? -7.597 -0.040 -1.273 1.00 98.81 149 ILE A C 1
ATOM 1152 O O . ILE A 1 149 ? -8.813 0.125 -1.347 1.00 98.81 149 ILE A O 1
ATOM 1156 N N . ILE A 1 150 ? -6.753 0.964 -1.001 1.00 98.62 150 ILE A N 1
ATOM 1157 C CA . ILE A 1 150 ? -7.222 2.332 -0.746 1.00 98.62 150 ILE A CA 1
ATOM 1158 C C . ILE A 1 150 ? -8.007 2.853 -1.949 1.00 98.62 150 ILE A C 1
ATOM 1160 O O . ILE A 1 150 ? -9.099 3.376 -1.768 1.00 98.62 150 ILE A O 1
ATOM 1164 N N . THR A 1 151 ? -7.475 2.699 -3.164 1.00 98.31 151 THR A N 1
ATOM 1165 C CA . THR A 1 151 ? -8.110 3.218 -4.386 1.00 98.31 151 THR A CA 1
ATOM 1166 C C . THR A 1 151 ? -9.415 2.499 -4.727 1.00 98.31 151 THR A C 1
ATOM 1168 O O . THR A 1 151 ? -10.403 3.170 -5.015 1.00 98.31 151 THR A O 1
ATOM 1171 N N . LYS A 1 152 ? -9.476 1.163 -4.625 1.00 98.62 152 LYS A N 1
ATOM 1172 C CA . LYS A 1 152 ? -10.708 0.394 -4.880 1.00 98.62 152 LYS A CA 1
ATOM 1173 C C . LYS A 1 152 ? -11.794 0.638 -3.827 1.00 98.62 152 LYS A C 1
ATOM 1175 O O . LYS A 1 152 ? -12.972 0.655 -4.170 1.00 98.62 152 LYS A O 1
ATOM 1180 N N . LEU A 1 153 ? -11.423 0.867 -2.565 1.00 98.81 153 LEU A N 1
ATOM 1181 C CA . LEU A 1 153 ? -12.375 1.144 -1.478 1.00 98.81 153 LEU A CA 1
ATOM 1182 C C . LEU A 1 153 ? -12.647 2.641 -1.258 1.00 98.81 153 LEU A C 1
ATOM 1184 O O . LEU A 1 153 ? -13.513 2.999 -0.452 1.00 98.81 153 LEU A O 1
ATOM 1188 N N . LEU A 1 154 ? -11.962 3.520 -1.996 1.00 98.44 154 LEU A N 1
ATOM 1189 C CA . LEU A 1 154 ? -12.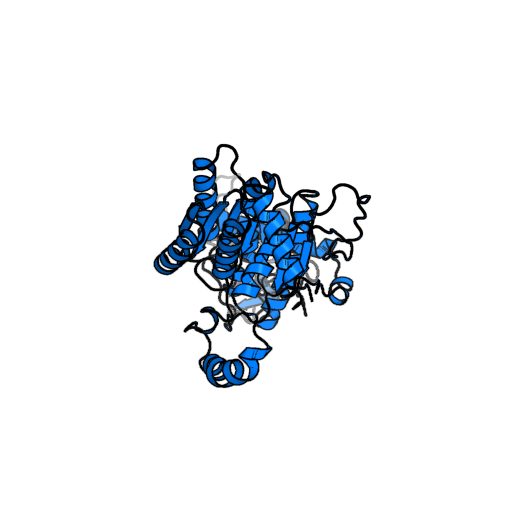111 4.972 -1.912 1.00 98.44 154 LEU A CA 1
ATOM 1190 C C . LEU A 1 154 ? -13.572 5.440 -2.027 1.00 98.44 154 LEU A C 1
ATOM 1192 O O . LEU A 1 154 ? -13.975 6.263 -1.201 1.00 98.44 154 LEU A O 1
ATOM 1196 N N . PRO A 1 155 ? -14.411 4.910 -2.945 1.00 98.19 155 PRO A N 1
ATOM 1197 C CA . PRO A 1 155 ? -15.807 5.334 -3.041 1.00 98.19 155 PRO A CA 1
ATOM 1198 C C . PRO A 1 155 ? -16.616 5.112 -1.755 1.00 98.19 155 PRO A C 1
ATOM 1200 O O . PRO A 1 155 ? -17.494 5.914 -1.443 1.00 98.19 155 PRO A O 1
ATOM 1203 N N . LEU A 1 156 ? -16.327 4.054 -0.987 1.00 98.50 156 LEU A N 1
ATOM 1204 C CA . LEU A 1 156 ? -16.983 3.800 0.301 1.00 98.50 156 LEU A CA 1
ATOM 1205 C C . LEU A 1 156 ? -16.383 4.636 1.434 1.00 98.50 156 LEU A C 1
ATOM 1207 O O . LEU A 1 156 ? -17.121 5.087 2.310 1.00 98.50 156 LEU A O 1
ATOM 1211 N N . LEU A 1 157 ? -15.070 4.877 1.410 1.00 98.44 157 LEU A N 1
ATOM 1212 C CA . LEU A 1 157 ? -14.404 5.770 2.363 1.00 98.44 157 LEU A CA 1
ATOM 1213 C C . LEU A 1 157 ? -14.982 7.191 2.263 1.00 98.44 157 LEU A C 1
ATOM 1215 O O . LEU A 1 157 ? -15.380 7.778 3.264 1.00 98.44 157 LEU A O 1
ATOM 1219 N N . LEU A 1 158 ? -15.130 7.728 1.049 1.00 97.56 158 LEU A N 1
ATOM 1220 C CA . LEU A 1 158 ? -15.641 9.088 0.831 1.00 97.56 158 LEU A CA 1
ATOM 1221 C C . LEU A 1 158 ? -17.116 9.284 1.232 1.00 97.56 158 LEU A C 1
ATOM 1223 O O . LEU A 1 158 ? -17.545 10.425 1.417 1.00 97.56 158 LEU A O 1
ATOM 1227 N N . LYS A 1 159 ? -17.883 8.196 1.399 1.00 96.81 159 LYS A N 1
ATOM 1228 C CA . LYS A 1 159 ? -19.269 8.203 1.910 1.00 96.81 159 LYS A CA 1
ATOM 1229 C C . LYS A 1 159 ? -19.353 8.212 3.443 1.00 96.81 159 LYS A C 1
ATOM 1231 O O . LYS A 1 159 ? -20.453 8.299 3.994 1.00 96.81 159 LYS A O 1
ATOM 1236 N N . SER A 1 160 ? -18.224 8.101 4.142 1.00 95.38 160 SER A N 1
ATOM 1237 C CA . SER A 1 160 ? -18.181 8.162 5.602 1.00 95.38 160 SER A CA 1
ATOM 1238 C C . SER A 1 160 ? -18.679 9.510 6.137 1.00 95.38 160 SER A C 1
ATOM 1240 O O . SER A 1 160 ? -18.442 10.566 5.552 1.00 95.38 160 SER A O 1
ATOM 1242 N N . LYS A 1 161 ? -19.378 9.471 7.280 1.00 90.25 161 LYS A N 1
ATOM 1243 C CA . LYS A 1 161 ? -19.822 10.676 8.009 1.00 90.25 161 LYS A CA 1
ATOM 1244 C C . LYS A 1 161 ? -18.723 11.261 8.894 1.00 90.25 161 LYS A C 1
ATOM 1246 O O . LYS A 1 161 ? -18.759 12.442 9.225 1.00 90.25 161 LYS A O 1
ATOM 1251 N N . LEU A 1 162 ? -17.770 10.425 9.293 1.00 89.12 162 LEU A N 1
ATOM 1252 C CA . LEU A 1 162 ? -16.521 10.842 9.919 1.00 89.12 162 LEU A CA 1
ATOM 1253 C C . LEU A 1 162 ? -15.470 11.024 8.824 1.00 89.12 162 LEU A C 1
ATOM 1255 O O . LEU A 1 162 ? -15.590 10.382 7.780 1.00 89.12 162 LEU A O 1
ATOM 1259 N N . PRO A 1 163 ? -14.405 11.803 9.042 1.00 89.62 163 PRO A N 1
ATOM 1260 C CA . PRO A 1 163 ? -13.201 11.616 8.250 1.00 89.62 163 PRO A CA 1
ATOM 1261 C C . PRO A 1 163 ? -12.715 10.173 8.454 1.00 89.62 163 PRO A C 1
ATOM 1263 O O . PRO A 1 163 ? -12.335 9.840 9.581 1.00 89.62 163 PRO A O 1
ATOM 1266 N N . PRO A 1 164 ? -12.796 9.279 7.449 1.00 95.56 164 PRO A N 1
ATOM 1267 C CA . PRO A 1 164 ? -12.404 7.901 7.656 1.00 95.56 164 PRO A CA 1
ATOM 1268 C C . PRO A 1 164 ? -10.890 7.839 7.840 1.00 95.56 164 PRO A C 1
ATOM 1270 O O . PRO A 1 164 ? -10.130 8.545 7.165 1.00 95.56 164 PRO A O 1
ATOM 1273 N N . ALA A 1 165 ? -10.458 6.973 8.749 1.00 97.19 165 ALA A N 1
ATOM 1274 C CA . ALA A 1 165 ? -9.045 6.741 8.989 1.00 97.19 165 ALA A CA 1
ATOM 1275 C C . ALA A 1 165 ? -8.568 5.519 8.204 1.00 97.19 165 ALA A C 1
ATOM 1277 O O . ALA A 1 165 ? -9.053 4.401 8.392 1.00 97.19 165 ALA A O 1
ATOM 1278 N N . VAL A 1 166 ? -7.591 5.752 7.333 1.00 98.50 166 VAL A N 1
ATOM 1279 C CA . VAL A 1 166 ? -6.882 4.731 6.565 1.00 98.50 166 VAL A CA 1
ATOM 1280 C C . VAL A 1 166 ? -5.523 4.522 7.215 1.00 98.50 166 VAL A C 1
ATOM 1282 O O . VAL A 1 166 ? -4.655 5.389 7.149 1.00 98.50 166 VAL A O 1
ATOM 1285 N N . VAL A 1 167 ? -5.325 3.367 7.839 1.00 98.44 167 VAL A N 1
ATOM 1286 C CA . VAL A 1 167 ? -4.109 3.016 8.572 1.00 98.44 167 VAL A CA 1
ATOM 1287 C C . VAL A 1 167 ? -3.336 1.943 7.808 1.00 98.44 167 VAL A C 1
ATOM 1289 O O . VAL A 1 167 ? -3.774 0.801 7.697 1.00 98.44 167 VAL A O 1
ATOM 1292 N N . SER A 1 168 ? -2.156 2.301 7.307 1.00 97.88 168 SER A N 1
ATOM 1293 C CA . SER A 1 168 ? -1.156 1.382 6.760 1.00 97.88 168 SER A CA 1
ATOM 1294 C C . SER A 1 168 ? -0.093 1.088 7.818 1.00 97.88 168 SER A C 1
ATOM 1296 O O . SER A 1 168 ? 0.713 1.952 8.175 1.00 97.88 168 SER A O 1
ATOM 1298 N N . VAL A 1 169 ? -0.081 -0.141 8.333 1.00 96.31 169 VAL A N 1
ATOM 1299 C CA . VAL A 1 169 ? 0.900 -0.596 9.321 1.00 96.31 169 VAL A CA 1
ATOM 1300 C C . VAL A 1 169 ? 2.115 -1.168 8.614 1.00 96.31 169 VAL A C 1
ATOM 1302 O O . VAL A 1 169 ? 2.073 -2.271 8.067 1.00 96.31 169 VAL A O 1
ATOM 1305 N N . TYR A 1 170 ? 3.222 -0.433 8.659 1.00 94.44 170 TYR A N 1
ATOM 1306 C CA . TYR A 1 170 ? 4.485 -0.890 8.105 1.00 94.44 170 TYR A CA 1
ATOM 1307 C C . TYR A 1 170 ? 5.693 -0.225 8.752 1.00 94.44 170 TYR A C 1
ATOM 1309 O O . TYR A 1 170 ? 5.997 -0.523 9.898 1.00 94.44 170 TYR A O 1
ATOM 1317 N N . ALA A 1 171 ? 6.428 0.593 8.009 1.00 92.25 171 ALA A N 1
ATOM 1318 C CA . ALA A 1 171 ? 7.785 1.007 8.312 1.00 92.25 171 ALA A CA 1
ATOM 1319 C C . ALA A 1 171 ? 7.951 2.529 8.213 1.00 92.25 171 ALA A C 1
ATOM 1321 O O . ALA A 1 171 ? 8.964 3.021 7.728 1.00 92.25 171 ALA A O 1
ATOM 1322 N N . ALA A 1 172 ? 6.936 3.269 8.655 1.00 95.00 172 ALA A N 1
ATOM 1323 C CA . ALA A 1 172 ? 6.992 4.723 8.739 1.00 95.00 172 ALA A CA 1
ATOM 1324 C C . ALA A 1 172 ? 8.242 5.178 9.509 1.00 95.00 172 ALA A C 1
ATOM 1326 O O . ALA A 1 172 ? 8.558 4.610 10.561 1.00 95.00 172 ALA A O 1
ATOM 1327 N N . GLY A 1 173 ? 8.961 6.172 8.990 1.00 94.00 173 GLY A N 1
ATOM 1328 C CA . GLY A 1 173 ? 10.178 6.713 9.599 1.00 94.00 173 GLY A CA 1
ATOM 1329 C C . GLY A 1 173 ? 11.438 5.868 9.395 1.00 94.00 173 GLY A C 1
ATOM 1330 O O . GLY A 1 173 ? 12.462 6.176 10.001 1.00 94.00 173 GLY A O 1
ATOM 1331 N N . SER A 1 174 ? 11.395 4.794 8.594 1.00 92.19 174 SER A N 1
ATOM 1332 C CA . SER A 1 174 ? 12.599 4.042 8.201 1.00 92.19 174 SER A CA 1
ATOM 1333 C C . SER A 1 174 ? 13.138 4.427 6.823 1.00 92.19 174 SER A C 1
ATOM 1335 O O . SER A 1 174 ? 13.863 3.643 6.211 1.00 92.19 174 SER A O 1
ATOM 1337 N N . GLU A 1 175 ? 12.743 5.586 6.305 1.00 95.75 175 GLU A N 1
ATOM 1338 C CA . GLU A 1 175 ? 13.307 6.164 5.094 1.00 95.75 175 GLU A CA 1
ATOM 1339 C C . GLU A 1 175 ? 14.825 6.356 5.232 1.00 95.75 175 GLU A C 1
ATOM 1341 O O . GLU A 1 175 ? 15.339 6.817 6.251 1.00 95.75 175 GLU A O 1
ATOM 1346 N N . ALA A 1 176 ? 15.537 6.014 4.166 1.00 94.88 176 ALA A N 1
ATOM 1347 C CA . ALA A 1 176 ? 16.963 6.223 3.985 1.00 94.88 176 ALA A CA 1
ATOM 1348 C C . ALA A 1 176 ? 17.203 6.695 2.541 1.00 94.88 176 ALA A C 1
ATOM 1350 O O . ALA A 1 176 ? 16.769 7.788 2.172 1.00 94.88 176 ALA A O 1
ATOM 1351 N N . LYS A 1 177 ? 17.857 5.883 1.702 1.00 95.12 177 LYS A N 1
ATOM 1352 C CA . LYS A 1 177 ? 18.117 6.207 0.294 1.00 95.12 177 LYS A CA 1
ATOM 1353 C C . LYS A 1 177 ? 16.869 5.980 -0.571 1.00 95.12 177 LYS A C 1
ATOM 1355 O O . LYS A 1 177 ? 16.101 5.051 -0.308 1.00 95.12 177 LYS A O 1
ATOM 1360 N N . LEU A 1 178 ? 16.709 6.802 -1.606 1.00 95.75 178 LEU A N 1
ATOM 1361 C CA . LEU A 1 178 ? 15.691 6.699 -2.653 1.00 95.75 178 LEU A CA 1
ATOM 1362 C C . LEU A 1 178 ? 16.382 6.718 -4.025 1.00 95.75 178 LEU A C 1
ATOM 1364 O O . LEU A 1 178 ? 17.326 7.483 -4.216 1.00 95.75 178 LEU A O 1
ATOM 1368 N N . PHE A 1 179 ? 15.902 5.904 -4.961 1.00 96.06 179 PHE A N 1
ATOM 1369 C CA . PHE A 1 179 ? 16.303 5.853 -6.365 1.00 96.06 179 PHE A CA 1
ATOM 1370 C C . PHE A 1 179 ? 15.107 6.302 -7.225 1.00 96.06 179 PHE A C 1
ATOM 1372 O O . PHE A 1 179 ? 14.233 5.488 -7.521 1.00 96.06 179 PHE A O 1
ATOM 1379 N N . PRO A 1 180 ? 15.017 7.598 -7.582 1.00 94.19 180 PRO A N 1
ATOM 1380 C CA . PRO A 1 180 ? 13.867 8.160 -8.300 1.00 94.19 180 PRO A CA 1
ATOM 1381 C C . PRO A 1 180 ? 13.579 7.525 -9.662 1.00 94.19 180 PRO A C 1
ATOM 1383 O O . PRO A 1 180 ? 12.425 7.481 -10.074 1.00 94.19 180 PRO A O 1
ATOM 1386 N N . GLU A 1 181 ? 14.619 7.031 -10.331 1.00 90.94 181 GLU A N 1
ATOM 1387 C CA . GLU A 1 181 ? 14.535 6.442 -11.673 1.00 90.94 181 GLU A CA 1
ATOM 1388 C C . GLU A 1 181 ? 14.316 4.918 -11.645 1.00 90.94 181 GLU A C 1
ATOM 1390 O O . GLU A 1 181 ? 14.156 4.302 -12.690 1.00 90.94 181 GLU A O 1
ATOM 1395 N N . ASP A 1 182 ? 14.291 4.305 -10.456 1.00 93.25 182 ASP A N 1
ATOM 1396 C CA . ASP A 1 182 ? 14.103 2.863 -10.258 1.00 93.25 182 ASP A CA 1
ATOM 1397 C C . ASP A 1 182 ? 13.120 2.613 -9.101 1.00 93.25 182 ASP A C 1
ATOM 1399 O O . ASP A 1 182 ? 13.445 2.078 -8.035 1.00 93.25 182 ASP A O 1
ATOM 1403 N N . LEU A 1 183 ? 11.885 3.088 -9.280 1.00 95.62 183 LEU A N 1
ATOM 1404 C CA . LEU A 1 183 ? 10.855 3.028 -8.240 1.00 95.62 183 LEU A CA 1
ATOM 1405 C C . LEU A 1 183 ? 10.434 1.598 -7.903 1.00 95.62 183 LEU A C 1
ATOM 1407 O O . LEU A 1 183 ? 10.061 1.341 -6.757 1.00 95.62 183 LEU A O 1
ATOM 1411 N N . SER A 1 184 ? 10.506 0.665 -8.855 1.00 94.06 184 SER A N 1
ATOM 1412 C CA . SER A 1 184 ? 10.241 -0.746 -8.580 1.00 94.06 184 SER A CA 1
ATOM 1413 C C . SER A 1 184 ? 11.458 -1.498 -8.051 1.00 94.06 184 SER A C 1
ATOM 1415 O O . SER A 1 184 ? 11.259 -2.650 -7.679 1.00 94.06 184 SER A O 1
ATOM 1417 N N . LEU A 1 185 ? 12.658 -0.905 -7.980 1.00 94.12 185 LEU A N 1
ATOM 1418 C CA . LEU A 1 185 ? 13.921 -1.551 -7.585 1.00 94.12 185 LEU A CA 1
ATOM 1419 C C . LEU A 1 185 ? 14.307 -2.744 -8.472 1.00 94.12 185 LEU A C 1
ATOM 1421 O O . LEU A 1 185 ? 14.615 -3.833 -7.969 1.00 94.12 185 LEU A O 1
ATOM 1425 N N . ARG A 1 186 ? 14.155 -2.605 -9.795 1.00 91.25 186 ARG A N 1
ATOM 1426 C CA . ARG A 1 186 ? 14.504 -3.644 -10.780 1.00 91.25 186 ARG A CA 1
ATOM 1427 C C . ARG A 1 186 ? 15.999 -3.763 -10.980 1.00 91.25 186 ARG A C 1
ATOM 1429 O O . ARG A 1 186 ? 16.462 -4.866 -11.268 1.00 91.25 186 ARG A O 1
ATOM 1436 N N . ASP A 1 187 ? 16.745 -2.681 -10.784 1.00 89.94 187 ASP A N 1
ATOM 1437 C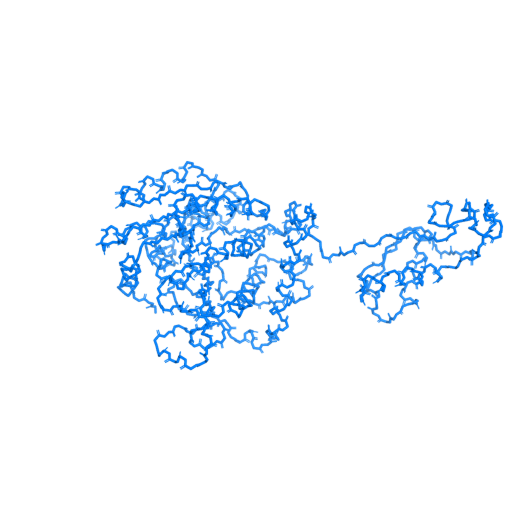 CA . ASP A 1 187 ? 18.194 -2.770 -10.717 1.00 89.94 187 ASP A CA 1
ATOM 1438 C C . ASP A 1 187 ? 18.581 -3.486 -9.417 1.00 89.94 187 ASP A C 1
ATOM 1440 O O . ASP A 1 187 ? 18.423 -2.982 -8.302 1.00 89.94 187 ASP A O 1
ATOM 1444 N N . LEU A 1 188 ? 19.096 -4.707 -9.555 1.00 90.56 188 LEU A N 1
ATOM 1445 C CA . LEU A 1 188 ? 19.468 -5.534 -8.411 1.00 90.56 188 LEU A CA 1
ATOM 1446 C C . LEU A 1 188 ? 20.621 -4.929 -7.595 1.00 90.56 188 LEU A C 1
ATOM 1448 O O . LEU A 1 188 ? 20.753 -5.265 -6.419 1.00 90.56 188 LEU A O 1
ATOM 1452 N N . SER A 1 189 ? 21.412 -4.007 -8.158 1.00 91.50 189 SER A N 1
ATOM 1453 C CA . SER A 1 189 ? 22.420 -3.249 -7.405 1.00 91.50 189 SER A CA 1
ATOM 1454 C C . SER A 1 189 ? 21.793 -2.251 -6.421 1.00 91.50 189 SER A C 1
ATOM 1456 O O . SER A 1 189 ? 22.399 -1.905 -5.403 1.00 91.50 189 SER A O 1
ATOM 1458 N N . HIS A 1 190 ? 20.549 -1.835 -6.672 1.00 93.69 190 HIS A N 1
ATOM 1459 C CA . HIS A 1 190 ? 19.746 -1.025 -5.763 1.00 93.69 190 HIS A CA 1
ATOM 1460 C C . HIS A 1 190 ? 18.959 -1.870 -4.754 1.00 93.69 190 HIS A C 1
ATOM 1462 O O . HIS A 1 190 ? 18.432 -1.324 -3.780 1.00 93.69 190 HIS A O 1
ATOM 1468 N N . TYR A 1 191 ? 18.861 -3.190 -4.939 1.00 92.81 191 TYR A N 1
ATOM 1469 C CA . TYR A 1 191 ? 17.984 -4.024 -4.125 1.00 92.81 191 TYR A CA 1
ATOM 1470 C C . TYR A 1 191 ? 18.674 -4.595 -2.879 1.00 92.81 191 TYR A C 1
ATOM 1472 O O . TYR A 1 191 ? 19.633 -5.359 -2.924 1.00 92.81 191 TYR A O 1
ATOM 1480 N N . SER A 1 192 ? 18.080 -4.311 -1.725 1.00 90.62 192 SER A N 1
ATOM 1481 C CA . SER A 1 192 ? 18.197 -5.118 -0.509 1.00 90.62 192 SER A CA 1
ATOM 1482 C C . SER A 1 192 ? 16.889 -4.998 0.266 1.00 90.62 192 SER A C 1
ATOM 1484 O O . SER A 1 192 ? 16.157 -4.030 0.072 1.00 90.62 192 SER A O 1
ATOM 1486 N N . TYR A 1 193 ? 16.596 -5.910 1.196 1.00 88.31 193 TYR A N 1
ATOM 1487 C CA . TYR A 1 193 ? 15.373 -5.795 2.003 1.00 88.31 193 TYR A CA 1
ATOM 1488 C C . TYR A 1 193 ? 15.273 -4.447 2.746 1.00 88.31 193 TYR A C 1
ATOM 1490 O O . TYR A 1 193 ? 14.215 -3.817 2.773 1.00 88.31 193 TYR A O 1
ATOM 1498 N N . SER A 1 194 ? 16.386 -3.966 3.315 1.00 90.50 194 SER A N 1
ATOM 1499 C CA . SER A 1 194 ? 16.436 -2.662 3.995 1.00 90.50 194 SER A CA 1
ATOM 1500 C C . SER A 1 194 ? 16.184 -1.505 3.024 1.00 90.50 194 SER A C 1
ATOM 1502 O O . SER A 1 194 ? 15.454 -0.563 3.334 1.00 90.50 194 SER A O 1
ATOM 1504 N N . GLN A 1 195 ? 16.745 -1.597 1.819 1.00 93.94 195 GLN A N 1
ATOM 1505 C CA . GLN A 1 195 ? 16.585 -0.575 0.792 1.00 93.94 195 GLN A CA 1
ATOM 1506 C C . GLN A 1 195 ? 15.168 -0.566 0.193 1.00 93.94 195 GLN A C 1
ATOM 1508 O O . GLN A 1 195 ? 14.582 0.504 0.040 1.00 93.94 195 GLN A O 1
ATOM 1513 N N . ALA A 1 196 ? 14.564 -1.736 -0.036 1.00 94.00 196 ALA A N 1
ATOM 1514 C CA . ALA A 1 196 ? 13.162 -1.871 -0.429 1.00 94.00 196 ALA A CA 1
ATOM 1515 C C . ALA A 1 196 ? 12.219 -1.293 0.630 1.00 94.00 196 ALA A C 1
ATOM 1517 O O . ALA A 1 196 ? 11.288 -0.554 0.308 1.00 94.00 196 ALA A O 1
ATOM 1518 N N . ARG A 1 197 ? 12.507 -1.547 1.912 1.00 93.88 197 ARG A N 1
ATOM 1519 C CA . ARG A 1 197 ? 11.794 -0.940 3.040 1.00 93.88 197 ARG A CA 1
ATOM 1520 C C . ARG A 1 197 ? 11.872 0.591 3.027 1.00 93.88 197 ARG A C 1
ATOM 1522 O O . ARG A 1 197 ? 10.845 1.236 3.234 1.00 93.88 197 ARG A O 1
ATOM 1529 N N . SER A 1 198 ? 13.047 1.160 2.749 1.00 95.62 198 SER A N 1
ATOM 1530 C CA . SER A 1 198 ? 13.224 2.610 2.572 1.00 95.62 198 SER A CA 1
ATOM 1531 C C . SER A 1 198 ? 12.375 3.150 1.414 1.00 95.62 198 SER A C 1
ATOM 1533 O O . SER A 1 198 ? 11.593 4.079 1.612 1.00 95.62 198 SER A O 1
ATOM 1535 N N . HIS A 1 199 ? 12.465 2.535 0.228 1.00 96.44 199 HIS A N 1
ATOM 1536 C CA . HIS A 1 199 ? 11.687 2.929 -0.955 1.00 96.44 199 HIS A CA 1
ATOM 1537 C C . HIS A 1 199 ? 10.194 2.957 -0.683 1.00 96.44 199 HIS A C 1
ATOM 1539 O O . HIS A 1 199 ? 9.531 3.967 -0.906 1.00 96.44 199 HIS A O 1
ATOM 1545 N N . MET A 1 200 ? 9.668 1.860 -0.147 1.00 96.81 200 MET A N 1
ATOM 1546 C CA . MET A 1 200 ? 8.247 1.761 0.135 1.00 96.81 200 MET A CA 1
ATOM 1547 C C . MET A 1 200 ? 7.786 2.814 1.140 1.00 96.81 200 MET A C 1
ATOM 1549 O O . MET A 1 200 ? 6.661 3.284 1.011 1.00 96.81 200 MET A O 1
ATOM 1553 N N . ALA A 1 201 ? 8.611 3.209 2.115 1.00 97.31 201 ALA A N 1
ATOM 1554 C CA . ALA A 1 201 ? 8.252 4.274 3.049 1.00 97.31 201 ALA A CA 1
ATOM 1555 C C . ALA A 1 201 ? 8.120 5.642 2.351 1.00 97.31 201 ALA A C 1
ATOM 1557 O O . ALA A 1 201 ? 7.099 6.306 2.531 1.00 97.31 201 ALA A O 1
ATOM 1558 N N . TYR A 1 202 ? 9.054 6.006 1.463 1.00 98.06 202 TYR A N 1
ATOM 1559 C CA . TYR A 1 202 ? 8.897 7.193 0.609 1.00 98.06 202 TYR A CA 1
ATOM 1560 C C . TYR A 1 202 ? 7.646 7.112 -0.268 1.00 98.06 202 TYR A C 1
ATOM 1562 O O . TYR A 1 202 ? 6.850 8.050 -0.316 1.00 98.06 202 TYR A O 1
ATOM 1570 N N . MET A 1 203 ? 7.451 5.981 -0.949 1.00 98.31 203 MET A N 1
ATOM 1571 C CA . MET A 1 203 ? 6.338 5.799 -1.877 1.00 98.31 203 MET A CA 1
ATOM 1572 C C . MET A 1 203 ? 4.975 5.844 -1.169 1.00 98.31 203 MET A C 1
ATOM 1574 O O . MET A 1 203 ? 4.028 6.385 -1.738 1.00 98.31 203 MET A O 1
ATOM 1578 N N . HIS A 1 204 ? 4.861 5.337 0.070 1.00 98.12 204 HIS A N 1
ATOM 1579 C CA . HIS A 1 204 ? 3.654 5.503 0.896 1.00 98.12 204 HIS A CA 1
ATOM 1580 C C . HIS A 1 204 ? 3.343 6.980 1.100 1.00 98.12 204 HIS A C 1
ATOM 1582 O O . HIS A 1 204 ? 2.236 7.413 0.788 1.00 98.12 204 HIS A O 1
ATOM 1588 N N . THR A 1 205 ? 4.320 7.745 1.594 1.00 97.69 205 THR A N 1
ATOM 1589 C CA . THR A 1 205 ? 4.146 9.172 1.870 1.00 97.69 205 THR A CA 1
ATOM 1590 C C . THR A 1 205 ? 3.741 9.927 0.611 1.00 97.69 205 THR A C 1
ATOM 1592 O O . THR A 1 205 ? 2.737 10.631 0.622 1.00 97.69 205 THR A O 1
ATOM 1595 N N . PHE A 1 206 ? 4.471 9.753 -0.493 1.00 98.31 206 PHE A N 1
ATOM 1596 C CA . PHE A 1 206 ? 4.194 10.477 -1.732 1.00 98.31 206 PHE A CA 1
ATOM 1597 C C . PHE A 1 206 ? 2.823 10.137 -2.326 1.00 98.31 206 PHE A C 1
ATOM 1599 O O . PHE A 1 206 ? 2.088 11.044 -2.718 1.00 98.31 206 PHE A O 1
ATOM 1606 N N . PHE A 1 207 ? 2.446 8.856 -2.337 1.00 98.56 207 PHE A N 1
ATOM 1607 C CA . PHE A 1 207 ? 1.133 8.435 -2.821 1.00 98.56 207 PHE A CA 1
ATOM 1608 C C . PHE A 1 207 ? 0.003 8.973 -1.935 1.00 98.56 207 PHE A C 1
ATOM 1610 O O . PHE A 1 207 ? -0.975 9.525 -2.439 1.00 98.56 207 PHE A O 1
ATOM 1617 N N . MET A 1 208 ? 0.142 8.855 -0.610 1.00 98.25 208 MET A N 1
ATOM 1618 C CA . MET A 1 208 ? -0.859 9.343 0.340 1.00 98.25 208 MET A CA 1
ATOM 1619 C C . MET A 1 208 ? -0.988 10.868 0.301 1.00 98.25 208 MET A C 1
ATOM 1621 O O . MET A 1 208 ? -2.104 11.372 0.346 1.00 98.25 208 MET A O 1
ATOM 1625 N N . GLU A 1 209 ? 0.106 11.621 0.162 1.00 97.38 209 GLU A N 1
ATOM 1626 C CA . GLU A 1 209 ? 0.042 13.081 -0.004 1.00 97.38 209 GLU A CA 1
ATOM 1627 C C . GLU A 1 209 ? -0.734 13.480 -1.255 1.00 97.38 209 GLU A C 1
ATOM 1629 O O . GLU A 1 209 ? -1.569 14.382 -1.188 1.00 97.38 209 GLU A O 1
ATOM 1634 N N . ASN A 1 210 ? -0.507 12.785 -2.372 1.00 97.25 210 ASN A N 1
ATOM 1635 C CA . ASN A 1 210 ? -1.255 13.026 -3.599 1.00 97.25 210 ASN A CA 1
ATOM 1636 C C . ASN A 1 210 ? -2.749 12.701 -3.422 1.00 97.25 210 ASN A C 1
ATOM 1638 O O . ASN A 1 210 ? -3.611 13.486 -3.814 1.00 97.25 210 ASN A O 1
ATOM 1642 N N . LEU A 1 211 ? -3.070 11.589 -2.755 1.00 96.81 211 LEU A N 1
ATOM 1643 C CA . LEU A 1 211 ? -4.454 11.203 -2.479 1.00 96.81 211 LEU A CA 1
ATOM 1644 C C . LEU A 1 211 ? -5.164 12.178 -1.520 1.00 96.81 211 LEU A C 1
ATOM 1646 O O . LEU A 1 211 ? -6.334 12.502 -1.732 1.00 96.81 211 LEU A O 1
ATOM 1650 N N . ALA A 1 212 ? -4.477 12.659 -0.480 1.00 96.00 212 ALA A N 1
ATOM 1651 C CA . ALA A 1 212 ? -5.005 13.655 0.453 1.00 96.00 212 ALA A CA 1
ATOM 1652 C C . ALA A 1 212 ? -5.234 15.011 -0.226 1.00 96.00 212 ALA A C 1
ATOM 1654 O O . ALA A 1 212 ? -6.211 15.691 0.081 1.00 96.00 212 ALA A O 1
ATOM 1655 N N . GLU A 1 213 ? -4.360 15.394 -1.161 1.00 95.06 213 GLU A N 1
ATOM 1656 C CA . GLU A 1 213 ? -4.524 16.597 -1.981 1.00 95.06 213 GLU A CA 1
ATOM 1657 C C . GLU A 1 213 ? -5.771 16.510 -2.873 1.00 95.06 213 GLU A C 1
ATOM 1659 O O . GLU A 1 213 ? -6.560 17.448 -2.920 1.00 95.06 213 GLU A O 1
ATOM 1664 N N . GLN A 1 214 ? -6.007 15.361 -3.511 1.00 95.38 214 GLN A N 1
ATOM 1665 C CA . GLN A 1 214 ? -7.199 15.131 -4.339 1.00 95.38 214 GLN A CA 1
ATOM 1666 C C . GLN A 1 214 ? -8.506 15.069 -3.528 1.00 95.38 214 GLN A C 1
ATOM 1668 O O . GLN A 1 214 ? -9.585 15.268 -4.080 1.00 95.38 214 GLN A O 1
ATOM 1673 N N . ASN A 1 215 ? -8.428 14.787 -2.223 1.00 96.12 215 ASN A N 1
ATOM 1674 C CA . ASN A 1 215 ? -9.582 14.532 -1.355 1.00 96.12 215 ASN A CA 1
ATOM 1675 C C . ASN A 1 215 ? -9.552 15.394 -0.082 1.00 96.12 215 ASN A C 1
ATOM 1677 O O . ASN A 1 215 ? -9.815 14.908 1.028 1.00 96.12 215 ASN A O 1
ATOM 1681 N N . ARG A 1 216 ? -9.223 16.684 -0.228 1.00 94.94 216 ARG A N 1
ATOM 1682 C CA . ARG A 1 216 ? -9.190 17.635 0.893 1.00 94.94 216 ARG A CA 1
ATOM 1683 C C . ARG A 1 216 ? -10.506 17.628 1.677 1.00 94.94 216 ARG A C 1
ATOM 1685 O O . ARG A 1 216 ? -11.603 17.582 1.128 1.00 94.94 216 ARG A O 1
ATOM 1692 N N . GLY A 1 217 ? -10.380 17.657 2.996 1.00 92.50 217 GLY A N 1
ATOM 1693 C CA . GLY A 1 217 ? -11.463 17.652 3.974 1.00 92.50 217 GLY A CA 1
ATOM 1694 C C . GLY A 1 217 ? -12.092 16.282 4.209 1.00 92.50 217 GLY A C 1
ATOM 1695 O O . GLY A 1 217 ? -12.990 16.178 5.042 1.00 92.50 217 GLY A O 1
ATOM 1696 N N . LYS A 1 218 ? -11.652 15.237 3.495 1.00 93.50 218 LYS A N 1
ATOM 1697 C CA . LYS A 1 218 ? -12.292 13.920 3.539 1.00 93.50 218 LYS A CA 1
ATOM 1698 C C . LYS A 1 218 ? -11.493 12.905 4.339 1.00 93.50 218 LYS A C 1
ATOM 1700 O O . LYS A 1 218 ? -12.023 12.405 5.315 1.00 93.50 218 LYS A O 1
ATOM 1705 N N . LEU A 1 219 ? -10.251 12.604 3.962 1.00 94.19 219 LEU A N 1
ATOM 1706 C CA . LEU A 1 219 ? -9.534 11.407 4.433 1.00 94.19 219 LEU A CA 1
ATOM 1707 C C . LEU A 1 219 ? -8.417 11.719 5.432 1.00 94.19 219 LEU A C 1
ATOM 1709 O O . LEU A 1 219 ? -7.663 12.671 5.231 1.00 94.19 219 LEU A O 1
ATOM 1713 N N . ALA A 1 220 ? -8.252 10.856 6.434 1.00 96.69 220 ALA A N 1
ATOM 1714 C CA . ALA A 1 220 ? -7.043 10.788 7.249 1.00 96.69 220 ALA A CA 1
ATOM 1715 C C . ALA A 1 220 ? -6.206 9.570 6.832 1.00 96.69 220 ALA A C 1
ATOM 1717 O O . ALA A 1 220 ? -6.658 8.430 6.944 1.00 96.69 220 ALA A O 1
ATOM 1718 N N . LEU A 1 221 ? -4.990 9.805 6.341 1.00 98.25 221 LEU A N 1
ATOM 1719 C CA . LEU A 1 221 ? -4.089 8.772 5.830 1.00 98.25 221 LEU A CA 1
ATOM 1720 C C . LEU A 1 221 ? -2.902 8.611 6.780 1.00 98.25 221 LEU A C 1
ATOM 1722 O O . LEU A 1 221 ? -2.148 9.550 7.029 1.00 98.25 221 LEU A O 1
ATOM 1726 N N . ILE A 1 222 ? -2.739 7.421 7.341 1.00 98.38 222 ILE A N 1
ATOM 1727 C CA . ILE A 1 222 ? -1.788 7.162 8.418 1.00 98.38 222 ILE A CA 1
ATOM 1728 C C . ILE A 1 222 ? -0.871 6.017 8.005 1.00 98.38 222 ILE A C 1
ATOM 1730 O O . ILE A 1 222 ? -1.316 4.895 7.780 1.00 98.38 222 ILE A O 1
ATOM 1734 N N . HIS A 1 223 ? 0.428 6.283 7.956 1.00 98.00 223 HIS A N 1
ATOM 1735 C CA . HIS A 1 223 ? 1.482 5.285 7.853 1.00 98.00 223 HIS A CA 1
ATOM 1736 C C . HIS A 1 223 ? 2.154 5.152 9.216 1.00 98.00 223 HIS A C 1
ATOM 1738 O O . HIS A 1 223 ? 2.652 6.130 9.768 1.00 98.00 223 HIS A O 1
ATOM 1744 N N . ILE A 1 224 ? 2.151 3.951 9.793 1.00 96.75 224 ILE A N 1
ATOM 1745 C CA . ILE A 1 224 ? 2.646 3.738 11.157 1.00 96.75 224 ILE A CA 1
ATOM 1746 C C . ILE A 1 224 ? 3.658 2.600 11.226 1.00 96.75 224 ILE A C 1
ATOM 1748 O O . ILE A 1 224 ? 3.444 1.526 10.666 1.00 96.75 224 ILE A O 1
ATOM 1752 N N . PHE A 1 225 ? 4.748 2.816 11.964 1.00 94.56 225 PHE A N 1
ATOM 1753 C CA . PHE A 1 225 ? 5.625 1.747 12.428 1.00 94.56 225 PHE A CA 1
ATOM 1754 C C . PHE A 1 225 ? 5.145 1.260 13.802 1.00 94.56 225 PHE A C 1
ATOM 1756 O O . PHE A 1 225 ? 5.291 1.985 14.786 1.00 94.56 225 PHE A O 1
ATOM 1763 N N . PRO A 1 226 ? 4.596 0.037 13.919 1.00 90.00 226 PRO A N 1
ATOM 1764 C CA . PRO A 1 226 ? 3.933 -0.440 15.136 1.00 90.00 226 PRO A CA 1
ATOM 1765 C C . PRO A 1 226 ? 4.909 -0.836 16.253 1.00 90.00 226 PRO A C 1
ATOM 1767 O O . PRO A 1 226 ? 4.480 -1.285 17.316 1.00 90.00 226 PRO A O 1
ATOM 1770 N N . GLY A 1 227 ? 6.218 -0.690 16.027 1.00 86.94 227 GLY A N 1
ATOM 1771 C CA . GLY A 1 227 ? 7.241 -1.253 16.897 1.00 86.94 227 GLY A CA 1
ATOM 1772 C C . GLY A 1 227 ? 7.323 -2.770 16.742 1.00 86.94 227 GLY A C 1
ATOM 1773 O O . GLY A 1 227 ? 6.862 -3.347 15.756 1.00 86.94 227 GLY A O 1
ATOM 1774 N N . VAL A 1 228 ? 7.930 -3.429 17.726 1.00 84.31 228 VAL A N 1
ATOM 1775 C CA . VAL A 1 228 ? 8.028 -4.888 17.737 1.00 84.31 228 VAL A CA 1
ATOM 1776 C C . VAL A 1 228 ? 6.795 -5.464 18.425 1.00 84.31 228 VAL A C 1
ATOM 1778 O O . VAL A 1 228 ? 6.672 -5.407 19.646 1.00 84.31 228 VAL A O 1
ATOM 1781 N N . VAL A 1 229 ? 5.879 -6.035 17.648 1.00 82.31 229 VAL A N 1
ATOM 1782 C CA . VAL A 1 229 ? 4.660 -6.667 18.169 1.00 82.31 229 VAL A CA 1
ATOM 1783 C C . VAL A 1 229 ? 4.791 -8.175 18.039 1.00 82.31 229 VAL A C 1
ATOM 1785 O O . VAL A 1 229 ? 4.837 -8.699 16.928 1.00 82.31 229 VAL A O 1
ATOM 1788 N N . LEU A 1 230 ? 4.837 -8.889 19.164 1.00 78.19 230 LEU A N 1
ATOM 1789 C CA . LEU A 1 230 ? 4.888 -10.348 19.127 1.00 78.19 230 LEU A CA 1
ATOM 1790 C C . LEU A 1 230 ? 3.607 -10.907 18.496 1.00 78.19 230 LEU A C 1
ATOM 1792 O O . LEU A 1 230 ? 2.483 -10.519 18.830 1.00 78.19 230 LEU A O 1
ATOM 1796 N N . GLY A 1 231 ? 3.793 -11.831 17.563 1.00 73.81 231 GLY A N 1
ATOM 1797 C CA . GLY A 1 231 ? 2.708 -12.442 16.821 1.00 73.81 231 GLY A CA 1
ATOM 1798 C C . GLY A 1 231 ? 3.204 -13.562 15.910 1.00 73.81 231 GLY A C 1
ATOM 1799 O O . GLY A 1 231 ? 4.415 -13.762 15.768 1.00 73.81 231 GLY A O 1
ATOM 1800 N N . PRO A 1 232 ? 2.273 -14.270 15.251 1.00 69.81 232 PRO A N 1
ATOM 1801 C CA . PRO A 1 232 ? 2.580 -15.455 14.451 1.00 69.81 232 PRO A CA 1
ATOM 1802 C C . PRO A 1 232 ? 3.513 -15.170 13.262 1.00 69.81 232 PRO A C 1
ATOM 1804 O O . PRO A 1 232 ? 4.157 -16.085 12.759 1.00 69.81 232 PRO A O 1
ATOM 1807 N N . GLY A 1 233 ? 3.648 -13.909 12.832 1.00 70.75 233 GLY A N 1
ATOM 1808 C CA . GLY A 1 233 ? 4.560 -13.518 11.751 1.00 70.75 233 GLY A CA 1
ATOM 1809 C C . GLY A 1 233 ? 6.036 -13.839 12.025 1.00 70.75 233 GLY A C 1
ATOM 1810 O O . GLY A 1 233 ? 6.760 -14.184 11.098 1.00 70.75 233 GLY A O 1
ATOM 1811 N N . PHE A 1 234 ? 6.476 -13.813 13.289 1.00 72.56 234 PHE A N 1
ATOM 1812 C CA . PHE A 1 234 ? 7.852 -14.170 13.670 1.00 72.56 234 PHE A CA 1
ATOM 1813 C C . PHE A 1 234 ? 8.098 -15.683 13.765 1.00 72.56 234 PHE A C 1
ATOM 1815 O O . PHE A 1 234 ? 9.227 -16.124 13.970 1.00 72.56 234 PHE A O 1
ATOM 1822 N N . GLN A 1 235 ? 7.042 -16.478 13.609 1.00 70.31 235 GLN A N 1
ATOM 1823 C CA . GLN A 1 235 ? 7.086 -17.937 13.597 1.00 70.31 235 GLN A CA 1
ATOM 1824 C C . GLN A 1 235 ? 6.933 -18.491 12.169 1.00 70.31 235 GLN A C 1
ATOM 1826 O O . GLN A 1 235 ? 6.758 -19.695 12.000 1.00 70.31 235 GLN A O 1
ATOM 1831 N N . ASN A 1 236 ? 6.997 -17.632 11.137 1.00 73.06 236 ASN A N 1
ATOM 1832 C CA . ASN A 1 236 ? 6.879 -18.051 9.740 1.00 73.06 236 ASN A CA 1
ATOM 1833 C C . ASN A 1 236 ? 8.003 -19.057 9.374 1.00 73.06 236 ASN A C 1
ATOM 1835 O O . ASN A 1 236 ? 9.187 -18.741 9.553 1.00 73.06 236 ASN A O 1
ATOM 1839 N N . PRO A 1 237 ? 7.665 -20.253 8.846 1.00 72.06 237 PRO A N 1
ATOM 1840 C CA . PRO A 1 237 ? 8.635 -21.230 8.358 1.00 72.06 237 PRO A CA 1
ATOM 1841 C C . PRO A 1 237 ? 9.609 -20.704 7.294 1.00 72.06 237 PRO A C 1
ATOM 1843 O O . PRO A 1 237 ? 10.724 -21.214 7.214 1.00 72.06 237 PRO A O 1
ATOM 1846 N N . GLU A 1 238 ? 9.222 -19.684 6.526 1.00 73.69 238 GLU A N 1
ATOM 1847 C CA . GLU A 1 238 ? 10.047 -19.068 5.473 1.00 73.69 238 GLU A CA 1
ATOM 1848 C C . GLU A 1 238 ? 11.157 -18.154 6.017 1.00 73.69 238 GLU A C 1
ATOM 1850 O O . GLU A 1 238 ? 12.050 -17.744 5.276 1.00 73.69 238 GLU A O 1
ATOM 1855 N N . LEU A 1 239 ? 11.130 -17.818 7.312 1.00 79.56 239 LEU A N 1
ATOM 1856 C CA . LEU A 1 239 ? 12.204 -17.041 7.925 1.00 79.56 239 LEU A CA 1
ATOM 1857 C C . LEU A 1 239 ? 13.509 -17.851 7.959 1.00 79.56 239 LEU A C 1
ATOM 1859 O O . LEU A 1 239 ? 13.475 -19.040 8.306 1.00 79.56 239 LEU A O 1
ATOM 1863 N N . PRO A 1 240 ? 14.672 -17.214 7.709 1.00 82.38 240 PRO A N 1
ATOM 1864 C CA . PRO A 1 240 ? 15.960 -17.889 7.794 1.00 82.38 240 PRO A CA 1
ATOM 1865 C C . PRO A 1 240 ? 16.151 -18.597 9.140 1.00 82.38 240 PRO A C 1
ATOM 1867 O O . PRO A 1 240 ? 15.845 -18.042 10.199 1.00 82.38 240 PRO A O 1
ATOM 1870 N N . ALA A 1 241 ? 16.695 -19.818 9.120 1.00 84.69 241 ALA A N 1
ATOM 1871 C CA . ALA A 1 241 ? 16.867 -20.618 10.334 1.00 84.69 241 ALA A CA 1
ATOM 1872 C C . ALA A 1 241 ? 17.697 -19.885 11.402 1.00 84.69 241 ALA A C 1
ATOM 1874 O O . ALA A 1 241 ? 17.313 -19.877 12.572 1.00 84.69 241 ALA A O 1
ATOM 1875 N N . TRP A 1 242 ? 18.769 -19.198 10.985 1.00 84.44 242 TRP A N 1
ATOM 1876 C CA . TRP A 1 242 ? 19.592 -18.368 11.869 1.00 84.44 242 TRP A CA 1
ATOM 1877 C C . TRP A 1 242 ? 18.762 -17.276 12.556 1.00 84.44 242 TRP A C 1
ATOM 1879 O O . TRP A 1 242 ? 18.902 -17.067 13.759 1.00 84.44 242 TRP A O 1
ATOM 1889 N N . PHE A 1 243 ? 17.847 -16.630 11.823 1.00 84.50 243 PHE A N 1
ATOM 1890 C CA . PHE A 1 243 ? 16.994 -15.578 12.363 1.00 84.50 243 PHE A CA 1
ATOM 1891 C C . PHE A 1 243 ? 16.044 -16.151 13.407 1.00 84.50 243 PHE A C 1
ATOM 1893 O O . PHE A 1 243 ? 15.922 -15.581 14.483 1.00 84.50 243 PHE A O 1
ATOM 1900 N N . ARG A 1 244 ? 15.418 -17.306 13.145 1.00 84.69 244 ARG A N 1
ATOM 1901 C CA . ARG A 1 244 ? 14.526 -17.954 14.123 1.00 84.69 244 ARG A CA 1
ATOM 1902 C C . ARG A 1 244 ? 15.254 -18.336 15.411 1.00 84.69 244 ARG A C 1
ATOM 1904 O O . ARG A 1 244 ? 14.678 -18.175 16.482 1.00 84.69 244 ARG A O 1
ATOM 1911 N N . VAL A 1 245 ? 16.503 -18.805 15.324 1.00 83.69 245 VAL A N 1
ATOM 1912 C CA . VAL A 1 245 ? 17.324 -19.116 16.509 1.00 83.69 245 VAL A CA 1
ATOM 1913 C C . VAL A 1 245 ? 17.657 -17.842 17.279 1.00 83.69 245 VAL A C 1
ATOM 1915 O O . VAL A 1 245 ? 17.392 -17.772 18.476 1.00 83.69 245 VAL A O 1
ATOM 1918 N N . VAL A 1 246 ? 18.172 -16.809 16.607 1.00 84.12 246 VAL A N 1
ATOM 1919 C CA . VAL A 1 246 ? 18.471 -15.517 17.248 1.00 84.12 246 VAL A CA 1
ATOM 1920 C C . VAL A 1 246 ? 17.214 -14.926 17.885 1.00 84.12 246 VAL A C 1
ATOM 1922 O O . VAL A 1 246 ? 17.241 -14.482 19.031 1.00 84.12 246 VAL A O 1
ATOM 1925 N N . TRP A 1 247 ? 16.091 -14.969 17.176 1.00 83.75 247 TRP A N 1
ATOM 1926 C CA . TRP A 1 247 ? 14.820 -14.432 17.633 1.00 83.75 247 TRP A CA 1
ATOM 1927 C C . TRP A 1 247 ? 14.288 -15.164 18.869 1.00 83.75 247 TRP A C 1
ATOM 1929 O O . TRP A 1 247 ? 14.037 -14.532 19.895 1.00 83.75 247 TRP A O 1
ATOM 1939 N N . ASN A 1 248 ? 14.152 -16.491 18.794 1.00 82.50 248 ASN A N 1
ATOM 1940 C CA . ASN A 1 248 ? 13.507 -17.283 19.841 1.00 82.50 248 ASN A CA 1
ATOM 1941 C C . ASN A 1 248 ? 14.423 -17.565 21.035 1.00 82.50 248 ASN A C 1
ATOM 1943 O O . ASN A 1 248 ? 13.937 -17.605 22.161 1.00 82.50 248 ASN A O 1
ATOM 1947 N N . CYS A 1 249 ? 15.726 -17.753 20.813 1.00 80.81 249 CYS A N 1
ATOM 1948 C CA . CYS A 1 249 ? 16.655 -18.151 21.874 1.00 80.81 249 CYS A CA 1
ATOM 1949 C C . CYS A 1 249 ? 17.358 -16.961 22.537 1.00 80.81 249 CYS A C 1
ATOM 1951 O O . CYS A 1 249 ? 17.783 -17.085 23.681 1.00 80.81 249 CYS A O 1
ATOM 1953 N N . PHE A 1 250 ? 17.468 -15.812 21.858 1.00 80.94 250 PHE A N 1
ATOM 1954 C CA . PHE A 1 250 ? 18.198 -14.652 22.380 1.00 80.94 250 PHE A CA 1
ATOM 1955 C C . PHE A 1 250 ? 17.319 -13.406 22.480 1.00 80.94 250 PHE A C 1
ATOM 1957 O O . PHE A 1 250 ? 17.142 -12.871 23.571 1.00 80.94 250 PHE A O 1
ATOM 1964 N N . PHE A 1 251 ? 16.722 -12.944 21.379 1.00 82.25 251 PHE A N 1
ATOM 1965 C CA . PHE A 1 251 ? 16.020 -11.660 21.375 1.00 82.25 251 PHE A CA 1
ATOM 1966 C C . PHE A 1 251 ? 14.775 -11.660 22.269 1.00 82.25 251 PHE A C 1
ATOM 1968 O O . PHE A 1 251 ? 14.642 -10.801 23.139 1.00 82.25 251 PHE A O 1
ATOM 1975 N N . VAL A 1 252 ? 13.863 -12.618 22.083 1.00 79.94 252 VAL A N 1
ATOM 1976 C CA . VAL A 1 252 ? 12.613 -12.675 22.855 1.00 79.94 252 VAL A CA 1
ATOM 1977 C C . VAL A 1 252 ? 12.871 -12.915 24.351 1.00 79.94 252 VAL A C 1
ATOM 1979 O O . VAL A 1 252 ? 12.315 -12.155 25.147 1.00 79.94 252 VAL A O 1
ATOM 1982 N N . PRO A 1 253 ? 13.728 -13.869 24.775 1.00 79.88 253 PRO A N 1
ATOM 1983 C CA . PRO A 1 253 ? 14.005 -14.080 26.197 1.00 79.88 253 PRO A CA 1
ATOM 1984 C C . PRO A 1 253 ? 14.705 -12.896 26.877 1.00 79.88 253 PRO A C 1
ATOM 1986 O O . PRO A 1 253 ? 14.363 -12.561 28.008 1.00 79.88 253 PRO A O 1
ATOM 1989 N N . ILE A 1 254 ? 15.662 -12.247 26.199 1.00 80.75 254 ILE A N 1
ATOM 1990 C CA . ILE A 1 254 ? 16.504 -11.199 26.803 1.00 80.75 254 ILE A CA 1
ATOM 1991 C C . ILE A 1 254 ? 15.838 -9.822 26.702 1.00 80.75 254 ILE A C 1
ATOM 1993 O O . ILE A 1 254 ? 15.778 -9.075 27.677 1.00 80.75 254 ILE A O 1
ATOM 1997 N N . PHE A 1 255 ? 15.312 -9.477 25.527 1.00 79.12 255 PHE A N 1
ATOM 1998 C CA . PHE A 1 255 ? 14.822 -8.131 25.223 1.00 79.12 255 PHE A CA 1
ATOM 1999 C C . PHE A 1 255 ? 13.303 -8.048 25.069 1.00 79.12 255 PHE A C 1
ATOM 2001 O O . PHE A 1 255 ? 12.743 -6.950 25.132 1.00 79.12 255 PHE A O 1
ATOM 2008 N N . GLY A 1 256 ? 12.614 -9.182 24.910 1.00 75.31 256 GLY A N 1
ATOM 2009 C CA . GLY A 1 256 ? 11.185 -9.225 24.606 1.00 75.31 256 GLY A CA 1
ATOM 2010 C C . GLY A 1 256 ? 10.330 -8.450 25.607 1.00 75.31 256 GLY A C 1
ATOM 2011 O O . GLY A 1 256 ? 9.454 -7.688 25.206 1.00 75.31 256 GLY A O 1
ATOM 2012 N N . ARG A 1 257 ? 10.626 -8.546 26.908 1.00 74.06 257 ARG A N 1
ATOM 2013 C CA . ARG A 1 257 ? 9.865 -7.838 27.954 1.00 74.06 257 ARG A CA 1
ATOM 2014 C C . ARG A 1 257 ? 9.948 -6.310 27.853 1.00 74.06 257 ARG A C 1
ATOM 2016 O O . ARG A 1 257 ? 9.001 -5.640 28.257 1.00 74.06 257 ARG A O 1
ATOM 2023 N N . PHE A 1 258 ? 11.055 -5.770 27.344 1.00 73.81 258 PHE A N 1
ATOM 2024 C CA . PHE A 1 258 ? 11.328 -4.329 27.342 1.00 73.81 258 PHE A CA 1
ATOM 2025 C C . PHE A 1 258 ? 11.104 -3.672 25.978 1.00 73.81 258 PHE A C 1
ATOM 2027 O O . PHE A 1 258 ? 10.704 -2.513 25.927 1.00 73.81 258 PHE A O 1
ATOM 2034 N N . LEU A 1 259 ? 11.346 -4.397 24.881 1.00 78.38 259 LEU A N 1
ATOM 2035 C CA . LEU A 1 259 ? 11.294 -3.845 23.523 1.00 78.38 259 LEU A CA 1
ATOM 2036 C C . LEU A 1 259 ? 10.011 -4.187 22.756 1.00 78.38 259 LEU A C 1
ATOM 2038 O O . LEU A 1 259 ? 9.806 -3.647 21.668 1.00 78.38 259 LEU A O 1
ATOM 2042 N N . THR A 1 260 ? 9.151 -5.067 23.284 1.00 82.00 260 THR A N 1
ATOM 2043 C CA . THR A 1 260 ? 7.912 -5.457 22.594 1.00 82.00 260 THR A CA 1
ATOM 2044 C C . THR A 1 260 ? 6.694 -4.693 23.095 1.00 82.00 260 THR A C 1
ATOM 2046 O O . THR A 1 260 ? 6.549 -4.383 24.279 1.00 82.00 260 THR A O 1
ATOM 2049 N N . VAL A 1 261 ? 5.780 -4.406 22.173 1.00 82.19 261 VAL A N 1
ATOM 2050 C CA . VAL A 1 261 ? 4.481 -3.817 22.490 1.00 82.19 261 VAL A CA 1
ATOM 2051 C C . VAL A 1 261 ? 3.500 -4.948 22.783 1.00 82.19 261 VAL A C 1
ATOM 2053 O O . VAL A 1 261 ? 3.289 -5.835 21.954 1.00 82.19 261 VAL A O 1
ATOM 2056 N N . LYS A 1 262 ? 2.877 -4.913 23.968 1.00 86.25 262 LYS A N 1
ATOM 2057 C CA . LYS A 1 262 ? 1.848 -5.889 24.358 1.00 86.25 262 LYS A CA 1
ATOM 2058 C C . LYS A 1 262 ? 0.671 -5.875 23.365 1.00 86.25 262 LYS A C 1
ATOM 2060 O O . LYS A 1 262 ? 0.245 -4.777 22.999 1.00 86.25 262 LYS A O 1
ATOM 2065 N N . PRO A 1 263 ? 0.093 -7.039 23.011 1.00 87.00 263 PRO A N 1
ATOM 2066 C CA . PRO A 1 263 ? -1.047 -7.146 22.094 1.00 87.00 263 PRO A CA 1
ATOM 2067 C C . PRO A 1 263 ? -2.190 -6.165 22.375 1.00 87.00 263 PRO A C 1
ATOM 2069 O O . PRO A 1 263 ? -2.559 -5.389 21.499 1.00 87.00 263 PRO A O 1
ATOM 2072 N N . ASP A 1 264 ? -2.673 -6.108 23.618 1.00 86.62 264 ASP A N 1
ATOM 2073 C CA . ASP A 1 264 ? -3.792 -5.233 24.001 1.00 86.62 264 ASP A CA 1
ATOM 2074 C C . ASP A 1 264 ? -3.454 -3.751 23.834 1.00 86.62 264 ASP A C 1
ATOM 2076 O O . ASP A 1 264 ? -4.267 -2.959 23.361 1.00 86.62 264 ASP A O 1
ATOM 2080 N N . ASN A 1 265 ? -2.228 -3.364 24.191 1.00 90.50 265 ASN A N 1
ATOM 2081 C CA . ASN A 1 265 ? -1.756 -1.993 24.023 1.00 90.50 265 ASN A CA 1
ATOM 2082 C C . ASN A 1 265 ? -1.635 -1.643 22.532 1.00 90.50 265 ASN A C 1
ATOM 2084 O O . ASN A 1 265 ? -2.036 -0.560 22.120 1.00 90.50 265 ASN A O 1
ATOM 2088 N N . CYS A 1 266 ? -1.138 -2.575 21.714 1.00 92.25 266 CYS A N 1
ATOM 2089 C CA . CYS A 1 266 ? -1.071 -2.410 20.266 1.00 92.25 266 CYS A CA 1
ATOM 2090 C C . CYS A 1 266 ? -2.472 -2.205 19.670 1.00 92.25 266 CYS A C 1
ATOM 2092 O O . CYS A 1 266 ? -2.696 -1.195 19.010 1.00 92.25 266 CYS A O 1
ATOM 2094 N N . GLY A 1 267 ? -3.426 -3.091 19.970 1.00 94.06 267 GLY A N 1
ATOM 2095 C CA . GLY A 1 267 ? -4.795 -3.004 19.459 1.00 94.06 267 GLY A CA 1
ATOM 2096 C C . GLY A 1 267 ? -5.496 -1.694 19.821 1.00 94.06 267 GLY A C 1
ATOM 2097 O O . GLY A 1 267 ? -6.034 -1.019 18.946 1.00 94.06 267 GLY A O 1
ATOM 2098 N N . ASN A 1 268 ? -5.424 -1.284 21.093 1.00 93.88 268 ASN A N 1
ATOM 2099 C CA . ASN A 1 268 ? -6.011 -0.018 21.547 1.00 93.88 268 ASN A CA 1
ATOM 2100 C C . ASN A 1 268 ? -5.368 1.195 20.860 1.00 93.88 268 ASN A C 1
ATOM 2102 O O . ASN A 1 268 ? -6.069 2.126 20.465 1.00 93.88 268 ASN A O 1
ATOM 2106 N N . ARG A 1 269 ? -4.041 1.182 20.675 1.00 95.00 269 ARG A N 1
ATOM 2107 C CA . ARG A 1 269 ? -3.340 2.265 19.974 1.00 95.00 269 ARG A CA 1
ATOM 2108 C C . ARG A 1 269 ? -3.728 2.336 18.507 1.00 95.00 269 ARG A C 1
ATOM 2110 O O . ARG A 1 269 ? -4.03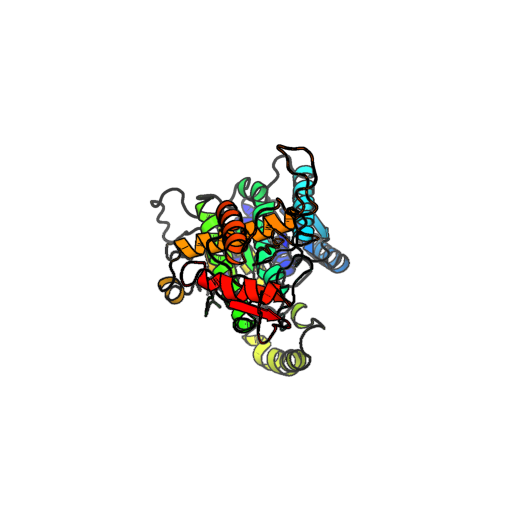4 3.429 18.044 1.00 95.00 269 ARG A O 1
ATOM 2117 N N . MET A 1 270 ? -3.783 1.205 17.806 1.00 96.12 270 MET A N 1
ATOM 2118 C CA . MET A 1 270 ? -4.195 1.171 16.399 1.00 96.12 270 MET A CA 1
ATOM 2119 C C . MET A 1 270 ? -5.625 1.678 16.218 1.00 96.12 270 MET A C 1
ATOM 2121 O O . MET A 1 270 ? -5.870 2.497 15.335 1.00 96.12 270 MET A O 1
ATOM 2125 N N . LEU A 1 271 ? -6.549 1.276 17.096 1.00 96.12 271 LEU A N 1
ATOM 2126 C CA . LEU A 1 271 ? -7.925 1.768 17.067 1.00 96.12 271 LEU A CA 1
ATOM 2127 C C . LEU A 1 271 ? -8.003 3.278 17.340 1.00 96.12 271 LEU A C 1
ATOM 2129 O O . LEU A 1 271 ? -8.769 3.986 16.691 1.00 96.12 271 LEU A O 1
ATOM 2133 N N . SER A 1 272 ? -7.179 3.800 18.257 1.00 95.31 272 SER A N 1
ATOM 2134 C CA . SER A 1 272 ? -7.153 5.238 18.567 1.00 95.31 272 SER A CA 1
ATOM 2135 C C . SER A 1 272 ? -6.693 6.126 17.406 1.00 95.31 272 SER A C 1
ATOM 2137 O O . SER A 1 272 ? -6.936 7.332 17.433 1.00 95.31 272 SER A O 1
ATOM 2139 N N . LEU A 1 273 ? -6.080 5.555 16.362 1.00 95.25 273 LEU A N 1
ATOM 2140 C CA . LEU A 1 273 ? -5.707 6.288 15.148 1.00 95.25 273 LEU A CA 1
ATOM 2141 C C . LEU A 1 273 ? -6.924 6.781 14.351 1.00 95.25 273 LEU A C 1
ATOM 2143 O O . LEU A 1 273 ? -6.790 7.713 13.571 1.00 95.25 273 LEU A O 1
ATOM 2147 N N . ALA A 1 274 ? -8.112 6.216 14.586 1.00 93.69 274 ALA A N 1
ATOM 2148 C CA . ALA A 1 274 ? -9.370 6.715 14.029 1.00 93.69 274 ALA A CA 1
ATOM 2149 C C . ALA A 1 274 ? -9.956 7.923 14.785 1.00 93.69 274 ALA A C 1
ATOM 2151 O O . ALA A 1 274 ? -11.070 8.361 14.506 1.00 93.69 274 ALA A O 1
ATOM 2152 N N . SER A 1 275 ? -9.239 8.446 15.781 1.00 90.00 275 SER A N 1
ATOM 2153 C CA . SER A 1 275 ? -9.680 9.602 16.558 1.00 90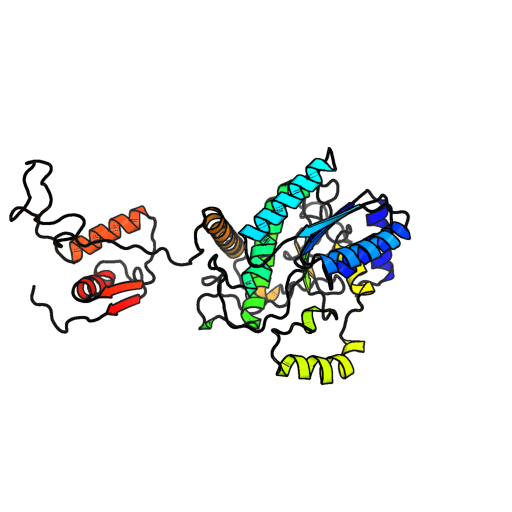.00 275 SER A CA 1
ATOM 2154 C C . SER A 1 275 ? -9.440 10.934 15.843 1.00 90.00 275 SER A C 1
ATOM 2156 O O . SER A 1 275 ? -8.731 11.034 14.843 1.00 90.00 275 SER A O 1
ATOM 2158 N N . THR A 1 276 ? -9.977 12.008 16.419 1.00 87.88 276 THR A N 1
ATOM 2159 C CA . THR A 1 276 ? -9.851 13.378 15.903 1.00 87.88 276 THR A CA 1
ATOM 2160 C C . THR A 1 276 ? -8.438 13.967 16.001 1.00 87.88 276 THR A C 1
ATOM 2162 O O . THR A 1 276 ? -8.233 15.100 15.570 1.00 87.88 276 THR A O 1
ATOM 2165 N N . CYS A 1 277 ? -7.465 13.243 16.567 1.00 89.31 277 CYS A N 1
ATOM 2166 C CA . CYS A 1 277 ? -6.064 13.678 16.640 1.00 89.31 277 CYS A CA 1
ATOM 2167 C C . CYS A 1 277 ? -5.386 13.759 15.261 1.00 89.31 277 CYS A C 1
ATOM 2169 O O . CYS A 1 277 ? -4.419 14.507 15.100 1.00 89.31 277 CYS A O 1
ATOM 2171 N N . TYR A 1 278 ? -5.917 13.028 14.276 1.00 92.31 278 TYR A N 1
ATOM 2172 C CA . TYR A 1 278 ? -5.376 12.899 12.923 1.00 92.31 278 TYR A CA 1
ATOM 2173 C C . TYR A 1 278 ? -6.416 13.353 11.878 1.00 92.31 278 TYR A C 1
ATOM 2175 O O . TYR A 1 278 ? -6.954 12.525 11.151 1.00 92.31 278 TYR A O 1
ATOM 2183 N N . PRO A 1 279 ? -6.793 14.643 11.833 1.00 93.44 279 PRO A N 1
ATOM 2184 C CA . PRO A 1 279 ? -7.821 15.131 10.922 1.00 93.44 279 PRO A CA 1
ATOM 2185 C C . PRO A 1 279 ? -7.372 15.104 9.450 1.00 93.44 279 PRO A C 1
ATOM 2187 O O . PRO A 1 279 ? -6.179 15.075 9.148 1.00 93.44 279 PRO A O 1
ATOM 2190 N N . PRO A 1 280 ? -8.328 15.153 8.511 1.00 94.00 280 PRO A N 1
ATOM 2191 C CA . PRO A 1 280 ? -8.019 15.248 7.095 1.00 94.00 280 PRO A CA 1
ATOM 2192 C C . PRO A 1 280 ? -7.358 16.585 6.763 1.00 94.00 280 PRO A C 1
ATOM 2194 O O . PRO A 1 280 ? -7.493 17.563 7.504 1.00 94.00 280 PRO A O 1
ATOM 2197 N N . ARG A 1 281 ? -6.710 16.638 5.596 1.00 92.81 281 ARG A N 1
ATOM 2198 C CA . ARG A 1 281 ? -6.146 17.881 5.066 1.00 92.81 281 ARG A CA 1
ATOM 2199 C C . ARG A 1 281 ? -7.255 18.922 4.938 1.00 92.81 281 ARG A C 1
ATOM 2201 O O . ARG A 1 281 ? -8.272 18.586 4.338 1.00 92.81 281 ARG A O 1
ATOM 2208 N N . PRO A 1 282 ? -7.126 20.148 5.458 1.00 90.06 282 PRO A N 1
ATOM 2209 C CA . PRO A 1 282 ? -8.216 21.109 5.380 1.00 90.06 282 PRO A CA 1
ATOM 2210 C C . PRO A 1 282 ? -8.457 21.576 3.935 1.00 90.06 282 PRO A C 1
ATOM 2212 O O . PRO A 1 282 ? -7.549 21.561 3.100 1.00 90.06 282 PRO A O 1
ATOM 2215 N N . ILE A 1 283 ? -9.696 21.985 3.644 1.00 87.19 283 ILE A N 1
ATOM 2216 C CA . ILE A 1 283 ? -10.047 22.634 2.369 1.00 87.19 283 ILE A CA 1
ATOM 2217 C C . ILE A 1 283 ? -9.404 24.028 2.333 1.00 87.19 283 ILE A C 1
ATOM 2219 O O . ILE A 1 283 ? -8.673 24.330 1.391 1.00 87.19 283 ILE A O 1
ATOM 2223 N N . ASP A 1 284 ? -9.566 24.788 3.421 1.00 80.62 284 ASP A N 1
ATOM 2224 C CA . ASP A 1 284 ? -9.022 26.136 3.603 1.00 80.62 284 ASP A CA 1
ATOM 2225 C C . ASP A 1 284 ? -7.914 26.154 4.669 1.00 80.62 284 ASP A C 1
ATOM 2227 O O . ASP A 1 284 ? -8.048 25.549 5.732 1.00 80.62 284 ASP A O 1
ATOM 2231 N N . GLU A 1 285 ? -6.823 26.891 4.440 1.00 66.12 285 GLU A N 1
ATOM 2232 C CA . GLU A 1 285 ? -5.663 26.935 5.355 1.00 66.12 285 GLU A CA 1
ATOM 2233 C C . G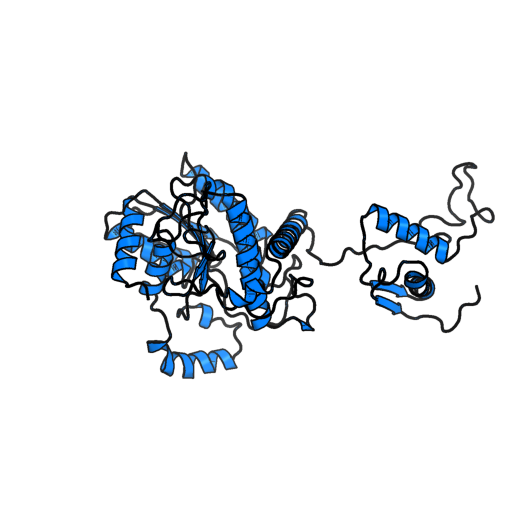LU A 1 285 ? -5.932 27.635 6.712 1.00 66.12 285 GLU A C 1
ATOM 2235 O O . GLU A 1 285 ? -5.034 27.739 7.546 1.00 66.12 285 GLU A O 1
ATOM 2240 N N . SER A 1 286 ? -7.157 28.104 6.972 1.00 54.19 286 SER A N 1
ATOM 2241 C CA . SER A 1 286 ? -7.510 28.938 8.131 1.00 54.19 286 SER A CA 1
ATOM 2242 C C . SER A 1 286 ? -7.830 28.167 9.420 1.00 54.19 286 SER A C 1
ATOM 2244 O O . SER A 1 286 ? -7.966 28.778 10.482 1.00 54.19 286 SER A O 1
ATOM 2246 N N . SER A 1 287 ? -7.928 26.833 9.391 1.00 52.72 287 SER A N 1
ATOM 2247 C CA . SER A 1 287 ? -8.269 26.047 10.584 1.00 52.72 287 SER A CA 1
ATOM 2248 C C . SER A 1 287 ? -7.038 25.684 11.426 1.00 52.72 287 SER A C 1
ATOM 2250 O O . SER A 1 287 ? -6.631 24.522 11.490 1.00 52.72 287 SER A O 1
ATOM 2252 N N . ASN A 1 288 ? -6.450 26.667 12.111 1.00 45.78 288 ASN A N 1
ATOM 2253 C CA . ASN A 1 288 ? -5.444 26.418 13.147 1.00 45.78 288 ASN A CA 1
ATOM 2254 C C . ASN A 1 288 ? -6.120 25.811 14.388 1.00 45.78 288 ASN A C 1
ATOM 2256 O O . ASN A 1 288 ? -6.673 26.521 15.225 1.00 45.78 288 ASN A O 1
ATOM 2260 N N . LYS A 1 289 ? -6.100 24.481 14.513 1.00 56.25 289 LYS A N 1
ATOM 2261 C CA . LYS A 1 289 ? -6.462 23.789 15.758 1.00 56.25 289 LYS A CA 1
ATOM 2262 C C . LYS A 1 289 ? -5.179 23.409 16.498 1.00 56.25 289 LYS A C 1
ATOM 2264 O O . LYS A 1 289 ? -4.470 22.500 16.078 1.00 56.25 289 LYS A O 1
ATOM 2269 N N . GLU A 1 290 ? -4.901 24.085 17.612 1.00 48.06 290 GLU A N 1
ATOM 2270 C CA . GLU A 1 290 ? -3.660 23.973 18.407 1.00 48.06 290 GLU A CA 1
ATOM 2271 C C . GLU A 1 290 ? -3.393 22.584 19.035 1.00 48.06 290 GLU A C 1
ATOM 2273 O O . GLU A 1 290 ? -2.311 22.350 19.565 1.00 48.06 290 GLU A O 1
ATOM 2278 N N . ALA A 1 291 ? -4.325 21.626 18.939 1.00 61.31 291 ALA A N 1
ATOM 2279 C CA . ALA A 1 291 ? -4.223 20.294 19.556 1.00 61.31 291 ALA A CA 1
ATOM 2280 C C . ALA A 1 291 ? -4.015 19.130 18.561 1.00 61.31 291 ALA A C 1
ATOM 2282 O O . ALA A 1 291 ? -4.221 17.967 18.912 1.00 61.31 291 ALA A O 1
ATOM 2283 N N . VAL A 1 292 ? -3.657 19.421 17.307 1.00 80.00 292 VAL A N 1
ATOM 2284 C CA . VAL A 1 292 ? -3.615 18.431 16.220 1.00 80.00 292 VAL A CA 1
ATOM 2285 C C . VAL A 1 292 ? -2.186 17.974 15.910 1.00 80.00 292 VAL A C 1
ATOM 2287 O O . VAL A 1 292 ? -1.252 18.776 15.887 1.00 80.00 292 VAL A O 1
ATOM 2290 N N . THR A 1 293 ? -2.007 16.682 15.617 1.00 83.81 293 THR A N 1
ATOM 2291 C CA . THR A 1 293 ? -0.706 16.121 15.234 1.00 83.81 293 THR A CA 1
ATOM 2292 C C . THR A 1 293 ? -0.173 16.773 13.951 1.00 83.81 293 THR A C 1
ATOM 2294 O O . THR A 1 293 ? -0.911 17.004 12.989 1.00 83.81 293 THR A O 1
ATOM 2297 N N . LYS A 1 294 ? 1.133 17.070 13.920 1.00 90.00 294 LYS A N 1
ATOM 2298 C CA . LYS A 1 294 ? 1.824 17.511 12.698 1.00 90.00 294 LYS A CA 1
ATOM 2299 C C . LYS A 1 294 ? 1.911 16.355 11.711 1.00 90.00 294 LYS A C 1
ATOM 2301 O O . LYS A 1 294 ? 2.183 15.230 12.125 1.00 90.00 294 LYS A O 1
ATOM 2306 N N . GLY A 1 295 ? 1.691 16.620 10.432 1.00 91.25 295 GLY A N 1
ATOM 2307 C CA . GLY A 1 295 ? 1.780 15.603 9.390 1.00 91.25 295 GLY A CA 1
ATOM 2308 C C . GLY A 1 295 ? 3.091 15.624 8.605 1.00 91.25 295 GLY A C 1
ATOM 2309 O O . GLY A 1 295 ? 4.107 16.129 9.089 1.00 91.25 295 GLY A O 1
ATOM 2310 N N . THR A 1 296 ? 3.071 15.065 7.395 1.00 92.94 296 THR A N 1
ATOM 2311 C CA . THR A 1 296 ? 4.251 14.925 6.513 1.00 92.94 296 THR A CA 1
ATOM 2312 C C . THR A 1 296 ? 4.612 16.202 5.739 1.00 92.94 296 THR A C 1
ATOM 2314 O O . THR A 1 296 ? 5.667 16.286 5.108 1.00 92.94 296 THR A O 1
ATOM 2317 N N . ASP A 1 297 ? 3.781 17.241 5.816 1.00 87.81 297 ASP A N 1
ATOM 2318 C CA . ASP A 1 297 ? 4.095 18.598 5.345 1.00 87.81 297 ASP A CA 1
ATOM 2319 C C . ASP A 1 297 ? 4.629 19.515 6.468 1.00 87.81 297 ASP A C 1
ATOM 2321 O O . ASP A 1 297 ? 4.917 20.687 6.235 1.00 87.81 297 ASP A O 1
ATOM 2325 N N . GLY A 1 298 ? 4.757 18.992 7.694 1.00 85.44 298 GLY A N 1
ATOM 2326 C CA . GLY A 1 298 ? 5.183 19.742 8.877 1.00 85.44 298 GLY A CA 1
ATOM 2327 C C . GLY A 1 298 ? 4.101 20.628 9.511 1.00 85.44 298 GLY A C 1
ATOM 2328 O O . GLY A 1 298 ? 4.329 21.152 10.607 1.00 85.44 298 GLY A O 1
ATOM 2329 N N . LYS A 1 299 ? 2.923 20.763 8.889 1.00 87.06 299 LYS A N 1
ATOM 2330 C CA . LYS A 1 299 ? 1.780 21.526 9.403 1.00 87.06 299 LYS A CA 1
ATOM 2331 C C . LYS A 1 299 ? 0.883 20.635 10.287 1.00 87.06 299 LYS A C 1
ATOM 2333 O O . LYS A 1 299 ? 0.788 19.420 10.065 1.00 87.06 299 LYS A O 1
ATOM 2338 N N . PRO A 1 300 ? 0.224 21.189 11.324 1.00 86.56 300 PRO A N 1
ATOM 2339 C CA . PRO A 1 300 ? -0.849 20.492 12.033 1.00 86.56 300 PRO A CA 1
ATOM 2340 C C . PRO A 1 300 ? -1.986 20.148 11.068 1.00 86.56 300 PRO A C 1
ATOM 2342 O O . PRO A 1 300 ? -2.417 21.000 10.298 1.00 86.56 300 PRO A O 1
ATOM 2345 N N . GLY A 1 301 ? -2.488 18.913 11.113 1.00 86.62 301 GLY A N 1
ATOM 2346 C CA . GLY A 1 301 ? -3.675 18.559 10.327 1.00 86.62 301 GLY A CA 1
ATOM 2347 C C . GLY A 1 301 ? -3.427 18.348 8.833 1.00 86.62 301 GLY A C 1
ATOM 2348 O O . GLY A 1 301 ? -4.307 18.629 8.031 1.00 86.62 301 GLY A O 1
ATOM 2349 N N . SER A 1 302 ? -2.244 17.868 8.436 1.00 88.75 302 SER A N 1
ATOM 2350 C CA . SER A 1 302 ? -1.899 17.738 7.009 1.00 88.75 302 SER A CA 1
ATOM 2351 C C . SER A 1 302 ? -2.761 16.747 6.211 1.00 88.75 302 SER A C 1
ATOM 2353 O O . SER A 1 302 ? -2.699 16.731 4.984 1.00 88.75 302 SER A O 1
ATOM 2355 N N . GLY A 1 303 ? -3.517 15.877 6.892 1.00 94.06 303 GLY A N 1
ATOM 2356 C CA . GLY A 1 303 ? -4.218 14.739 6.295 1.00 94.06 303 GLY A CA 1
ATOM 2357 C C . GLY A 1 303 ? -3.359 13.494 6.085 1.00 94.06 303 GLY A C 1
ATOM 2358 O O . GLY A 1 303 ? -3.920 12.413 5.922 1.00 94.06 303 GLY A O 1
ATOM 2359 N N . VAL A 1 304 ? -2.027 13.615 6.135 1.00 97.25 304 VAL A N 1
ATOM 2360 C CA . VAL A 1 304 ? -1.084 12.492 6.031 1.00 97.25 304 VAL A CA 1
ATOM 2361 C C . VAL A 1 304 ? -0.150 12.443 7.235 1.00 97.25 304 VAL A C 1
ATOM 2363 O O . VAL A 1 304 ? 0.421 13.452 7.656 1.00 97.25 304 VAL A O 1
ATOM 2366 N N . TYR A 1 305 ? 0.021 11.258 7.811 1.00 97.38 305 TYR A N 1
ATOM 2367 C CA . TYR A 1 305 ? 0.741 11.084 9.068 1.00 97.38 305 TYR A CA 1
ATOM 2368 C C . TYR A 1 305 ? 1.728 9.929 8.988 1.00 97.38 305 TYR A C 1
ATOM 2370 O O . TYR A 1 305 ? 1.344 8.812 8.662 1.00 97.38 305 TYR A O 1
ATOM 2378 N N . SER A 1 306 ? 2.982 10.198 9.346 1.00 97.06 306 SER A N 1
ATOM 2379 C CA . SER A 1 306 ? 4.024 9.191 9.566 1.00 97.06 306 SER A CA 1
ATOM 2380 C C . SER A 1 306 ? 4.243 9.067 11.071 1.00 97.06 306 SER A C 1
ATOM 2382 O O . SER A 1 306 ? 4.606 10.061 11.711 1.00 97.06 306 SER A O 1
ATOM 2384 N N . LEU A 1 307 ? 3.918 7.905 11.649 1.00 96.12 307 LEU A N 1
ATOM 2385 C CA . LEU A 1 307 ? 3.838 7.705 13.099 1.00 96.12 307 LEU A CA 1
ATOM 2386 C C . LEU A 1 307 ? 4.694 6.536 13.611 1.00 96.12 307 LEU A C 1
ATOM 2388 O O . LEU A 1 307 ? 4.880 5.516 12.945 1.00 96.12 307 LEU A O 1
ATOM 2392 N N . THR A 1 308 ? 5.120 6.633 14.872 1.00 93.62 308 THR A N 1
ATOM 2393 C CA . THR A 1 308 ? 5.646 5.498 15.646 1.00 93.62 308 THR A CA 1
ATOM 2394 C C . THR A 1 308 ? 4.537 4.752 16.392 1.00 93.62 308 THR A C 1
ATOM 2396 O O . THR A 1 308 ? 3.392 5.196 16.473 1.00 93.62 308 THR A O 1
ATOM 2399 N N . TRP A 1 309 ? 4.905 3.640 17.032 1.00 89.69 309 TRP A N 1
ATOM 2400 C CA . TRP A 1 309 ? 4.013 2.757 17.784 1.00 89.69 309 TRP A CA 1
ATOM 2401 C C . TRP A 1 309 ? 3.203 3.453 18.878 1.00 89.69 309 TRP A C 1
ATOM 2403 O O . TRP A 1 309 ? 2.163 2.942 19.290 1.00 89.69 309 TRP A O 1
ATOM 2413 N N . ASN A 1 310 ? 3.678 4.595 19.379 1.00 87.56 310 ASN A N 1
ATOM 2414 C CA . ASN A 1 310 ? 3.012 5.341 20.436 1.00 87.56 310 ASN A CA 1
ATOM 2415 C C . ASN A 1 310 ? 2.092 6.468 19.915 1.00 87.56 310 ASN A C 1
ATOM 2417 O O . ASN A 1 310 ? 1.483 7.151 20.739 1.00 87.56 310 ASN A O 1
ATOM 2421 N N . GLY A 1 311 ? 1.974 6.636 18.592 1.00 87.88 311 GLY A N 1
ATOM 2422 C CA . GLY A 1 311 ? 1.163 7.666 17.936 1.00 87.88 311 GLY A CA 1
ATOM 2423 C C . GLY A 1 311 ? 1.866 9.013 17.727 1.00 87.88 311 GLY A C 1
ATOM 2424 O O . GLY A 1 311 ? 1.223 9.952 17.259 1.00 87.88 311 GLY A O 1
ATOM 2425 N N . GLU A 1 312 ? 3.153 9.128 18.068 1.00 89.50 312 GLU A N 1
ATOM 2426 C CA . GLU A 1 312 ? 3.973 10.321 17.810 1.00 89.50 312 GLU A CA 1
ATOM 2427 C C . GLU A 1 312 ? 4.509 10.340 16.379 1.00 89.50 312 GLU A C 1
ATOM 2429 O O . GLU A 1 312 ? 4.835 9.292 15.820 1.00 89.50 312 GLU A O 1
ATOM 2434 N N . ASN A 1 313 ? 4.637 11.542 15.816 1.00 92.44 313 ASN A N 1
ATOM 2435 C CA . ASN A 1 313 ? 5.189 11.762 14.483 1.00 92.44 313 ASN A CA 1
ATOM 2436 C C . ASN A 1 313 ? 6.676 11.356 14.422 1.00 92.44 313 ASN A C 1
ATOM 2438 O O . ASN A 1 313 ? 7.462 11.756 15.282 1.00 92.44 313 ASN A O 1
ATOM 2442 N N . ASN A 1 314 ? 7.055 10.594 13.393 1.00 94.12 314 ASN A N 1
ATOM 2443 C CA . ASN A 1 314 ? 8.444 10.249 13.059 1.00 94.12 314 ASN A CA 1
ATOM 2444 C C . ASN A 1 314 ? 8.823 10.558 11.605 1.00 94.12 314 ASN A C 1
ATOM 2446 O O . ASN A 1 314 ? 9.731 9.937 11.054 1.00 94.12 314 ASN A O 1
ATOM 2450 N N . PHE A 1 315 ? 8.143 11.518 10.987 1.00 95.06 315 PHE A N 1
ATOM 2451 C CA . PHE A 1 315 ? 8.429 11.976 9.640 1.00 95.06 315 PHE A CA 1
ATOM 2452 C C . PHE A 1 315 ? 9.869 12.523 9.537 1.00 95.06 315 PHE A C 1
ATOM 2454 O O . PHE A 1 315 ? 10.200 13.511 10.207 1.00 95.06 315 PHE A O 1
ATOM 2461 N N . PRO A 1 316 ? 10.742 11.938 8.693 1.00 93.94 316 PRO A N 1
ATOM 2462 C CA . PRO A 1 316 ? 12.145 12.330 8.618 1.00 93.94 316 PRO A CA 1
ATOM 2463 C C . PRO A 1 316 ? 12.332 13.548 7.702 1.00 93.94 316 PRO A C 1
ATOM 2465 O O . PRO A 1 316 ? 12.908 13.462 6.619 1.00 93.94 316 PRO A O 1
ATOM 2468 N N . SER A 1 317 ? 11.864 14.715 8.155 1.00 92.56 317 SER A N 1
ATOM 2469 C CA . SER A 1 317 ? 11.796 15.959 7.367 1.00 92.56 317 SER A CA 1
ATOM 2470 C C . SER A 1 317 ? 13.098 16.350 6.654 1.00 92.56 317 SER A C 1
ATOM 2472 O O . SER A 1 317 ? 13.048 16.837 5.527 1.00 92.56 317 SER A O 1
ATOM 2474 N N . LYS A 1 318 ? 14.260 16.084 7.265 1.00 93.06 318 LYS A N 1
ATOM 2475 C CA . LYS A 1 318 ? 15.586 16.364 6.682 1.00 93.06 318 LYS A CA 1
ATOM 2476 C C . LYS A 1 318 ? 15.872 15.582 5.398 1.00 93.06 318 LYS A C 1
ATOM 2478 O O . LYS A 1 318 ? 16.555 16.092 4.517 1.00 93.06 318 LYS A O 1
ATOM 2483 N N . LEU A 1 319 ? 15.382 14.347 5.292 1.00 94.56 319 LEU A N 1
ATOM 2484 C CA . LEU A 1 319 ? 15.570 13.552 4.079 1.00 94.56 319 LEU A CA 1
ATOM 2485 C C . LEU A 1 319 ? 14.698 14.095 2.944 1.00 94.56 319 LEU A C 1
ATOM 2487 O O . LEU A 1 319 ? 15.167 14.274 1.825 1.00 94.56 319 LEU A O 1
ATOM 2491 N N . TYR A 1 320 ? 13.451 14.451 3.259 1.00 94.69 320 TYR A N 1
ATOM 2492 C CA . TYR A 1 320 ? 12.509 14.999 2.285 1.00 94.69 320 TYR A CA 1
ATOM 2493 C C . TYR A 1 320 ? 12.872 16.415 1.819 1.00 94.69 320 TYR A C 1
ATOM 2495 O O . TYR A 1 320 ? 12.522 16.772 0.701 1.00 94.69 320 TYR A O 1
ATOM 2503 N N . SER A 1 321 ? 13.598 17.214 2.613 1.00 92.00 321 SER A N 1
ATOM 2504 C CA . SER A 1 321 ? 14.048 18.547 2.178 1.00 92.00 321 SER A CA 1
ATOM 2505 C C . SER A 1 321 ? 15.067 18.517 1.036 1.00 92.00 321 SER A C 1
ATOM 2507 O O . SER A 1 321 ? 15.236 19.522 0.356 1.00 92.00 321 SER A O 1
ATOM 2509 N N . ALA A 1 322 ? 15.741 17.384 0.818 1.00 91.12 322 ALA A N 1
ATOM 2510 C CA . ALA A 1 322 ? 16.671 17.199 -0.296 1.00 91.12 322 ALA A CA 1
ATOM 2511 C C . ALA A 1 322 ? 15.980 16.701 -1.582 1.00 91.12 322 ALA A C 1
ATOM 2513 O O . ALA A 1 322 ? 16.647 16.470 -2.587 1.00 91.12 322 ALA A O 1
ATOM 2514 N N . ILE A 1 323 ? 14.659 16.499 -1.548 1.00 93.94 323 ILE A N 1
ATOM 2515 C CA . ILE A 1 323 ? 13.884 15.884 -2.624 1.00 93.94 323 ILE A CA 1
ATOM 2516 C C . ILE A 1 323 ? 12.891 16.908 -3.170 1.00 93.94 323 ILE A C 1
ATOM 2518 O O . ILE A 1 323 ? 12.179 17.568 -2.412 1.00 93.94 323 ILE A O 1
ATOM 2522 N N . ASN A 1 324 ? 12.777 16.994 -4.496 1.00 94.88 324 ASN A N 1
ATOM 2523 C CA . ASN A 1 324 ? 11.670 17.701 -5.128 1.00 94.88 324 ASN A CA 1
ATOM 2524 C C . ASN A 1 324 ? 10.363 16.924 -4.886 1.00 94.88 324 ASN A C 1
ATOM 2526 O O . ASN A 1 324 ? 10.045 15.975 -5.606 1.00 94.88 324 ASN A O 1
ATOM 2530 N N . LYS A 1 325 ? 9.625 17.286 -3.827 1.00 93.50 325 LYS A N 1
ATOM 2531 C CA . LYS A 1 325 ? 8.414 16.557 -3.415 1.00 93.50 325 LYS A CA 1
ATOM 2532 C C . LYS A 1 325 ? 7.338 16.554 -4.498 1.00 93.50 325 LYS A C 1
ATOM 2534 O O . LYS A 1 325 ? 6.675 15.536 -4.654 1.00 93.50 325 LYS A O 1
ATOM 2539 N N . ASP A 1 326 ? 7.157 17.650 -5.229 1.00 94.12 326 ASP A N 1
ATOM 2540 C CA . ASP A 1 326 ? 6.089 17.759 -6.230 1.00 94.12 326 ASP A CA 1
ATOM 2541 C C . ASP A 1 326 ? 6.347 16.816 -7.408 1.00 94.12 326 ASP A C 1
ATOM 2543 O O . ASP A 1 326 ? 5.465 16.049 -7.800 1.00 94.12 326 ASP A O 1
ATOM 2547 N N . GLU A 1 327 ? 7.587 16.798 -7.897 1.00 95.62 327 GLU A N 1
ATOM 2548 C CA . GLU A 1 327 ? 8.027 15.859 -8.929 1.00 95.62 327 GLU A CA 1
ATOM 2549 C C . GLU A 1 327 ? 7.912 14.408 -8.453 1.00 95.62 327 GLU A C 1
ATOM 2551 O O . GLU A 1 327 ? 7.342 13.573 -9.154 1.00 95.62 327 GLU A O 1
ATOM 2556 N N . MET A 1 328 ? 8.388 14.097 -7.242 1.00 96.50 328 MET A N 1
ATOM 2557 C CA . MET A 1 328 ? 8.329 12.730 -6.724 1.00 96.50 328 MET A CA 1
ATOM 2558 C C . MET A 1 328 ? 6.905 12.246 -6.460 1.00 96.50 328 MET A C 1
ATOM 2560 O O . MET A 1 328 ? 6.619 11.075 -6.705 1.00 96.50 328 MET A O 1
ATOM 2564 N N . ARG A 1 329 ? 5.996 13.117 -6.002 1.00 96.56 329 ARG A N 1
ATOM 2565 C CA . ARG A 1 329 ? 4.572 12.772 -5.875 1.00 96.56 329 ARG A CA 1
ATOM 2566 C C . ARG A 1 329 ? 3.981 12.385 -7.218 1.00 96.56 329 ARG A C 1
ATOM 2568 O O . ARG A 1 329 ? 3.327 11.348 -7.299 1.00 96.56 329 ARG A O 1
ATOM 2575 N N . LYS A 1 330 ? 4.260 13.173 -8.259 1.00 96.94 330 LYS A N 1
ATOM 2576 C CA . LYS A 1 330 ? 3.819 12.876 -9.623 1.00 96.94 330 LYS A CA 1
ATOM 2577 C C . LYS A 1 330 ? 4.409 11.552 -10.122 1.00 96.94 330 LYS A C 1
ATOM 2579 O O . LYS A 1 330 ? 3.642 10.662 -10.475 1.00 96.94 330 LYS A O 1
ATOM 2584 N N . LYS A 1 331 ? 5.735 11.374 -10.038 1.00 96.44 331 LYS A N 1
ATOM 2585 C CA . LYS A 1 331 ? 6.431 10.142 -10.458 1.00 96.44 331 LYS A CA 1
ATOM 2586 C C . LYS A 1 331 ? 5.879 8.894 -9.763 1.00 96.44 331 LYS A C 1
ATOM 2588 O O . LYS A 1 331 ? 5.552 7.916 -10.426 1.00 96.44 331 LYS A O 1
ATOM 2593 N N . VAL A 1 332 ? 5.737 8.920 -8.433 1.00 98.25 332 VAL A N 1
ATOM 2594 C CA . VAL A 1 332 ? 5.208 7.778 -7.664 1.00 98.25 332 VAL A CA 1
ATOM 2595 C C . VAL A 1 332 ? 3.752 7.490 -8.019 1.00 98.25 332 VAL A C 1
ATOM 2597 O O . VAL A 1 332 ? 3.380 6.321 -8.137 1.00 98.25 332 VAL A O 1
ATOM 2600 N N . TRP A 1 333 ? 2.930 8.528 -8.193 1.00 98.00 333 TRP A N 1
ATOM 2601 C CA . TRP A 1 333 ? 1.532 8.369 -8.582 1.00 98.00 333 TRP A CA 1
ATOM 2602 C C . TRP A 1 333 ? 1.396 7.726 -9.962 1.00 98.00 333 TRP A C 1
ATOM 2604 O O . TRP A 1 333 ? 0.740 6.696 -10.080 1.00 98.00 333 TRP A O 1
ATOM 2614 N N . GLU A 1 334 ? 2.060 8.283 -10.977 1.00 96.31 334 GLU A N 1
ATOM 2615 C CA . GLU A 1 334 ? 2.025 7.788 -12.360 1.00 96.31 334 GLU A CA 1
ATOM 2616 C C . GLU A 1 334 ? 2.576 6.366 -12.463 1.00 96.31 334 GLU A C 1
ATOM 2618 O O . GLU A 1 334 ? 1.948 5.500 -13.067 1.00 96.31 334 GLU A O 1
ATOM 2623 N N . HIS A 1 335 ? 3.702 6.084 -11.802 1.00 96.69 335 HIS A N 1
ATOM 2624 C CA . HIS A 1 335 ? 4.282 4.742 -11.750 1.00 96.69 335 HIS A CA 1
ATOM 2625 C C . HIS A 1 335 ? 3.315 3.711 -11.161 1.00 96.69 335 HIS A C 1
ATOM 2627 O O . HIS A 1 335 ? 3.138 2.624 -11.710 1.00 96.69 335 HIS A O 1
ATOM 2633 N N . THR A 1 336 ? 2.673 4.058 -10.045 1.00 98.19 336 THR A N 1
ATOM 2634 C CA . THR A 1 336 ? 1.755 3.154 -9.340 1.00 98.19 336 THR A CA 1
ATOM 2635 C C . THR A 1 336 ? 0.447 2.974 -10.107 1.00 98.19 336 THR A C 1
ATOM 2637 O O . THR A 1 336 ? -0.050 1.854 -10.199 1.00 98.19 336 THR A O 1
ATOM 2640 N N . ALA A 1 337 ? -0.088 4.048 -10.698 1.00 97.25 337 ALA A N 1
ATOM 2641 C CA . ALA A 1 337 ? -1.272 3.995 -11.551 1.00 97.25 337 ALA A CA 1
ATOM 2642 C C . ALA A 1 337 ? -1.024 3.120 -12.787 1.00 97.25 337 ALA A C 1
ATOM 2644 O O . ALA A 1 337 ? -1.789 2.188 -13.025 1.00 97.25 337 ALA A O 1
ATOM 2645 N N . ARG A 1 338 ? 0.106 3.317 -13.480 1.00 95.81 338 ARG A N 1
ATOM 2646 C CA . ARG A 1 338 ? 0.512 2.491 -14.626 1.00 95.81 338 ARG A CA 1
ATOM 2647 C C . ARG A 1 338 ? 0.624 1.015 -14.252 1.00 95.81 338 ARG A C 1
ATOM 2649 O O . ARG A 1 338 ? 0.182 0.157 -15.009 1.00 95.81 338 ARG A O 1
ATOM 2656 N N . ALA A 1 339 ? 1.193 0.701 -13.085 1.00 96.81 339 ALA A N 1
ATOM 2657 C CA . ALA A 1 339 ? 1.257 -0.678 -12.606 1.00 96.81 339 ALA A CA 1
ATOM 2658 C C . ALA A 1 339 ? -0.132 -1.307 -12.487 1.00 96.81 339 ALA A C 1
ATOM 2660 O O . ALA A 1 339 ? -0.334 -2.441 -12.912 1.00 96.81 339 ALA A O 1
ATOM 2661 N N . PHE A 1 340 ? -1.098 -0.563 -11.957 1.00 98.06 340 PHE A N 1
ATOM 2662 C CA . PHE A 1 340 ? -2.464 -1.047 -11.844 1.00 98.06 340 PHE A CA 1
ATOM 2663 C C . PHE A 1 340 ? -3.172 -1.176 -13.190 1.00 98.06 340 PHE A C 1
ATOM 2665 O O . PHE A 1 340 ? -3.816 -2.194 -13.411 1.00 98.06 340 PHE A O 1
ATOM 2672 N N . GLU A 1 341 ? -3.030 -0.197 -14.082 1.00 96.38 341 GLU A N 1
ATOM 2673 C CA . GLU A 1 341 ? -3.634 -0.215 -15.420 1.00 96.38 341 GLU A CA 1
ATOM 2674 C C . GLU A 1 341 ? -3.167 -1.426 -16.235 1.00 96.38 341 GLU A C 1
ATOM 2676 O O . GLU A 1 341 ? -3.992 -2.161 -16.773 1.00 96.38 341 GLU A O 1
ATOM 2681 N N . VAL A 1 342 ? -1.856 -1.693 -16.255 1.00 94.50 342 VAL A N 1
ATOM 2682 C CA . VAL A 1 342 ? -1.275 -2.844 -16.967 1.00 94.50 342 VAL A CA 1
ATOM 2683 C C . VAL A 1 342 ? -1.805 -4.167 -16.403 1.00 94.50 342 VAL A C 1
ATOM 2685 O O . VAL A 1 342 ? -2.219 -5.051 -17.152 1.00 94.50 342 VAL A O 1
ATOM 2688 N N . ILE A 1 343 ? -1.847 -4.311 -15.075 1.00 97.19 343 ILE A N 1
ATOM 2689 C CA . ILE A 1 343 ? -2.312 -5.554 -14.441 1.00 97.19 343 ILE A CA 1
ATOM 2690 C C . ILE A 1 343 ? -3.822 -5.760 -14.640 1.00 97.19 343 ILE A C 1
ATOM 2692 O O . ILE A 1 343 ? -4.271 -6.891 -14.858 1.00 97.19 343 ILE A O 1
ATOM 2696 N N . GLU A 1 344 ? -4.606 -4.680 -14.596 1.00 95.38 344 GLU A N 1
ATOM 2697 C CA . GLU A 1 344 ? -6.052 -4.684 -14.847 1.00 95.38 344 GLU A CA 1
ATOM 2698 C C . GLU A 1 344 ? -6.371 -5.030 -16.308 1.00 95.38 344 GLU A C 1
ATOM 2700 O O . GLU A 1 344 ? -7.307 -5.789 -16.557 1.00 95.38 344 GLU A O 1
ATOM 2705 N N . ALA A 1 345 ? -5.530 -4.606 -17.259 1.00 95.00 345 ALA A N 1
ATOM 2706 C CA . ALA A 1 345 ? -5.579 -5.042 -18.658 1.00 95.00 345 ALA A CA 1
ATOM 2707 C C . ALA A 1 345 ? -5.198 -6.525 -18.860 1.00 95.00 345 ALA A C 1
ATOM 2709 O O . ALA A 1 345 ? -5.321 -7.066 -19.957 1.00 95.00 345 ALA A O 1
ATOM 2710 N N . GLY A 1 346 ? -4.761 -7.213 -17.801 1.00 93.75 346 GLY A N 1
ATOM 2711 C CA . GLY A 1 346 ? -4.377 -8.619 -17.843 1.00 93.75 346 GLY A CA 1
ATOM 2712 C C . GLY A 1 346 ? -2.919 -8.861 -18.230 1.00 93.75 346 GLY A C 1
ATOM 2713 O O . GLY A 1 346 ? -2.522 -10.021 -18.346 1.00 93.75 346 GLY A O 1
ATOM 2714 N N . GLU A 1 347 ? -2.129 -7.801 -18.374 1.00 92.69 347 GLU A N 1
ATOM 2715 C CA . GLU A 1 347 ? -0.722 -7.847 -18.753 1.00 92.69 347 GLU A CA 1
ATOM 2716 C C . GLU A 1 347 ? 0.212 -7.943 -17.533 1.00 92.69 347 GLU A C 1
ATOM 2718 O O . GLU A 1 347 ? -0.197 -7.848 -16.373 1.00 92.69 347 GLU A O 1
ATOM 2723 N N . VAL A 1 348 ? 1.502 -8.166 -17.798 1.00 94.12 348 VAL A N 1
ATOM 2724 C CA . VAL A 1 348 ? 2.556 -8.228 -16.774 1.00 94.12 348 VAL A CA 1
ATOM 2725 C C . VAL A 1 348 ? 3.248 -6.876 -16.709 1.00 94.12 348 VAL A C 1
ATOM 2727 O O . VAL A 1 348 ? 3.789 -6.411 -17.714 1.00 94.12 348 VAL A O 1
ATOM 2730 N N . PHE A 1 349 ? 3.293 -6.263 -15.527 1.00 94.00 349 PHE A N 1
ATOM 2731 C CA . PHE A 1 349 ? 3.944 -4.974 -15.350 1.00 94.00 349 PHE A CA 1
ATOM 2732 C C . PHE A 1 349 ? 5.448 -5.074 -15.603 1.00 94.00 349 PHE A C 1
ATOM 2734 O O . PHE A 1 349 ? 6.169 -5.797 -14.913 1.00 94.00 349 PHE A O 1
ATOM 2741 N N . LYS A 1 350 ? 5.931 -4.306 -16.581 1.00 86.56 350 LYS A N 1
ATOM 2742 C CA . LYS A 1 350 ? 7.346 -4.186 -16.947 1.00 86.56 350 LYS A CA 1
ATOM 2743 C C . LYS A 1 350 ? 7.749 -2.711 -16.965 1.00 86.56 350 LYS A C 1
ATOM 2745 O O . LYS A 1 350 ? 6.917 -1.820 -17.146 1.00 86.56 350 LYS A O 1
ATOM 2750 N N . GLU A 1 351 ? 9.031 -2.443 -16.738 1.00 73.38 351 GLU A N 1
ATOM 2751 C CA . GLU A 1 351 ? 9.585 -1.086 -16.883 1.00 73.38 351 GLU A CA 1
ATOM 2752 C C . GLU A 1 351 ? 9.899 -0.739 -18.333 1.00 73.38 351 GLU A C 1
ATOM 2754 O O . GLU A 1 351 ? 9.775 0.417 -18.719 1.00 73.38 351 GLU A O 1
ATOM 2759 N N . TYR A 1 352 ? 10.234 -1.743 -19.142 1.00 76.75 352 TYR A N 1
ATOM 2760 C CA . TYR A 1 352 ? 10.594 -1.546 -20.536 1.00 76.75 352 TYR A CA 1
ATOM 2761 C C . TYR A 1 352 ? 9.423 -1.862 -21.454 1.00 76.75 352 TYR A C 1
ATOM 2763 O O . TYR A 1 352 ? 8.820 -2.936 -21.380 1.00 76.75 352 TYR A O 1
ATOM 2771 N N . PHE A 1 353 ? 9.156 -0.922 -22.350 1.00 77.94 353 PHE A N 1
ATOM 2772 C CA . PHE A 1 353 ? 8.417 -1.167 -23.573 1.00 77.94 353 PHE A CA 1
ATOM 2773 C C . PHE A 1 353 ? 9.366 -1.834 -24.576 1.00 77.94 353 PHE A C 1
ATOM 2775 O O . PHE A 1 353 ? 10.432 -1.293 -24.873 1.00 77.94 353 PHE A O 1
ATOM 2782 N N . ILE A 1 354 ? 9.015 -3.032 -25.046 1.00 86.44 354 ILE A N 1
ATOM 2783 C CA . ILE A 1 354 ? 9.826 -3.773 -26.017 1.00 86.44 354 ILE A CA 1
ATOM 2784 C C . ILE A 1 354 ? 9.268 -3.484 -27.405 1.00 86.44 354 ILE A C 1
ATOM 2786 O O . ILE A 1 354 ? 8.128 -3.834 -27.703 1.00 86.44 354 ILE A O 1
ATOM 2790 N N . PHE A 1 355 ? 10.094 -2.867 -28.242 1.00 88.81 355 PHE A N 1
ATOM 2791 C CA . PHE A 1 355 ? 9.807 -2.626 -29.647 1.00 88.81 355 PHE A CA 1
ATOM 2792 C C . PHE A 1 355 ? 10.633 -3.585 -30.505 1.00 88.81 355 PHE A C 1
ATOM 2794 O O . PHE A 1 355 ? 11.861 -3.583 -30.430 1.00 88.81 355 PHE A O 1
ATOM 2801 N N . CYS A 1 356 ? 9.956 -4.395 -31.316 1.00 89.12 356 CYS A N 1
ATOM 2802 C CA . CYS A 1 356 ? 10.577 -5.251 -32.321 1.00 89.12 356 CYS A CA 1
ATOM 2803 C C . CYS A 1 356 ? 10.080 -4.798 -33.691 1.00 89.12 356 CYS A C 1
ATOM 2805 O O . CYS A 1 356 ? 8.872 -4.785 -33.926 1.00 89.12 356 CYS A O 1
ATOM 2807 N N . ALA A 1 357 ? 10.998 -4.426 -34.577 1.00 85.62 357 ALA A N 1
ATOM 2808 C CA . ALA A 1 357 ? 10.669 -4.046 -35.941 1.00 85.62 357 ALA A CA 1
ATOM 2809 C C . ALA A 1 357 ? 11.596 -4.739 -36.928 1.00 85.62 357 ALA A C 1
ATOM 2811 O O . ALA A 1 357 ? 12.812 -4.772 -36.735 1.00 85.62 357 ALA A O 1
ATOM 2812 N N . ASP A 1 358 ? 10.994 -5.248 -37.997 1.00 86.69 358 ASP A N 1
ATOM 2813 C CA . ASP A 1 358 ? 11.721 -5.849 -39.104 1.00 86.69 358 ASP A CA 1
ATOM 2814 C C . ASP A 1 358 ? 12.497 -4.797 -39.903 1.00 86.69 358 ASP A C 1
ATOM 2816 O O . ASP A 1 358 ? 12.205 -3.594 -39.866 1.00 86.69 358 ASP A O 1
ATOM 2820 N N . LEU A 1 359 ? 13.482 -5.272 -40.664 1.00 85.44 359 LEU A N 1
ATOM 2821 C CA . LEU A 1 359 ? 14.217 -4.466 -41.632 1.00 85.44 359 LEU A CA 1
ATOM 2822 C C . LEU A 1 359 ? 13.565 -4.590 -43.016 1.00 85.44 359 LEU A C 1
ATOM 2824 O O . LEU A 1 359 ? 13.231 -5.684 -43.478 1.00 85.44 359 LEU A O 1
ATOM 2828 N N . LEU A 1 360 ? 13.418 -3.460 -43.700 1.00 85.88 360 LEU A N 1
ATOM 2829 C CA . LEU A 1 360 ? 13.062 -3.405 -45.111 1.00 85.88 360 LEU A CA 1
ATOM 2830 C C . LEU A 1 360 ? 14.128 -4.107 -45.959 1.00 85.88 360 LEU A C 1
ATOM 2832 O O . LEU A 1 360 ? 15.323 -4.037 -45.669 1.00 85.88 360 LEU A O 1
ATOM 2836 N N . GLY A 1 361 ? 13.676 -4.772 -47.020 1.00 79.56 361 GLY A N 1
ATOM 2837 C CA . GLY A 1 361 ? 14.536 -5.501 -47.951 1.00 79.56 361 GLY A CA 1
ATOM 2838 C C . GLY A 1 361 ? 14.855 -6.937 -47.528 1.00 79.56 361 GLY A C 1
ATOM 2839 O O . GLY A 1 361 ? 15.318 -7.713 -48.363 1.00 79.56 361 GLY A O 1
ATOM 2840 N N . LEU A 1 362 ? 14.553 -7.338 -46.286 1.00 78.25 362 LEU A N 1
ATOM 2841 C CA . LEU A 1 362 ? 14.681 -8.733 -45.859 1.00 78.25 362 LEU A CA 1
ATOM 2842 C C . LEU A 1 362 ? 13.607 -9.613 -46.500 1.00 78.25 362 LEU A C 1
ATOM 2844 O O . LEU A 1 362 ? 12.447 -9.222 -46.602 1.00 78.25 362 LEU A O 1
ATOM 2848 N N . LEU A 1 363 ? 13.980 -10.845 -46.859 1.00 70.62 363 LEU A N 1
ATOM 2849 C CA . LEU A 1 363 ? 13.088 -11.839 -47.479 1.00 70.62 363 LEU A CA 1
ATOM 2850 C C . LEU A 1 363 ? 11.778 -12.050 -46.705 1.00 70.62 363 LEU A C 1
ATOM 2852 O O . LEU A 1 363 ? 10.733 -12.242 -47.322 1.00 70.62 363 LEU A O 1
ATOM 2856 N N . TYR A 1 364 ? 11.845 -11.980 -45.376 1.00 67.94 364 TYR A N 1
ATOM 2857 C CA . TYR A 1 364 ? 10.717 -12.182 -44.464 1.00 67.94 364 TYR A CA 1
ATOM 2858 C C . TYR A 1 364 ? 10.269 -10.897 -43.746 1.00 67.94 364 TYR A C 1
ATOM 2860 O O . TYR A 1 364 ? 9.503 -10.985 -42.795 1.00 67.94 364 TYR A O 1
ATOM 2868 N N . GLY A 1 365 ? 10.761 -9.723 -44.158 1.00 68.50 365 GLY A N 1
ATOM 2869 C CA . GLY A 1 365 ? 10.439 -8.451 -43.506 1.00 68.50 365 GLY A CA 1
ATOM 2870 C C . GLY A 1 365 ? 9.130 -7.821 -43.990 1.00 68.50 365 GLY A C 1
ATOM 2871 O O . GLY A 1 365 ? 8.531 -8.262 -44.972 1.00 68.50 365 GLY A O 1
ATOM 2872 N N . SER A 1 366 ? 8.727 -6.725 -43.338 1.00 78.12 366 SER A N 1
ATOM 2873 C CA . SER A 1 366 ? 7.492 -5.974 -43.630 1.00 78.12 366 SER A CA 1
ATOM 2874 C C . SER A 1 366 ? 7.325 -5.548 -45.094 1.00 78.12 366 SER A C 1
ATOM 2876 O O . SER A 1 366 ? 6.201 -5.430 -45.574 1.00 78.12 366 SER A O 1
ATOM 2878 N N . SER A 1 367 ? 8.426 -5.273 -45.799 1.00 84.25 367 SER A N 1
ATOM 2879 C CA . SER A 1 367 ? 8.422 -5.007 -47.239 1.00 84.25 367 SER A CA 1
ATOM 2880 C C . SER A 1 367 ? 9.763 -5.404 -47.849 1.00 84.25 367 SER A C 1
ATOM 2882 O O . SER A 1 367 ? 10.824 -5.137 -47.280 1.00 84.25 367 SER A O 1
ATOM 2884 N N . SER A 1 368 ? 9.713 -6.074 -48.995 1.00 87.06 368 SER A N 1
ATOM 2885 C CA . SER A 1 368 ? 10.855 -6.749 -49.611 1.00 87.06 368 SER A CA 1
ATOM 2886 C C . SER A 1 368 ? 10.709 -6.839 -51.134 1.00 87.06 368 SER A C 1
ATOM 2888 O O . SER A 1 368 ? 9.629 -6.563 -51.667 1.00 87.06 368 SER A O 1
ATOM 2890 N N . PRO A 1 369 ? 11.737 -7.312 -51.860 1.00 87.00 369 PRO A N 1
ATOM 2891 C CA . PRO A 1 369 ? 11.621 -7.628 -53.285 1.00 87.00 369 PRO A CA 1
ATOM 2892 C C . PRO A 1 369 ? 10.479 -8.590 -53.642 1.00 87.00 369 PRO A C 1
ATOM 2894 O O . PRO A 1 369 ? 10.058 -8.630 -54.791 1.00 87.00 369 PRO A O 1
ATOM 2897 N N . PHE A 1 370 ? 9.938 -9.343 -52.681 1.00 86.19 370 PHE A N 1
ATOM 2898 C CA . PHE A 1 370 ? 8.790 -10.232 -52.890 1.00 86.19 370 PHE A CA 1
ATOM 2899 C C . PHE A 1 370 ? 7.435 -9.572 -52.595 1.00 86.19 370 PHE A C 1
ATOM 2901 O O . PHE A 1 370 ? 6.392 -10.187 -52.806 1.00 86.19 370 PHE A O 1
ATOM 2908 N N . SER A 1 371 ? 7.433 -8.325 -52.124 1.00 86.06 371 SER A N 1
ATOM 2909 C CA . SER A 1 371 ? 6.213 -7.561 -51.857 1.00 86.06 371 SER A CA 1
ATOM 2910 C C . SER A 1 371 ? 5.557 -7.071 -53.146 1.00 86.06 371 SER A C 1
ATOM 2912 O O . SER A 1 371 ? 6.218 -6.899 -54.171 1.00 86.06 371 SER A O 1
ATOM 2914 N N . PHE A 1 372 ? 4.245 -6.836 -53.098 1.00 87.38 372 PHE A N 1
ATOM 2915 C CA . PHE A 1 372 ? 3.517 -6.221 -54.204 1.00 87.38 372 PHE A CA 1
ATOM 2916 C C . PHE A 1 372 ? 3.760 -4.713 -54.236 1.00 87.38 372 PHE A C 1
ATOM 2918 O O . PHE A 1 372 ? 3.620 -4.028 -53.224 1.00 87.38 372 PHE A O 1
ATOM 2925 N N . ASN A 1 373 ? 4.061 -4.193 -55.419 1.00 84.44 373 ASN A N 1
ATOM 2926 C CA . ASN A 1 373 ? 4.063 -2.769 -55.688 1.00 84.44 373 ASN A CA 1
ATOM 2927 C C . ASN A 1 373 ? 2.597 -2.292 -55.811 1.00 84.44 373 ASN A C 1
ATOM 2929 O O . ASN A 1 373 ? 1.875 -2.798 -56.678 1.00 84.44 373 ASN A O 1
ATOM 2933 N N . PRO A 1 374 ? 2.140 -1.342 -54.974 1.00 83.00 374 PRO A N 1
ATOM 2934 C CA . PRO A 1 374 ? 0.747 -0.896 -54.963 1.00 83.00 374 PRO A CA 1
ATOM 2935 C C . PRO A 1 374 ? 0.332 -0.169 -56.251 1.00 83.00 374 PRO A C 1
ATOM 2937 O O . PRO A 1 374 ? -0.830 -0.259 -56.640 1.00 83.00 374 PRO A O 1
ATOM 2940 N N . ASP A 1 375 ? 1.266 0.482 -56.947 1.00 86.62 375 ASP A N 1
ATOM 2941 C CA . ASP A 1 375 ? 0.982 1.244 -58.167 1.00 86.62 375 ASP A CA 1
ATOM 2942 C C . ASP A 1 375 ? 0.876 0.338 -59.399 1.00 86.62 375 ASP A C 1
ATOM 2944 O O . ASP A 1 375 ? 0.102 0.601 -60.319 1.00 86.62 375 ASP A O 1
ATOM 2948 N N . THR A 1 376 ? 1.652 -0.751 -59.432 1.00 87.25 376 THR A N 1
ATOM 2949 C CA . THR A 1 376 ? 1.715 -1.654 -60.596 1.00 87.25 376 THR A CA 1
ATOM 2950 C C . THR A 1 376 ? 0.990 -2.980 -60.387 1.00 87.25 376 THR A C 1
ATOM 2952 O O . THR A 1 376 ? 0.787 -3.720 -61.352 1.00 87.25 376 THR A O 1
ATOM 2955 N N . SER A 1 377 ? 0.598 -3.300 -59.148 1.00 87.12 377 SER A N 1
ATOM 2956 C CA . SER A 1 377 ? 0.018 -4.591 -58.743 1.00 87.12 377 SER A CA 1
ATOM 2957 C C . SER A 1 377 ? 0.878 -5.814 -59.117 1.00 87.12 377 SER A C 1
ATOM 2959 O O . SER A 1 377 ? 0.371 -6.929 -59.239 1.00 87.12 377 SER A O 1
ATOM 2961 N N . ARG A 1 378 ? 2.191 -5.626 -59.309 1.00 89.50 378 ARG A N 1
ATOM 2962 C CA . ARG A 1 378 ? 3.176 -6.688 -59.582 1.00 89.50 378 ARG A CA 1
ATOM 2963 C C . ARG A 1 378 ? 4.153 -6.816 -58.419 1.00 89.50 378 ARG A C 1
ATOM 2965 O O . ARG A 1 378 ? 4.282 -5.896 -57.620 1.00 89.50 378 ARG A O 1
ATOM 2972 N N . ILE A 1 379 ? 4.847 -7.948 -58.324 1.00 87.69 379 ILE A N 1
ATOM 2973 C CA . ILE A 1 379 ? 5.940 -8.121 -57.356 1.00 87.69 379 ILE A CA 1
ATOM 2974 C C . ILE A 1 379 ? 7.044 -7.099 -57.667 1.00 87.69 379 ILE A C 1
ATOM 2976 O O . ILE A 1 379 ? 7.413 -6.956 -58.832 1.00 87.69 379 ILE A O 1
ATOM 2980 N N . CYS A 1 380 ? 7.559 -6.408 -56.645 1.00 85.81 380 CYS A N 1
ATOM 2981 C CA . CYS A 1 380 ? 8.591 -5.378 -56.792 1.00 85.81 380 CYS A CA 1
ATOM 2982 C C . CYS A 1 380 ? 9.854 -5.920 -57.479 1.00 85.81 380 CYS A C 1
ATOM 2984 O O . CYS A 1 380 ? 10.401 -5.280 -58.368 1.00 85.81 380 CYS A O 1
ATOM 2986 N N . GLY A 1 381 ? 10.313 -7.110 -57.086 1.00 86.88 381 GLY A N 1
ATOM 2987 C CA . GLY A 1 381 ? 11.491 -7.762 -57.648 1.00 86.88 381 GLY A CA 1
ATOM 2988 C C . GLY A 1 381 ? 12.715 -6.831 -57.650 1.00 86.88 381 GLY A C 1
ATOM 2989 O O . GLY A 1 381 ? 13.014 -6.232 -56.616 1.00 86.88 381 GLY A O 1
ATOM 2990 N N . PRO A 1 382 ? 13.427 -6.688 -58.782 1.00 85.44 382 PRO A N 1
ATOM 2991 C CA . PRO A 1 382 ? 14.583 -5.797 -58.887 1.00 85.44 382 PRO A CA 1
ATOM 2992 C C . PRO A 1 382 ? 14.221 -4.306 -58.811 1.00 85.44 382 PRO A C 1
ATOM 2994 O O . PRO A 1 382 ? 15.104 -3.497 -58.549 1.00 85.44 382 PRO A O 1
ATOM 2997 N N . ASP A 1 383 ? 12.948 -3.947 -59.002 1.00 84.25 383 ASP A N 1
ATOM 2998 C CA . ASP A 1 383 ? 12.467 -2.566 -58.886 1.00 84.25 383 ASP A CA 1
ATOM 2999 C C . ASP A 1 383 ? 12.226 -2.164 -57.418 1.00 84.25 383 ASP A C 1
ATOM 3001 O O . ASP A 1 383 ? 11.823 -1.033 -57.135 1.00 84.25 383 ASP A O 1
ATOM 3005 N N . PHE A 1 384 ? 12.445 -3.080 -56.463 1.00 84.94 384 PHE A N 1
ATOM 3006 C CA . PHE A 1 384 ? 12.373 -2.762 -55.042 1.00 84.94 384 PHE A CA 1
ATOM 3007 C C . PHE A 1 384 ? 13.443 -1.739 -54.660 1.00 84.94 384 PHE A C 1
ATOM 3009 O O . PHE A 1 384 ? 14.605 -1.847 -55.055 1.00 84.94 384 PHE A O 1
ATOM 3016 N N . LEU A 1 385 ? 13.045 -0.754 -53.855 1.00 81.06 385 LEU A N 1
ATOM 3017 C CA . LEU A 1 385 ? 13.936 0.311 -53.419 1.00 81.06 385 LEU A CA 1
ATOM 3018 C C . LEU A 1 385 ? 15.153 -0.281 -52.697 1.00 81.06 385 LEU A C 1
ATOM 3020 O O . LEU A 1 385 ? 15.009 -1.065 -51.759 1.00 81.06 385 LEU A O 1
ATOM 3024 N N . GLN A 1 386 ? 16.355 0.132 -53.093 1.00 82.50 386 GLN A N 1
ATOM 3025 C CA . GLN A 1 386 ? 17.544 -0.181 -52.310 1.00 82.50 386 GLN A CA 1
ATOM 3026 C C . GLN A 1 386 ? 17.471 0.561 -50.975 1.00 82.50 386 GLN A C 1
ATOM 3028 O O . GLN A 1 386 ? 17.498 1.790 -50.932 1.00 82.50 386 GLN A O 1
ATOM 3033 N N . THR A 1 387 ? 17.360 -0.194 -49.888 1.00 85.44 387 THR A N 1
ATOM 3034 C CA . THR A 1 387 ? 17.305 0.337 -48.525 1.00 85.44 387 THR A CA 1
ATOM 3035 C C . THR A 1 387 ? 18.640 0.151 -47.830 1.00 85.44 387 THR A C 1
ATOM 3037 O O . THR A 1 387 ? 19.215 -0.936 -47.873 1.00 85.44 387 THR A O 1
ATOM 3040 N N . THR A 1 388 ? 19.117 1.184 -47.141 1.00 88.81 388 THR A N 1
ATOM 3041 C CA . THR A 1 388 ? 20.328 1.091 -46.318 1.00 88.81 388 THR A CA 1
ATOM 3042 C C . THR A 1 388 ? 20.000 0.758 -44.860 1.00 88.81 388 THR A C 1
ATOM 3044 O O . THR A 1 388 ? 18.863 0.899 -44.400 1.00 88.81 388 THR A O 1
ATOM 3047 N N . ILE A 1 389 ? 21.019 0.372 -44.086 1.00 89.25 389 ILE A N 1
ATOM 3048 C CA . ILE A 1 389 ? 20.907 0.207 -42.625 1.00 89.25 389 ILE A CA 1
ATOM 3049 C C . ILE A 1 389 ? 20.374 1.491 -41.967 1.00 89.25 389 ILE A C 1
ATOM 3051 O O . ILE A 1 389 ? 19.492 1.445 -41.109 1.00 89.25 389 ILE A O 1
ATOM 3055 N N . ARG A 1 390 ? 20.857 2.658 -42.408 1.00 92.06 390 ARG A N 1
ATOM 3056 C CA . ARG A 1 390 ? 20.439 3.953 -41.854 1.00 92.06 390 ARG A CA 1
ATOM 3057 C C . ARG A 1 390 ? 18.998 4.308 -42.203 1.00 92.06 390 ARG A C 1
ATOM 3059 O O . ARG A 1 390 ? 18.343 4.976 -41.407 1.00 92.06 390 ARG A O 1
ATOM 3066 N N . ASP A 1 391 ? 18.490 3.859 -43.348 1.00 91.50 391 ASP A N 1
ATOM 3067 C CA . ASP A 1 391 ? 17.082 4.065 -43.708 1.00 91.50 391 ASP A CA 1
ATOM 3068 C C . ASP A 1 391 ? 16.157 3.260 -42.795 1.00 91.50 391 ASP A C 1
ATOM 3070 O O . ASP A 1 391 ? 15.160 3.796 -42.312 1.00 91.50 391 ASP A O 1
ATOM 3074 N N . ASN A 1 392 ? 16.541 2.025 -42.464 1.00 90.50 392 ASN A N 1
ATOM 3075 C CA . ASN A 1 392 ? 15.828 1.215 -41.479 1.00 90.50 392 ASN A CA 1
ATOM 3076 C C . ASN A 1 392 ? 15.812 1.872 -40.093 1.00 90.50 392 ASN A C 1
ATOM 3078 O O . ASN A 1 392 ? 14.753 1.979 -39.480 1.00 90.50 392 ASN A O 1
ATOM 3082 N N . ILE A 1 393 ? 16.948 2.400 -39.627 1.00 93.25 393 ILE A N 1
ATOM 3083 C CA . ILE A 1 393 ? 17.007 3.103 -38.335 1.00 93.25 393 ILE A CA 1
ATOM 3084 C C . ILE A 1 393 ? 16.129 4.356 -38.343 1.00 93.25 393 ILE A C 1
ATOM 3086 O O . ILE A 1 393 ? 15.422 4.612 -37.372 1.00 93.25 393 ILE A O 1
ATOM 3090 N N . ARG A 1 394 ? 16.133 5.137 -39.430 1.00 93.19 394 ARG A N 1
ATOM 3091 C CA . ARG A 1 394 ? 15.269 6.322 -39.560 1.00 93.19 394 ARG A CA 1
ATOM 3092 C C . ARG A 1 394 ? 13.791 5.948 -39.522 1.00 93.19 394 ARG A C 1
ATOM 3094 O O . ARG A 1 394 ? 13.030 6.623 -38.836 1.00 93.19 394 ARG A O 1
ATOM 3101 N N . LEU A 1 395 ? 13.401 4.875 -40.209 1.00 92.38 395 LEU A N 1
ATOM 3102 C CA . LEU A 1 395 ? 12.036 4.355 -40.171 1.00 92.38 395 LEU A CA 1
ATOM 3103 C C . LEU A 1 395 ? 11.649 3.923 -38.753 1.00 92.38 395 LEU A C 1
ATOM 3105 O O . LEU A 1 395 ? 10.622 4.350 -38.231 1.00 92.38 395 LEU A O 1
ATOM 3109 N N . HIS A 1 396 ? 12.484 3.110 -38.105 1.00 93.44 396 HIS A N 1
ATOM 3110 C CA . HIS A 1 396 ? 12.242 2.668 -36.732 1.00 93.44 396 HIS A CA 1
ATOM 3111 C C . HIS A 1 396 ? 12.153 3.858 -35.775 1.00 93.44 396 HIS A C 1
ATOM 3113 O O . HIS A 1 396 ? 11.251 3.912 -34.946 1.00 93.44 396 HIS A O 1
ATOM 3119 N N . LYS A 1 397 ? 13.035 4.851 -35.921 1.00 94.00 397 LYS A N 1
ATOM 3120 C CA . LYS A 1 397 ? 13.021 6.083 -35.129 1.00 94.00 397 LYS A CA 1
ATOM 3121 C C . LYS A 1 397 ? 11.740 6.887 -35.337 1.00 94.00 397 LYS A C 1
ATOM 3123 O O . LYS A 1 397 ? 11.199 7.370 -34.353 1.00 94.00 397 LYS A O 1
ATOM 3128 N N . GLN A 1 398 ? 11.228 6.986 -36.564 1.00 94.56 398 GLN A N 1
ATOM 3129 C CA . GLN A 1 398 ? 9.933 7.624 -36.824 1.00 94.56 398 GLN A CA 1
ATOM 3130 C C . GLN A 1 398 ? 8.794 6.909 -36.092 1.00 94.56 398 GLN A C 1
ATOM 3132 O O . GLN A 1 398 ? 7.946 7.572 -35.504 1.00 94.56 398 GLN A O 1
ATOM 3137 N N . ILE A 1 399 ? 8.797 5.573 -36.068 1.00 93.56 399 ILE A N 1
ATOM 3138 C CA . ILE A 1 399 ? 7.803 4.802 -35.310 1.00 93.56 399 ILE A CA 1
ATOM 3139 C C . ILE A 1 399 ? 7.953 5.078 -33.809 1.00 93.56 399 ILE A C 1
ATOM 3141 O O . ILE A 1 399 ? 6.972 5.385 -33.137 1.00 93.56 399 ILE A O 1
ATOM 3145 N N . LEU A 1 400 ? 9.177 5.041 -33.280 1.00 94.19 400 LEU A N 1
ATOM 3146 C CA . LEU A 1 400 ? 9.440 5.372 -31.878 1.00 94.19 400 LEU A CA 1
ATOM 3147 C C . LEU A 1 400 ? 9.012 6.808 -31.527 1.00 94.19 400 LEU A C 1
ATOM 3149 O O . LEU A 1 400 ? 8.472 7.026 -30.447 1.00 94.19 400 LEU A O 1
ATOM 3153 N N . ASP A 1 401 ? 9.175 7.763 -32.444 1.00 93.06 401 ASP A N 1
ATOM 3154 C CA . ASP A 1 401 ? 8.711 9.143 -32.274 1.00 93.06 401 ASP A CA 1
ATOM 3155 C C . ASP A 1 401 ? 7.185 9.239 -32.238 1.00 93.06 401 ASP A C 1
ATOM 3157 O O . ASP A 1 401 ? 6.646 9.976 -31.419 1.00 93.06 401 ASP A O 1
ATOM 3161 N N . THR A 1 402 ? 6.472 8.451 -33.051 1.00 93.50 402 THR A N 1
ATOM 3162 C CA . THR A 1 402 ? 5.001 8.364 -32.965 1.00 93.50 402 THR A CA 1
ATOM 3163 C C . THR A 1 402 ? 4.500 7.687 -31.688 1.00 93.50 402 THR A C 1
ATOM 3165 O O . THR A 1 402 ? 3.340 7.861 -31.327 1.00 93.50 402 THR A O 1
ATOM 3168 N N . LEU A 1 403 ? 5.361 6.921 -31.012 1.00 89.06 403 LEU A N 1
ATOM 3169 C CA . LEU A 1 403 ? 5.093 6.286 -29.719 1.00 89.06 403 LEU A CA 1
ATOM 3170 C C . LEU A 1 403 ? 5.591 7.133 -28.532 1.00 89.06 403 LEU A C 1
ATOM 3172 O O . LEU A 1 403 ? 5.647 6.629 -27.411 1.00 89.06 403 LEU A O 1
ATOM 3176 N N . ASP A 1 404 ? 5.989 8.387 -28.773 1.00 86.94 404 ASP A N 1
ATOM 3177 C CA . ASP A 1 404 ? 6.523 9.317 -27.771 1.00 86.94 404 ASP A CA 1
ATOM 3178 C C . ASP A 1 404 ? 7.762 8.781 -27.012 1.00 86.94 404 ASP A C 1
ATOM 3180 O O . ASP A 1 404 ? 8.031 9.137 -25.859 1.00 86.94 404 ASP A O 1
ATOM 3184 N N . VAL A 1 405 ? 8.567 7.923 -27.654 1.00 89.25 405 VAL A N 1
ATOM 3185 C CA . VAL A 1 405 ? 9.773 7.339 -27.047 1.00 89.25 405 VAL A CA 1
ATOM 3186 C C . VAL A 1 405 ? 10.927 8.340 -27.069 1.00 89.25 405 VAL A C 1
ATOM 3188 O O . VAL A 1 405 ? 11.577 8.585 -28.089 1.00 89.25 405 VAL A O 1
ATOM 3191 N N . THR A 1 406 ? 11.239 8.875 -25.890 1.00 87.25 406 THR A N 1
ATOM 3192 C CA . THR A 1 406 ? 12.279 9.899 -25.694 1.00 87.25 406 THR A CA 1
ATOM 3193 C C . THR A 1 406 ? 13.691 9.335 -25.531 1.00 87.25 406 THR A C 1
ATOM 3195 O O . THR A 1 406 ? 14.666 10.056 -25.745 1.00 87.25 406 THR A O 1
ATOM 3198 N N . SER A 1 407 ? 13.827 8.057 -25.166 1.00 90.31 407 SER A N 1
ATOM 3199 C CA . SER A 1 407 ? 15.115 7.361 -25.090 1.00 90.31 407 SER A CA 1
ATOM 3200 C C . SER A 1 407 ? 14.947 5.845 -25.193 1.00 90.31 407 SER A C 1
ATOM 3202 O O . SER A 1 407 ? 13.896 5.301 -24.860 1.00 90.31 407 SER A O 1
ATOM 3204 N N . VAL A 1 408 ? 16.002 5.165 -25.635 1.00 92.38 408 VAL A N 1
ATOM 3205 C CA . VAL A 1 408 ? 16.081 3.711 -25.776 1.00 92.38 408 VAL A CA 1
ATOM 3206 C C . VAL A 1 408 ? 17.113 3.175 -24.791 1.00 92.38 408 VAL A C 1
ATOM 3208 O O . VAL A 1 408 ? 18.304 3.481 -24.881 1.00 92.38 408 VAL A O 1
ATOM 3211 N N . ALA A 1 409 ? 16.657 2.353 -23.845 1.00 90.56 409 ALA A N 1
ATOM 3212 C CA . ALA A 1 409 ? 17.528 1.750 -22.840 1.00 90.56 409 ALA A CA 1
ATOM 3213 C C . ALA A 1 409 ? 18.540 0.780 -23.467 1.00 90.56 409 ALA A C 1
ATOM 3215 O O . ALA A 1 409 ? 19.725 0.833 -23.149 1.00 90.56 409 ALA A O 1
ATOM 3216 N N . ALA A 1 410 ? 18.086 -0.067 -24.391 1.00 93.00 410 ALA A N 1
ATOM 3217 C CA . ALA A 1 410 ? 18.947 -0.984 -25.119 1.00 93.00 410 ALA A CA 1
ATOM 3218 C C . ALA A 1 410 ? 18.443 -1.204 -26.547 1.00 93.00 410 ALA A C 1
ATOM 3220 O O . ALA A 1 410 ? 17.245 -1.387 -26.758 1.00 93.00 410 ALA A O 1
ATOM 3221 N N . VAL A 1 411 ? 19.367 -1.232 -27.505 1.00 94.88 411 VAL A N 1
ATOM 3222 C CA . VAL A 1 411 ? 19.137 -1.815 -28.834 1.00 94.88 411 VAL A CA 1
ATOM 3223 C C . VAL A 1 411 ? 19.866 -3.152 -28.875 1.00 94.88 411 VAL A C 1
ATOM 3225 O O . VAL A 1 411 ? 21.030 -3.233 -28.476 1.00 94.88 411 VAL A O 1
ATOM 3228 N N . ILE A 1 412 ? 19.179 -4.200 -29.321 1.00 94.69 412 ILE A N 1
ATOM 3229 C CA . ILE A 1 412 ? 19.689 -5.573 -29.318 1.00 94.69 412 ILE A CA 1
ATOM 3230 C C . ILE A 1 412 ? 19.614 -6.113 -30.743 1.00 94.69 412 ILE A C 1
ATOM 3232 O O . ILE A 1 412 ? 18.562 -6.006 -31.372 1.00 94.69 412 ILE A O 1
ATOM 3236 N N . GLY A 1 413 ? 20.707 -6.699 -31.228 1.00 91.56 413 GLY A N 1
ATOM 3237 C CA . GLY A 1 413 ? 20.758 -7.316 -32.550 1.00 91.56 413 GLY A CA 1
ATOM 3238 C C . GLY A 1 413 ? 21.718 -8.493 -32.588 1.00 91.56 413 GLY A C 1
ATOM 3239 O O . GLY A 1 413 ? 22.805 -8.453 -32.003 1.00 91.56 413 GLY A O 1
ATOM 3240 N N . GLU A 1 414 ? 21.298 -9.540 -33.288 1.00 89.88 414 GLU A N 1
ATOM 3241 C CA . GLU A 1 414 ? 22.092 -10.734 -33.565 1.00 89.88 414 GLU A CA 1
ATOM 3242 C C . GLU A 1 414 ? 22.623 -10.688 -35.004 1.00 89.88 414 GLU A C 1
ATOM 3244 O O . GLU A 1 414 ? 22.063 -9.992 -35.837 1.00 89.88 414 GLU A O 1
ATOM 3249 N N . SER A 1 415 ? 23.719 -11.385 -35.306 1.00 86.94 415 SER A N 1
ATOM 3250 C CA . SER A 1 415 ? 24.188 -11.635 -36.679 1.00 86.94 415 SER A CA 1
ATOM 3251 C C . SER A 1 415 ? 24.232 -10.376 -37.568 1.00 86.94 415 SER A C 1
ATOM 3253 O O . SER A 1 415 ? 24.991 -9.448 -37.277 1.00 86.94 415 SER A O 1
ATOM 3255 N N . MET A 1 416 ? 23.440 -10.320 -38.641 1.00 77.94 416 MET A N 1
ATOM 3256 C CA . MET A 1 416 ? 23.385 -9.198 -39.582 1.00 77.94 416 MET A CA 1
ATOM 3257 C C . MET A 1 416 ? 22.743 -7.958 -38.950 1.00 77.94 416 MET A C 1
ATOM 3259 O O . MET A 1 416 ? 23.182 -6.829 -39.179 1.00 77.94 416 MET A O 1
ATOM 3263 N N . GLU A 1 417 ? 21.747 -8.152 -38.090 1.00 86.75 417 GLU A N 1
ATOM 3264 C CA . GLU A 1 417 ? 21.056 -7.093 -37.362 1.00 86.75 417 GLU A CA 1
ATOM 3265 C C . GLU A 1 417 ? 21.983 -6.390 -36.365 1.00 86.75 417 GLU A C 1
ATOM 3267 O O . GLU A 1 417 ? 21.789 -5.209 -36.073 1.00 86.75 417 GLU A O 1
ATOM 3272 N N . SER A 1 418 ? 23.047 -7.056 -35.906 1.00 89.50 418 SER A N 1
ATOM 3273 C CA . SER A 1 418 ? 24.037 -6.443 -35.017 1.00 89.50 418 SER A CA 1
ATOM 3274 C C . SER A 1 418 ? 24.749 -5.231 -35.646 1.00 89.50 418 SER A C 1
ATOM 3276 O O . SER A 1 418 ? 25.112 -4.288 -34.940 1.00 89.50 418 SER A O 1
ATOM 3278 N N . ILE A 1 419 ? 24.854 -5.177 -36.979 1.00 88.81 419 ILE A N 1
ATOM 3279 C CA . ILE A 1 419 ? 25.388 -4.015 -37.710 1.00 88.81 419 ILE A CA 1
ATOM 3280 C C . ILE A 1 419 ? 24.390 -2.848 -37.653 1.00 88.81 419 ILE A C 1
ATOM 3282 O O . ILE A 1 419 ? 24.770 -1.697 -37.442 1.00 88.81 419 ILE A O 1
ATOM 3286 N N . THR A 1 420 ? 23.092 -3.145 -37.743 1.00 90.19 420 THR A N 1
ATOM 3287 C CA . THR A 1 420 ? 22.032 -2.146 -37.533 1.00 90.19 420 THR A CA 1
ATOM 3288 C C . THR A 1 420 ? 22.042 -1.631 -36.094 1.00 90.19 420 THR A C 1
ATOM 3290 O O . THR A 1 420 ? 21.911 -0.430 -35.859 1.00 90.19 420 THR A O 1
ATOM 3293 N N . THR A 1 421 ? 22.268 -2.511 -35.118 1.00 93.50 421 THR A N 1
ATOM 3294 C CA . THR A 1 421 ? 22.431 -2.135 -33.708 1.00 93.50 421 THR A CA 1
ATOM 3295 C C . THR A 1 421 ? 23.640 -1.223 -33.472 1.00 93.50 421 THR A C 1
ATOM 3297 O O . THR A 1 421 ? 23.537 -0.288 -32.679 1.00 93.50 421 THR A O 1
ATOM 3300 N N . LEU A 1 422 ? 24.757 -1.433 -34.177 1.00 92.44 422 LEU A N 1
ATOM 3301 C CA . LEU A 1 422 ? 25.935 -0.554 -34.125 1.00 92.44 422 LEU A CA 1
ATOM 3302 C C . LEU A 1 422 ? 25.658 0.852 -34.682 1.00 92.44 422 LEU A C 1
ATOM 3304 O O . LEU A 1 422 ? 26.145 1.840 -34.134 1.00 92.44 422 LEU A O 1
ATOM 3308 N N . GLU A 1 423 ? 24.865 0.955 -35.748 1.00 92.69 423 GLU A N 1
ATOM 3309 C CA . GLU A 1 423 ? 24.545 2.230 -36.409 1.00 92.69 423 GLU A CA 1
ATOM 3310 C C . GLU A 1 423 ? 23.483 3.062 -35.658 1.00 92.69 423 GLU A C 1
ATOM 3312 O O . GLU A 1 423 ? 23.426 4.283 -35.814 1.00 92.69 423 GLU A O 1
ATOM 3317 N N . TRP A 1 424 ? 22.665 2.449 -34.796 1.00 94.62 424 TRP A N 1
ATOM 3318 C CA . TRP A 1 424 ? 21.611 3.123 -34.017 1.00 94.62 424 TRP A CA 1
ATOM 3319 C C . TRP A 1 424 ? 22.072 4.355 -33.211 1.00 94.62 424 TRP A C 1
ATOM 3321 O O . TRP A 1 424 ? 21.490 5.434 -33.385 1.00 94.62 424 TRP A O 1
ATOM 3331 N N . PRO A 1 425 ? 23.101 4.259 -32.341 1.00 94.25 425 PRO A N 1
ATOM 3332 C CA . PRO A 1 425 ? 23.612 5.420 -31.610 1.00 94.25 425 PRO A CA 1
ATOM 3333 C C . PRO A 1 425 ? 24.277 6.461 -32.524 1.00 94.25 425 PRO A C 1
ATOM 3335 O O . PRO A 1 425 ? 24.337 7.629 -32.156 1.00 94.25 425 PRO A O 1
ATOM 3338 N N . LEU A 1 426 ? 24.754 6.069 -33.714 1.00 92.62 426 LEU A N 1
ATOM 3339 C CA . LEU A 1 426 ? 25.355 6.983 -34.697 1.00 92.62 426 LEU A CA 1
ATOM 3340 C C . LEU A 1 426 ? 24.300 7.776 -35.481 1.00 92.62 426 LEU A C 1
ATOM 3342 O O . LEU A 1 426 ? 24.559 8.892 -35.926 1.00 92.62 426 LEU A O 1
ATOM 3346 N N . CYS A 1 427 ? 23.109 7.201 -35.648 1.00 93.12 427 CYS A N 1
ATOM 3347 C CA . CYS A 1 427 ? 21.999 7.799 -36.387 1.00 93.12 427 CYS A CA 1
ATOM 3348 C C . CYS A 1 427 ? 21.037 8.614 -35.508 1.00 93.12 427 CYS A C 1
ATOM 3350 O O . CYS A 1 427 ? 20.064 9.168 -36.023 1.00 93.12 427 CYS A O 1
ATOM 3352 N N . THR A 1 428 ? 21.270 8.682 -34.196 1.00 92.56 428 THR A N 1
ATOM 3353 C CA . THR A 1 428 ? 20.393 9.365 -33.234 1.00 92.56 428 THR A CA 1
ATOM 3354 C C . THR A 1 428 ? 21.142 10.418 -32.420 1.00 92.56 428 THR A C 1
ATOM 3356 O O . THR A 1 428 ? 22.362 10.550 -32.503 1.00 92.56 428 THR A O 1
ATOM 3359 N N . LEU A 1 429 ? 20.401 11.237 -31.663 1.00 90.00 429 LEU A N 1
ATOM 3360 C CA . LEU A 1 429 ? 21.004 12.220 -30.765 1.00 90.00 429 LEU A CA 1
ATOM 3361 C C . LEU A 1 429 ? 21.849 11.528 -29.694 1.00 90.00 429 LEU A C 1
ATOM 3363 O O . LEU A 1 429 ? 21.534 10.425 -29.241 1.00 90.00 429 LEU A O 1
ATOM 3367 N N . LYS A 1 430 ? 22.895 12.228 -29.244 1.00 87.19 430 LYS A N 1
ATOM 3368 C CA . LYS A 1 430 ? 23.710 11.792 -28.110 1.00 87.19 430 LYS A CA 1
ATOM 3369 C C . LYS A 1 430 ? 22.799 11.444 -26.927 1.00 87.19 430 LYS A C 1
ATOM 3371 O O . LYS A 1 430 ? 21.867 12.182 -26.622 1.00 87.19 430 LYS A O 1
ATOM 3376 N N . ASP A 1 431 ? 23.081 10.313 -26.289 1.00 85.25 431 ASP A N 1
ATOM 3377 C CA . ASP A 1 431 ? 22.332 9.761 -25.157 1.00 85.25 431 ASP A CA 1
ATOM 3378 C C . ASP A 1 431 ? 20.905 9.269 -25.472 1.00 85.25 431 ASP A C 1
ATOM 3380 O O . ASP A 1 431 ? 20.206 8.869 -24.537 1.00 85.25 431 ASP A O 1
ATOM 3384 N N . TYR A 1 432 ? 20.465 9.239 -26.740 1.00 93.69 432 TYR A N 1
ATOM 3385 C CA . TYR A 1 432 ? 19.180 8.626 -27.106 1.00 93.69 432 TYR A CA 1
ATOM 3386 C C . TYR A 1 432 ? 19.208 7.111 -26.873 1.00 93.69 432 TYR A C 1
ATOM 3388 O O . TYR A 1 432 ? 18.328 6.586 -26.198 1.00 93.69 432 TYR A O 1
ATOM 3396 N N . VAL A 1 433 ? 20.246 6.421 -27.359 1.00 95.88 433 VAL A N 1
ATOM 3397 C CA . VAL A 1 433 ? 20.505 4.999 -27.076 1.00 95.88 433 VAL A CA 1
ATOM 3398 C C . VAL A 1 433 ? 21.492 4.888 -25.916 1.00 95.88 433 VAL A C 1
ATOM 3400 O O . VAL A 1 433 ? 22.615 5.380 -26.012 1.00 95.88 433 VAL A O 1
ATOM 3403 N N . LYS A 1 434 ? 21.086 4.249 -24.812 1.00 91.56 434 LYS A N 1
ATOM 3404 C CA . LYS A 1 434 ? 21.922 4.114 -23.603 1.00 91.56 434 LYS A CA 1
ATOM 3405 C C . LYS A 1 434 ? 22.887 2.938 -23.676 1.00 91.56 434 LYS A C 1
ATOM 3407 O O . LYS A 1 434 ? 23.980 2.996 -23.118 1.00 91.56 434 LYS A O 1
ATOM 3412 N N . THR A 1 435 ? 22.482 1.850 -24.317 1.00 93.69 435 THR A N 1
ATOM 3413 C CA . THR A 1 435 ? 23.269 0.618 -24.407 1.00 93.69 435 THR A CA 1
ATOM 3414 C C . THR A 1 435 ? 22.993 -0.079 -25.734 1.00 93.69 435 THR A C 1
ATOM 3416 O O . THR A 1 435 ? 21.875 -0.050 -26.247 1.00 93.69 435 THR A O 1
ATOM 3419 N N . ILE A 1 436 ? 24.020 -0.713 -26.289 1.00 94.94 436 ILE A N 1
ATOM 3420 C CA . ILE A 1 436 ? 23.889 -1.637 -27.413 1.00 94.94 436 ILE A CA 1
ATOM 3421 C C . ILE A 1 436 ? 24.310 -3.031 -26.957 1.00 94.94 436 ILE A C 1
ATOM 3423 O O . ILE A 1 436 ? 25.278 -3.174 -26.209 1.00 94.94 436 ILE A O 1
ATOM 3427 N N . ILE A 1 437 ? 23.571 -4.049 -27.384 1.00 94.62 437 ILE A N 1
ATOM 3428 C CA . ILE A 1 437 ? 23.863 -5.452 -27.093 1.00 94.62 437 ILE A CA 1
ATOM 3429 C C . ILE A 1 437 ? 24.023 -6.164 -28.428 1.00 94.62 437 ILE A C 1
ATOM 3431 O O . ILE A 1 437 ? 23.081 -6.272 -29.211 1.00 94.62 437 ILE A O 1
ATOM 3435 N N . LEU A 1 438 ? 25.243 -6.624 -28.675 1.00 93.44 438 LEU A N 1
ATOM 3436 C CA . LEU A 1 438 ? 25.651 -7.253 -29.919 1.00 93.44 438 LEU A CA 1
ATOM 3437 C C . LEU A 1 438 ? 25.805 -8.755 -29.694 1.00 93.44 438 LEU A C 1
ATOM 3439 O O . LEU A 1 438 ? 26.550 -9.176 -28.806 1.00 93.44 438 LEU A O 1
ATOM 3443 N N . ILE A 1 439 ? 25.091 -9.557 -30.480 1.00 92.75 439 ILE A N 1
ATOM 3444 C CA . ILE A 1 439 ? 25.094 -11.018 -30.380 1.00 92.75 439 ILE A CA 1
ATOM 3445 C C . ILE A 1 439 ? 25.629 -11.579 -31.705 1.00 92.75 439 ILE A C 1
ATOM 3447 O O . ILE A 1 439 ? 25.190 -11.170 -32.774 1.00 92.75 439 ILE A O 1
ATOM 3451 N N . THR A 1 440 ? 26.626 -12.469 -31.645 1.00 90.75 440 THR A N 1
ATOM 3452 C CA . THR A 1 440 ? 27.246 -13.124 -32.823 1.00 90.75 440 THR A CA 1
ATOM 3453 C C . THR A 1 440 ? 27.599 -12.169 -33.980 1.00 90.75 440 THR A C 1
ATOM 3455 O O . THR A 1 440 ? 27.314 -12.453 -35.144 1.00 90.75 440 THR A O 1
ATOM 3458 N N . THR A 1 441 ? 28.195 -11.019 -33.664 1.00 88.19 441 THR A N 1
ATOM 3459 C CA . THR A 1 441 ? 28.534 -9.981 -34.649 1.00 88.19 441 THR A CA 1
ATOM 3460 C C . THR A 1 441 ? 29.686 -10.409 -35.555 1.00 88.19 441 THR A C 1
ATOM 3462 O O . THR A 1 441 ? 30.714 -10.868 -35.043 1.00 88.19 441 THR A O 1
ATOM 3465 N N . PRO A 1 442 ? 29.557 -10.262 -36.886 1.00 82.88 442 PRO A N 1
ATOM 3466 C CA . PRO A 1 442 ? 30.658 -10.534 -37.797 1.00 82.88 442 PRO A CA 1
ATOM 3467 C C . PRO A 1 442 ? 31.805 -9.539 -37.571 1.00 82.88 442 PRO A C 1
ATOM 3469 O O . PRO A 1 442 ? 31.582 -8.374 -37.251 1.00 82.88 442 PRO A O 1
ATOM 3472 N N . ALA A 1 443 ? 33.045 -10.000 -37.746 1.00 80.75 443 ALA A N 1
ATOM 3473 C CA . ALA A 1 443 ? 34.228 -9.148 -37.601 1.00 80.75 443 ALA A CA 1
ATOM 3474 C C . ALA A 1 443 ? 34.334 -8.081 -38.707 1.00 80.75 443 ALA A C 1
ATOM 3476 O O . ALA A 1 443 ? 34.949 -7.040 -38.490 1.00 80.75 443 ALA A O 1
ATOM 3477 N N . ASP A 1 444 ? 33.748 -8.356 -39.875 1.00 76.00 444 ASP A N 1
ATOM 3478 C CA . ASP A 1 444 ? 33.690 -7.462 -41.028 1.00 76.00 444 ASP A CA 1
ATOM 3479 C C . ASP A 1 444 ? 32.427 -7.759 -41.854 1.00 76.00 444 ASP A C 1
ATOM 3481 O O . ASP A 1 444 ? 31.937 -8.893 -41.864 1.00 76.00 444 ASP A O 1
ATOM 3485 N N . HIS A 1 445 ? 31.905 -6.746 -42.542 1.00 71.00 445 HIS A N 1
ATOM 3486 C CA . HIS A 1 445 ? 30.753 -6.854 -43.427 1.00 71.00 445 HIS A CA 1
ATOM 3487 C C . HIS A 1 445 ? 30.988 -6.042 -44.700 1.00 71.00 445 HIS A C 1
ATOM 3489 O O . HIS A 1 445 ? 31.096 -4.818 -44.666 1.00 71.00 445 HIS A O 1
ATOM 3495 N N . SER A 1 446 ? 31.033 -6.745 -45.831 1.00 64.38 446 SER A N 1
ATOM 3496 C CA . SER A 1 446 ? 31.427 -6.202 -47.132 1.00 64.38 446 SER A CA 1
ATOM 3497 C C . SER A 1 446 ? 30.265 -5.841 -48.063 1.00 64.38 446 SER A C 1
ATOM 3499 O O . SER A 1 446 ? 30.518 -5.590 -49.244 1.00 64.38 446 SER A O 1
ATOM 3501 N N . ALA A 1 447 ? 29.018 -5.855 -47.576 1.00 56.94 447 ALA A N 1
ATOM 3502 C CA . ALA A 1 447 ? 27.851 -5.515 -48.399 1.00 56.94 447 ALA A CA 1
ATOM 3503 C C . ALA A 1 447 ? 27.590 -4.009 -48.493 1.00 56.94 447 ALA A C 1
ATOM 3505 O O . ALA A 1 447 ? 27.830 -3.298 -47.487 1.00 56.94 447 ALA A O 1
#

Organism: Scytalidium lignicola (NCBI:txid5539)

Foldseek 3Di:
DADVVNLLVLLLCVQQVEEAEEEAAVCLKFLNLLQLLLNLQSCQPRVGHEYEYEREEADPVSLVVSCVNSCVSHVRYHYHYQHFHALLALVSLLVSLVVQQVVQVVVDPQAAHQEYHHDFAFQQQDQFDADPQAAGSRCSRQALSLLSNCVSRVVRQQSDPAQREHEREDQFLLADDDDLLCLRPPPSVQDGSSSSSNSRNLLLQLQQLVVLVVVAQHHQYEYEHQWAEDICSLVDPNDDPVSNCCVPVPCCVPPVVPRYDYSNLSNSQSSSSSGPLRGGQHPDPPPPDPRHAQALVRDGNRSHARYYSSRHGSRPNVVCVVDPSVVSSVSSNVLSVQSSVQVVVVHRDDPDDDDDAFAEQDPPHPHHQQDADPVPRDRCNPVDDDDDLLNRLVVVVVVCVVVVQQAAAEDEDEEPCLVSLVCNCVNDDHRRYNYYHYHPYDPDDDD

Secondary structure (DSSP, 8-state):
---HHHHHHHHHHHHHHS-EEEEEET-SSHHHHHHHHHHHHHHHHTT---EEEEEEES-HHHHHHHHHHHHHH-TTSEEEEEE-S-TT-HHHHHHHHHHHHHHHHHH-SS---SEEEE-----------B-TTSSBHHHIIIIIHHHHHHHHHHHHHTT-SS--EEEEES-TT------TT-TT--STTT--HHHHHHHHHHHHHHHHHHHHHHTTTT-EEEEE---EE-SGGGG-TTS-HHHHHIIIIIIHHHHHHHHEEPHHHHHHHHHHTTSTTSPPPPSSTT---TTSPB-TTSSBT-SEEEE-TTS-B---HHHHTTS-HHHHHHHHHHHHHHHHHHHHTTPPP-SPPP---PPTT-TTSSS-TTSBPTTTSSB-GGGS----HHHHHHHHHHHHHHTT---BS-EEEETTHHHHHHHTTTSS-TTSB--EEEES--S----

Radius of gyration: 27.43 Å; chains: 1; bounding box: 63×50×90 Å